Protein AF-A0A9P5TIZ3-F1 (afdb_monomer)

Sequence (475 aa):
MCTFKRGSKGCQTHIFPQGLRKTQAQKNPPSLNTLELKAIEHTSRAIFLMFGSMRLKVAYLMHTSIQWYKRAHWDKCVRHVSKDNRGKIGLALEFKDYIITFITNDLVFQPIWEETFDKKKKKWGLNPIPPSIYDDYSYFLTKVANWIETRSRGIRSGLACEVMRSTQDVWCGIGVYTVCELFFDAGMFSYSPTQDQRLRYMYWLHVYAKDAVGIPTHLAALIDGYNAAIHTLGNQPQNWCRDDNELSLYDPFDPIYIQEALESKSLSLGHLIFGEKDWMHLQQQKFCHQATDPLTLMFMERGELVRNETHLPPGYYESLYPSQQRANYVQRPTYAYNAKKQIWSVVQCFPSNSCSTARLEGKSDQVYEEFTGPERRRRLFSTIVTESQGVAIGPLEYCGNGRILQLPSGRKQLSLVHKADPMLSIRQITQQAKHEFRLKNNLDQPGKAKVAMTERQHITQAEYIKTAVETYWLS

Secondary structure (DSSP, 8-state):
----EESSTT--EESS-STTS--SS-SSPPPGGG----EEEEETTEEEEEETTEEEEEE--SSEEEEEEEHHHIIIIITTS-HHHH-EEEEEEE-SSEEEEEEESS---EEEEE---BTTTTB-SSPPPPPPTTT-HHHHHHHHHHHHHHHHTS---S-HHHHHHH-TTTSTT--HHHHHHHHHHTT--TT---HHHHHHHGGG-SSTT-SEEEEEHHHHHHHHHHHHHHHHHHT-SS-EETT-TTS-------GGGGHHHHHSSSS--THHHH-HHHHHHHTTT-----S--HHHHHHHHTSSTTTSPPSSPTT--S-SS-TTGGG-EEEEE-EEEESSS-EEESSPPPPTTEES-TT--S--S-PPEEP-HHHHHTTSHHHHHHT-S-----TTGGG--EEEEE-TTS-EEEEE--TTS-PPPHHHHHHHHHHHHHHHTTTTSTTTTTSPPPHHHHHHHHHHHHHHHHHHHH-

Structure (mmCIF, N/CA/C/O backbone):
data_AF-A0A9P5TIZ3-F1
#
_entry.id   AF-A0A9P5TIZ3-F1
#
loop_
_atom_site.group_PDB
_atom_site.id
_atom_site.type_symbol
_atom_site.label_atom_id
_atom_site.label_alt_id
_atom_site.label_comp_id
_atom_site.label_asym_id
_atom_site.label_entity_id
_atom_site.label_seq_id
_atom_site.pdbx_PDB_ins_code
_atom_site.Cartn_x
_atom_site.Cartn_y
_atom_site.Cartn_z
_atom_site.occupancy
_atom_site.B_iso_or_equiv
_atom_site.auth_seq_id
_atom_site.auth_comp_id
_atom_site.auth_asym_id
_atom_site.auth_atom_id
_atom_site.pdbx_PDB_model_num
ATOM 1 N N . MET A 1 1 ? -0.466 -19.224 31.018 1.00 71.69 1 MET A N 1
ATOM 2 C CA . MET A 1 1 ? -1.253 -17.966 31.048 1.00 71.69 1 MET A CA 1
ATOM 3 C C . MET A 1 1 ? -1.045 -17.197 29.756 1.00 71.69 1 MET A C 1
ATOM 5 O O . MET A 1 1 ? 0.035 -17.288 29.192 1.00 71.69 1 MET A O 1
ATOM 9 N N . CYS A 1 2 ? -2.057 -16.468 29.284 1.00 78.94 2 CYS A N 1
ATOM 10 C CA . CYS A 1 2 ? -1.989 -15.698 28.040 1.00 78.94 2 CYS A CA 1
ATOM 11 C C . CYS A 1 2 ? -0.989 -14.530 28.162 1.00 78.94 2 CYS A C 1
ATOM 13 O O . CYS A 1 2 ? -1.222 -13.583 28.911 1.00 78.94 2 CYS A O 1
ATOM 15 N N . THR A 1 3 ? 0.122 -14.594 27.424 1.00 88.12 3 THR A N 1
ATOM 16 C CA . THR A 1 3 ? 1.152 -13.537 27.367 1.00 88.12 3 THR A CA 1
ATOM 17 C C . THR A 1 3 ? 1.000 -12.620 26.153 1.00 88.12 3 THR A C 1
ATOM 19 O O . THR A 1 3 ? 1.742 -11.645 26.025 1.00 88.12 3 THR A O 1
ATOM 22 N N . PHE A 1 4 ? 0.024 -12.893 25.280 1.00 92.44 4 PHE A N 1
ATOM 23 C CA . PHE A 1 4 ? -0.164 -12.160 24.035 1.00 92.44 4 PHE A CA 1
ATOM 24 C C . PHE A 1 4 ? -0.364 -10.656 24.268 1.00 92.44 4 PHE A C 1
ATOM 26 O O . PHE A 1 4 ? -1.065 -10.214 25.190 1.00 92.44 4 PHE A O 1
ATOM 33 N N . LYS A 1 5 ? 0.258 -9.873 23.385 1.00 94.00 5 LYS A N 1
ATOM 34 C CA . LYS A 1 5 ? 0.088 -8.426 23.270 1.00 94.00 5 LYS A CA 1
ATOM 35 C C . LYS A 1 5 ? -0.480 -8.065 21.893 1.00 94.00 5 LYS A C 1
ATOM 37 O O . LYS A 1 5 ? -0.324 -8.833 20.937 1.00 94.00 5 LYS A O 1
ATOM 42 N N . ARG A 1 6 ? -1.166 -6.926 21.797 1.00 93.00 6 ARG A N 1
ATOM 43 C CA . ARG A 1 6 ? -1.764 -6.375 20.566 1.00 93.00 6 ARG A CA 1
ATOM 44 C C . ARG A 1 6 ? -1.593 -4.864 20.526 1.00 93.00 6 ARG A C 1
ATOM 46 O O . ARG A 1 6 ? -1.465 -4.242 21.572 1.00 93.00 6 ARG A O 1
ATOM 53 N N . GLY A 1 7 ? -1.553 -4.300 19.326 1.00 89.25 7 GLY A N 1
ATOM 54 C CA . GLY A 1 7 ? -1.304 -2.879 19.085 1.00 89.25 7 GLY A CA 1
ATOM 55 C C . GLY A 1 7 ? -0.226 -2.673 18.026 1.00 89.25 7 GLY A C 1
ATOM 56 O O . GLY A 1 7 ? 0.335 -3.633 17.494 1.00 89.25 7 GLY A O 1
ATOM 57 N N . SER A 1 8 ? 0.073 -1.413 17.721 1.00 86.25 8 SER A N 1
ATOM 58 C CA . SER A 1 8 ? 1.184 -1.054 16.835 1.00 86.25 8 SER A CA 1
ATOM 59 C C . SER A 1 8 ? 2.536 -1.432 17.461 1.00 86.25 8 SER A C 1
ATOM 61 O O . SER A 1 8 ? 2.636 -1.602 18.677 1.00 86.25 8 SER A O 1
ATOM 63 N N . LYS A 1 9 ? 3.592 -1.549 16.640 1.00 84.81 9 LYS A N 1
ATOM 64 C CA . LYS A 1 9 ? 4.942 -1.996 17.053 1.00 84.81 9 LYS A CA 1
ATOM 65 C C . LYS A 1 9 ? 5.469 -1.289 18.316 1.00 84.81 9 LYS A C 1
ATOM 67 O O . LYS A 1 9 ? 6.121 -1.932 19.127 1.00 84.81 9 LYS A O 1
ATOM 72 N N . GLY A 1 10 ? 5.150 -0.004 18.505 1.00 85.50 10 GLY A N 1
ATOM 73 C CA . GLY A 1 10 ? 5.575 0.794 19.665 1.00 85.50 10 GLY A CA 1
ATOM 74 C C . GLY A 1 10 ? 4.560 0.921 20.808 1.00 85.50 10 GLY A C 1
ATOM 75 O O . GLY A 1 10 ? 4.887 1.498 21.839 1.00 85.50 10 GLY A O 1
ATOM 76 N N . CYS A 1 11 ? 3.332 0.416 20.660 1.00 87.44 11 CYS A N 1
ATOM 77 C CA . CYS A 1 11 ? 2.250 0.632 21.632 1.00 87.44 11 CYS A CA 1
ATOM 78 C C . CYS A 1 11 ? 1.461 -0.652 21.924 1.00 87.44 11 CYS A C 1
ATOM 80 O O . CYS A 1 11 ? 0.236 -0.624 22.073 1.00 87.44 11 CYS A O 1
ATOM 82 N N . GLN A 1 12 ? 2.155 -1.791 21.982 1.00 92.62 12 GLN A N 1
ATOM 83 C CA . GLN A 1 12 ? 1.523 -3.073 22.264 1.00 92.62 12 GLN A CA 1
ATOM 84 C C . GLN A 1 12 ? 1.081 -3.184 23.726 1.00 92.62 12 GLN A C 1
ATOM 86 O O . GLN A 1 12 ? 1.877 -3.031 24.652 1.00 92.62 12 GLN A O 1
ATOM 91 N N . THR A 1 13 ? -0.177 -3.545 23.931 1.00 93.31 13 THR A N 1
ATOM 92 C CA . THR A 1 13 ? -0.789 -3.745 25.240 1.00 93.31 13 THR A CA 1
ATOM 93 C C . THR A 1 13 ? -1.230 -5.189 25.403 1.00 93.31 13 THR A C 1
ATOM 95 O O . THR A 1 13 ? -1.430 -5.939 24.447 1.00 93.31 13 THR A O 1
ATOM 98 N N . HIS A 1 14 ? -1.313 -5.625 26.649 1.00 94.38 14 HIS A N 1
ATOM 99 C CA . HIS A 1 14 ? -1.648 -6.998 26.968 1.00 94.38 14 HIS A CA 1
ATOM 100 C C . HIS A 1 14 ? -3.135 -7.294 26.761 1.00 94.38 14 HIS A C 1
ATOM 102 O O . HIS A 1 14 ? -3.986 -6.554 27.242 1.00 94.38 14 HIS A O 1
ATOM 108 N N . ILE A 1 15 ? -3.439 -8.428 26.118 1.00 94.56 15 ILE A N 1
ATOM 109 C CA . ILE A 1 15 ? -4.831 -8.861 25.928 1.00 94.56 15 ILE A CA 1
ATOM 110 C C . ILE A 1 15 ? -5.461 -9.294 27.255 1.00 94.56 15 ILE A C 1
ATOM 112 O O . ILE A 1 15 ? -6.634 -9.037 27.492 1.00 94.56 15 ILE A O 1
ATOM 116 N N . PHE A 1 16 ? -4.692 -9.971 28.110 1.00 94.06 16 PHE A N 1
ATOM 117 C CA . PHE A 1 16 ? -5.168 -10.474 29.398 1.00 94.06 16 PHE A CA 1
ATOM 118 C C . PHE A 1 16 ? -4.887 -9.454 30.516 1.00 94.06 16 PHE A C 1
ATOM 120 O O . PHE A 1 16 ? -3.751 -8.961 30.556 1.00 94.06 16 PHE A O 1
ATOM 127 N N . PRO A 1 17 ? -5.840 -9.167 31.423 1.00 92.88 17 PRO A N 1
ATOM 128 C CA . PRO A 1 17 ? -5.650 -8.200 32.509 1.00 92.88 17 PRO A CA 1
ATOM 129 C C . PRO A 1 17 ? -4.477 -8.580 33.412 1.00 92.88 17 PRO A C 1
ATOM 131 O O . PRO A 1 17 ? -4.196 -9.767 33.572 1.00 92.88 17 PRO A O 1
ATOM 134 N N . GLN A 1 18 ? -3.756 -7.606 33.970 1.00 91.44 18 GLN A N 1
ATOM 135 C CA . GLN A 1 18 ? -2.515 -7.880 34.699 1.00 91.44 18 GLN A CA 1
ATOM 136 C C . GLN A 1 18 ? -2.775 -8.404 36.114 1.00 91.44 18 GLN A C 1
ATOM 138 O O . GLN A 1 18 ? -2.173 -9.407 36.487 1.00 91.44 18 GLN A O 1
ATOM 143 N N . GLY A 1 19 ? -3.714 -7.819 36.850 1.00 89.88 19 GLY A N 1
ATOM 144 C CA . GLY A 1 19 ? -4.103 -8.200 38.209 1.00 89.88 19 GLY A CA 1
ATOM 145 C C . GLY A 1 19 ? -4.866 -9.517 38.310 1.00 89.88 19 GLY A C 1
ATOM 146 O O . GLY A 1 19 ? -5.123 -9.990 39.413 1.00 89.88 19 GLY A O 1
ATOM 147 N N . LEU A 1 20 ? -5.206 -10.152 37.182 1.00 92.75 20 LEU A N 1
ATOM 148 C CA . LEU A 1 20 ? -5.692 -11.538 37.160 1.00 92.75 20 LEU A CA 1
ATOM 149 C C . LEU A 1 20 ? -4.591 -12.538 36.777 1.00 92.75 20 LEU A C 1
ATOM 151 O O . LEU A 1 20 ? -4.854 -13.730 36.605 1.00 92.75 20 LEU A O 1
ATOM 155 N N . ARG A 1 21 ? -3.344 -12.082 36.605 1.00 92.06 21 ARG A N 1
ATOM 156 C CA . ARG A 1 21 ? -2.227 -12.969 36.281 1.00 92.06 21 ARG A CA 1
ATOM 157 C C . ARG A 1 21 ? -1.640 -13.573 37.536 1.00 92.06 21 ARG A C 1
ATOM 159 O O . ARG A 1 21 ? -1.384 -12.912 38.532 1.00 92.06 21 ARG A O 1
ATOM 166 N N . LYS A 1 22 ? -1.319 -14.850 37.415 1.00 92.25 22 LYS A N 1
ATOM 167 C CA . LYS A 1 22 ? -0.515 -15.591 38.357 1.00 92.25 22 LYS A CA 1
ATOM 168 C C . LYS A 1 22 ? 0.916 -15.129 38.162 1.00 92.25 22 LYS A C 1
ATOM 170 O O . LYS A 1 22 ? 1.528 -15.393 37.127 1.00 92.25 22 LYS A O 1
ATOM 175 N N . THR A 1 23 ? 1.415 -14.405 39.145 1.00 91.00 23 THR A N 1
ATOM 176 C CA . THR A 1 23 ? 2.799 -13.938 39.216 1.00 91.00 23 THR A CA 1
ATOM 177 C C . THR A 1 23 ? 3.453 -14.531 40.462 1.00 91.00 23 THR A C 1
ATOM 179 O O . THR A 1 23 ? 2.785 -15.175 41.273 1.00 91.00 23 THR A O 1
ATOM 182 N N . GLN A 1 24 ? 4.762 -14.332 40.640 1.00 93.12 24 GLN A N 1
ATOM 183 C CA . GLN A 1 24 ? 5.418 -14.729 41.891 1.00 93.12 24 GLN A CA 1
ATOM 184 C C . GLN A 1 24 ? 4.823 -13.990 43.102 1.00 93.12 24 GLN A C 1
ATOM 186 O O . GLN A 1 24 ? 4.635 -14.605 44.151 1.00 93.12 24 GLN A O 1
ATOM 191 N N . ALA A 1 25 ? 4.463 -12.713 42.928 1.00 92.94 25 ALA A N 1
ATOM 192 C CA . ALA A 1 25 ? 3.817 -11.892 43.952 1.00 92.94 25 ALA A CA 1
ATOM 193 C C . ALA A 1 25 ? 2.335 -12.256 44.166 1.00 92.94 25 ALA A C 1
ATOM 195 O O . ALA A 1 25 ? 1.828 -12.156 45.278 1.00 92.94 25 ALA A O 1
ATOM 196 N N . GLN A 1 26 ? 1.643 -12.725 43.123 1.00 92.12 26 GLN A N 1
ATOM 197 C CA . GLN A 1 26 ? 0.220 -13.063 43.158 1.00 92.12 26 GLN A CA 1
ATOM 198 C C . GLN A 1 26 ? 0.003 -14.523 42.741 1.00 92.12 26 GLN A C 1
ATOM 200 O O . GLN A 1 26 ? -0.335 -14.825 41.597 1.00 92.12 26 GLN A O 1
ATOM 205 N N . LYS A 1 27 ? 0.210 -15.455 43.679 1.00 94.56 27 LYS A N 1
ATOM 206 C CA . LYS A 1 27 ? 0.133 -16.904 43.403 1.00 94.56 27 LYS A CA 1
ATOM 207 C C . LYS A 1 27 ? -1.288 -17.396 43.094 1.00 94.56 27 LYS A C 1
ATOM 209 O O . LYS A 1 27 ? -1.436 -18.339 42.316 1.00 94.56 27 LYS A O 1
ATOM 214 N N . ASN A 1 28 ? -2.300 -16.744 43.669 1.00 94.62 28 ASN A N 1
ATOM 215 C CA . ASN A 1 28 ? -3.714 -17.116 43.575 1.00 94.62 28 ASN A CA 1
ATOM 216 C C . ASN A 1 28 ? -4.554 -15.910 43.107 1.00 94.62 28 ASN A C 1
ATOM 218 O O . ASN A 1 28 ? -5.262 -15.312 43.918 1.00 94.62 28 ASN A O 1
ATOM 222 N N . PRO A 1 29 ? -4.432 -15.475 41.839 1.00 92.19 29 PRO A N 1
ATOM 223 C CA . PRO A 1 29 ? -5.244 -14.374 41.331 1.00 92.19 29 PRO A CA 1
ATOM 224 C C . PRO A 1 29 ? -6.737 -14.753 41.281 1.00 92.19 29 PRO A C 1
ATOM 226 O O . PRO A 1 29 ? -7.051 -15.940 41.132 1.00 92.19 29 PRO A O 1
ATOM 229 N N . PRO A 1 30 ? -7.661 -13.775 41.353 1.00 91.31 30 PRO A N 1
ATOM 230 C CA . PRO A 1 30 ? -9.079 -14.026 41.113 1.00 91.31 30 PRO A CA 1
ATOM 231 C C . PRO A 1 30 ? -9.314 -14.661 39.734 1.00 91.31 30 PRO A C 1
ATOM 233 O O . PRO A 1 30 ? -8.586 -14.394 38.775 1.00 91.31 30 PRO A O 1
ATOM 236 N N . SER A 1 31 ? -10.338 -15.511 39.629 1.00 91.06 31 SER A N 1
ATOM 237 C CA . SER A 1 31 ? -10.703 -16.145 38.358 1.00 91.06 31 SER A CA 1
ATOM 238 C C . SER A 1 31 ? -11.346 -15.137 37.406 1.00 91.06 31 SER A C 1
ATOM 240 O O . SER A 1 31 ? -12.150 -14.314 37.828 1.00 91.06 31 SER A O 1
ATOM 242 N N . LEU A 1 32 ? -11.078 -15.251 36.101 1.00 89.88 32 LEU A N 1
ATOM 243 C CA . LEU A 1 32 ? -11.771 -14.448 35.084 1.00 89.88 32 LEU A CA 1
ATOM 244 C C . LEU A 1 32 ? -13.296 -14.666 35.125 1.00 89.88 32 LEU A C 1
ATOM 246 O O . LEU A 1 32 ? -14.054 -13.755 34.815 1.00 89.88 32 LEU A O 1
ATOM 250 N N . ASN A 1 33 ? -13.742 -15.843 35.578 1.00 91.81 33 ASN A N 1
ATOM 251 C CA . ASN A 1 33 ? -15.160 -16.197 35.686 1.00 91.81 33 ASN A CA 1
ATOM 252 C C . ASN A 1 33 ? -15.912 -15.390 36.759 1.00 91.81 33 ASN A C 1
ATOM 254 O O . ASN A 1 33 ? -17.133 -15.483 36.824 1.00 91.81 33 ASN A O 1
ATOM 258 N N . THR A 1 34 ? -15.216 -14.627 37.611 1.00 91.56 34 THR A N 1
ATOM 259 C CA . THR A 1 34 ? -15.867 -13.725 38.575 1.00 91.56 34 THR A CA 1
ATOM 260 C C . THR A 1 34 ? -16.213 -12.368 37.967 1.00 91.56 34 THR A C 1
ATOM 262 O O . THR A 1 34 ? -16.854 -11.556 38.630 1.00 91.56 34 THR A O 1
ATOM 265 N N . LEU A 1 35 ? -15.751 -12.080 36.745 1.00 93.31 35 LEU A N 1
ATOM 266 C CA . LEU A 1 35 ? -16.074 -10.843 36.047 1.00 93.31 35 LEU A CA 1
ATOM 267 C C . LEU A 1 35 ? -17.441 -10.950 35.373 1.00 93.31 35 LEU A C 1
ATOM 269 O O . LEU A 1 35 ? -17.743 -11.925 34.689 1.00 93.31 35 LEU A O 1
ATOM 273 N N . GLU A 1 36 ? -18.239 -9.897 35.504 1.00 95.38 36 GLU A N 1
ATOM 274 C CA . GLU A 1 36 ? -19.551 -9.790 34.873 1.00 95.38 36 GLU A CA 1
ATOM 275 C C . GLU A 1 36 ? -19.655 -8.445 34.161 1.00 95.38 36 GLU A C 1
ATOM 277 O O . GLU A 1 36 ? -19.351 -7.413 34.756 1.00 95.38 36 GLU A O 1
ATOM 282 N N . LEU A 1 37 ? -20.075 -8.449 32.894 1.00 96.19 37 LEU A N 1
ATOM 283 C CA . LEU A 1 37 ? -20.274 -7.219 32.132 1.00 96.19 37 LEU A CA 1
ATOM 284 C C . LEU A 1 37 ? -21.495 -6.468 32.681 1.00 96.19 37 LEU A C 1
ATOM 286 O O . LEU A 1 37 ? -22.629 -6.875 32.456 1.00 96.19 37 LEU A O 1
ATOM 290 N N . LYS A 1 38 ? -21.253 -5.372 33.400 1.00 96.06 38 LYS A N 1
ATOM 291 C CA . LYS A 1 38 ? -22.278 -4.539 34.048 1.00 96.06 38 LYS A CA 1
ATOM 292 C C . LYS A 1 38 ? -22.759 -3.382 33.184 1.00 96.06 38 LYS A C 1
ATOM 294 O O . LYS A 1 38 ? -23.898 -2.957 33.325 1.00 96.06 38 LYS A O 1
ATOM 299 N N . ALA A 1 39 ? -21.889 -2.848 32.333 1.00 94.12 39 ALA A N 1
ATOM 300 C CA . ALA A 1 39 ? -22.198 -1.702 31.488 1.00 94.12 39 ALA A CA 1
ATOM 301 C C . ALA A 1 39 ? -21.272 -1.644 30.270 1.00 94.12 39 ALA A C 1
ATOM 303 O O . ALA A 1 39 ? -20.183 -2.229 30.258 1.00 94.12 39 ALA A O 1
ATOM 304 N N . ILE A 1 40 ? -21.718 -0.908 29.257 1.00 92.88 40 ILE A N 1
ATOM 305 C CA . ILE A 1 40 ? -20.954 -0.593 28.056 1.00 92.88 40 ILE A CA 1
ATOM 306 C C . ILE A 1 40 ? -20.942 0.925 27.912 1.00 92.88 40 ILE A C 1
ATOM 308 O O . ILE A 1 40 ? -21.994 1.558 27.923 1.00 92.88 40 ILE A O 1
ATOM 312 N N . GLU A 1 41 ? -19.755 1.495 27.752 1.00 90.31 41 GLU A N 1
ATOM 313 C CA . GLU A 1 41 ? -19.571 2.897 27.371 1.00 90.31 41 GLU A CA 1
ATOM 314 C C . GLU A 1 41 ? -18.800 2.938 26.050 1.00 90.31 41 GLU A C 1
ATOM 316 O O . GLU A 1 41 ? -18.214 1.939 25.621 1.00 90.31 41 GLU A O 1
ATOM 321 N N . HIS A 1 42 ? -18.765 4.085 25.382 1.00 89.94 42 HIS A N 1
ATOM 322 C CA . HIS A 1 42 ? -18.030 4.217 24.131 1.00 89.94 42 HIS A CA 1
ATOM 323 C C . HIS A 1 42 ? -17.482 5.630 23.934 1.00 89.94 42 HIS A C 1
ATOM 325 O O . HIS A 1 42 ? -17.924 6.593 24.552 1.00 89.94 42 HIS A O 1
ATOM 331 N N . THR A 1 43 ? -16.476 5.730 23.071 1.00 86.94 43 THR A N 1
ATOM 332 C CA . THR A 1 43 ? -16.089 6.969 22.398 1.00 86.94 43 THR A CA 1
ATOM 333 C C . THR A 1 43 ? -16.256 6.774 20.900 1.00 86.94 43 THR A C 1
ATOM 335 O O . THR A 1 43 ? -16.437 5.654 20.419 1.00 86.94 43 THR A O 1
ATOM 338 N N . SER A 1 44 ? -16.023 7.833 20.132 1.00 86.00 44 SER A N 1
ATOM 339 C CA . SER A 1 44 ? -15.937 7.764 18.674 1.00 86.00 44 SER A CA 1
ATOM 340 C C . SER A 1 44 ? -14.871 6.786 18.134 1.00 86.00 44 SER A C 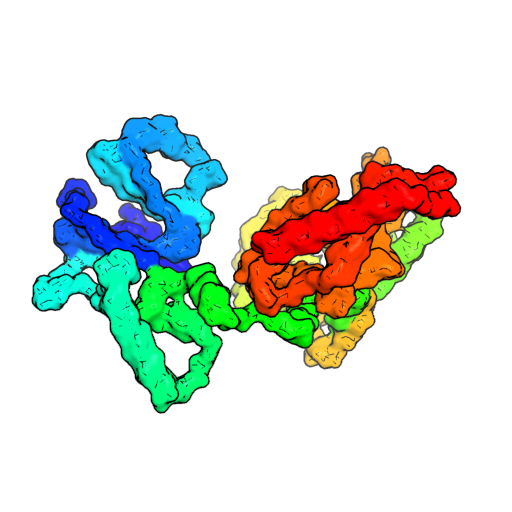1
ATOM 342 O O . SER A 1 44 ? -14.840 6.529 16.935 1.00 86.00 44 SER A O 1
ATOM 344 N N . ARG A 1 45 ? -13.948 6.269 18.964 1.00 88.19 45 ARG A N 1
ATOM 345 C CA . ARG A 1 45 ? -12.831 5.392 18.538 1.00 88.19 45 ARG A CA 1
ATOM 346 C C . ARG A 1 45 ? -12.564 4.182 19.431 1.00 88.19 45 ARG A C 1
ATOM 348 O O . ARG A 1 45 ? -11.587 3.461 19.200 1.00 88.19 45 ARG A O 1
ATOM 355 N N . ALA A 1 46 ? -13.364 3.980 20.469 1.00 91.44 46 ALA A N 1
ATOM 356 C CA . ALA A 1 46 ? -13.173 2.878 21.397 1.00 91.44 46 ALA A CA 1
ATOM 357 C C . ALA A 1 46 ? -14.486 2.460 22.056 1.00 91.44 46 ALA A C 1
ATOM 359 O O . ALA A 1 46 ? -15.379 3.280 22.245 1.00 91.44 46 ALA A O 1
ATOM 360 N N . ILE A 1 47 ? -14.553 1.202 22.477 1.00 93.56 47 ILE A N 1
ATOM 361 C CA . ILE A 1 47 ? -15.580 0.695 23.393 1.00 93.56 47 ILE A CA 1
ATOM 362 C C . ILE A 1 47 ? -14.963 0.466 24.769 1.00 93.56 47 ILE A C 1
ATOM 364 O O . ILE A 1 47 ? -13.787 0.107 24.875 1.00 93.56 47 ILE A O 1
ATOM 368 N N . PHE A 1 48 ? -15.762 0.641 25.812 1.00 93.31 48 PHE A N 1
ATOM 369 C CA . PHE A 1 48 ? -15.425 0.284 27.181 1.00 93.31 48 PHE A CA 1
ATOM 370 C C . PHE A 1 48 ? -16.409 -0.762 27.671 1.00 93.31 48 PHE A C 1
ATOM 372 O O . PHE A 1 48 ? -17.622 -0.582 27.594 1.00 93.31 48 PHE A O 1
ATOM 379 N N . LEU A 1 49 ? -15.868 -1.851 28.194 1.00 95.56 49 LEU A N 1
ATOM 380 C CA . LEU A 1 49 ? -16.617 -2.952 28.771 1.00 95.56 49 LEU A CA 1
ATOM 381 C C . LEU A 1 49 ? -16.361 -2.951 30.277 1.00 95.56 49 LEU A C 1
ATOM 383 O O . LEU A 1 49 ? -15.220 -3.116 30.721 1.00 95.56 49 LEU A O 1
ATOM 387 N N . MET A 1 50 ? -17.414 -2.708 31.053 1.00 94.50 50 MET A N 1
ATOM 388 C CA . MET A 1 50 ? -17.344 -2.525 32.501 1.00 94.50 50 MET A CA 1
ATOM 389 C C . MET A 1 50 ? -17.583 -3.858 33.202 1.00 94.50 50 MET A C 1
ATOM 391 O O . MET A 1 50 ? -18.700 -4.363 33.194 1.00 94.50 50 MET A O 1
ATOM 395 N N . PHE A 1 51 ? -16.559 -4.408 33.844 1.00 94.75 51 PHE A N 1
ATOM 396 C CA . PHE A 1 51 ? -16.590 -5.697 34.536 1.00 94.75 51 PHE A CA 1
ATOM 397 C C . PHE A 1 51 ? -16.604 -5.540 36.067 1.00 94.75 51 PHE A C 1
ATOM 399 O O . PHE A 1 51 ? -15.864 -6.207 36.790 1.00 94.75 51 PHE A O 1
ATOM 406 N N . GLY A 1 52 ? -17.405 -4.601 36.578 1.00 89.62 52 GLY A N 1
ATOM 407 C CA . GLY A 1 52 ? -17.440 -4.262 38.002 1.00 89.62 52 GLY A CA 1
ATOM 408 C C . GLY A 1 52 ? -16.213 -3.455 38.431 1.00 89.62 52 GLY A C 1
ATOM 409 O O . GLY A 1 52 ? -16.139 -2.259 38.163 1.00 89.62 52 GLY A O 1
ATOM 410 N N . SER A 1 53 ? -15.255 -4.094 39.108 1.00 86.62 53 SER A N 1
ATOM 411 C CA . SER A 1 53 ? -14.014 -3.445 39.566 1.00 86.62 53 SER A CA 1
ATOM 412 C C . SER A 1 53 ? -12.978 -3.244 38.459 1.00 86.62 53 SER A C 1
ATOM 414 O O . SER A 1 53 ? -11.993 -2.543 38.673 1.00 86.62 53 SER A O 1
ATOM 416 N N . MET A 1 54 ? -13.193 -3.842 37.287 1.00 91.88 54 MET A N 1
ATOM 417 C CA . MET A 1 54 ? -12.287 -3.764 36.145 1.00 91.88 54 MET A CA 1
ATOM 418 C C . MET A 1 54 ? -12.979 -3.140 34.942 1.00 91.88 54 MET A C 1
ATOM 420 O O . MET A 1 54 ? -14.179 -3.323 34.737 1.00 91.88 54 MET A O 1
ATOM 424 N N . ARG A 1 55 ? -12.207 -2.462 34.098 1.00 92.31 55 ARG A N 1
ATOM 425 C CA . ARG A 1 55 ? -12.680 -1.926 32.824 1.00 92.31 55 ARG A CA 1
ATOM 426 C C . ARG A 1 55 ? -11.751 -2.340 31.698 1.00 92.31 55 ARG A C 1
ATOM 428 O O . ARG A 1 55 ? -10.535 -2.233 31.820 1.00 92.31 55 ARG A O 1
ATOM 435 N N . LEU A 1 56 ? -12.325 -2.790 30.589 1.00 94.94 56 LEU A N 1
ATOM 436 C CA . LEU A 1 56 ? -11.593 -3.057 29.357 1.00 94.94 56 LEU A CA 1
ATOM 437 C C . LEU A 1 56 ? -11.946 -1.994 28.321 1.00 94.94 56 LEU A C 1
ATOM 439 O O . LEU A 1 56 ? -13.064 -1.973 27.814 1.00 94.94 56 LEU A O 1
ATOM 443 N N . LYS A 1 57 ? -10.979 -1.152 27.964 1.00 94.25 57 LYS A N 1
ATOM 444 C CA . LYS A 1 57 ? -11.047 -0.285 26.786 1.00 94.25 57 LYS A CA 1
ATOM 445 C C . LYS A 1 57 ? -10.507 -1.033 25.574 1.00 94.25 57 LYS A C 1
ATOM 447 O O . LYS A 1 57 ? -9.395 -1.551 25.623 1.00 94.25 57 LYS A O 1
ATOM 452 N N . VAL A 1 58 ? -11.225 -1.014 24.458 1.00 95.81 58 VAL A N 1
ATOM 453 C CA . VAL A 1 58 ? -10.727 -1.528 23.177 1.00 95.81 58 VAL A CA 1
ATOM 454 C C . VAL A 1 58 ? -10.777 -0.424 22.132 1.00 95.81 58 VAL A C 1
ATOM 456 O O . VAL A 1 58 ? -11.858 -0.024 21.709 1.00 95.81 58 VAL A O 1
ATOM 459 N N . ALA A 1 59 ? -9.609 0.071 21.713 1.00 93.31 59 ALA A N 1
ATOM 460 C CA . ALA A 1 59 ? -9.505 1.000 20.589 1.00 93.31 59 ALA A CA 1
ATOM 461 C C . ALA A 1 59 ? -9.415 0.229 19.264 1.00 93.31 59 ALA A C 1
ATOM 463 O O . ALA A 1 59 ? -8.568 -0.659 19.120 1.00 93.31 59 ALA A O 1
ATOM 464 N N . TYR A 1 60 ? -10.273 0.581 18.303 1.00 91.62 60 TYR A N 1
ATOM 465 C CA . TYR A 1 60 ? -10.442 -0.175 17.052 1.00 91.62 60 TYR A CA 1
ATOM 466 C C . TYR A 1 60 ? -9.273 -0.013 16.073 1.00 91.62 60 TYR A C 1
ATOM 468 O O . TYR A 1 60 ? -8.957 -0.937 15.326 1.00 91.62 60 TYR A O 1
ATOM 476 N N . LEU A 1 61 ? -8.622 1.153 16.098 1.00 89.00 61 LEU A N 1
ATOM 477 C CA . LEU A 1 61 ? -7.604 1.562 15.126 1.00 89.00 61 LEU A CA 1
ATOM 478 C C . LEU A 1 61 ? -8.138 1.463 13.680 1.00 89.00 61 LEU A C 1
ATOM 480 O O . LEU A 1 61 ? -9.176 2.057 13.409 1.00 89.00 61 LEU A O 1
ATOM 484 N N . MET A 1 62 ? -7.436 0.805 12.750 1.00 84.12 62 MET A N 1
ATOM 485 C CA . MET A 1 62 ? -7.747 0.898 11.311 1.00 84.12 62 MET A CA 1
ATOM 486 C C . MET A 1 62 ? -8.708 -0.178 10.802 1.00 84.12 62 MET A C 1
ATOM 488 O O . MET A 1 62 ? -9.602 0.124 10.020 1.00 84.12 62 MET A O 1
ATOM 492 N N . HIS A 1 63 ? -8.528 -1.433 11.219 1.00 91.19 63 HIS A N 1
ATOM 493 C CA . HIS A 1 63 ? -9.191 -2.574 10.584 1.00 91.19 63 HIS A CA 1
ATOM 494 C C . HIS A 1 63 ? -9.807 -3.516 11.613 1.00 91.19 63 HIS A C 1
ATOM 496 O O . HIS A 1 63 ? -9.567 -4.717 11.542 1.00 91.19 63 HIS A O 1
ATOM 502 N N . THR A 1 64 ? -10.557 -2.991 12.585 1.00 94.88 64 THR A N 1
ATOM 503 C CA . THR A 1 64 ? -11.208 -3.806 13.623 1.00 94.88 64 THR A CA 1
ATOM 504 C C . THR A 1 64 ? -12.709 -3.572 13.636 1.00 94.88 64 THR A C 1
ATOM 506 O O . THR A 1 64 ? -13.164 -2.436 13.707 1.00 94.88 64 THR A O 1
ATOM 509 N N . SER A 1 65 ? -13.469 -4.663 13.621 1.00 95.12 65 SER A N 1
ATOM 510 C CA . SER A 1 65 ? -14.925 -4.685 13.743 1.00 95.12 65 SER A CA 1
ATOM 511 C C . SER A 1 65 ? -15.337 -5.487 14.975 1.00 95.12 65 SER A C 1
ATOM 513 O O . SER A 1 65 ? -14.669 -6.457 15.343 1.00 95.12 65 SER A O 1
ATOM 515 N N . ILE A 1 66 ? -16.430 -5.079 15.620 1.00 96.19 66 ILE A N 1
ATOM 516 C CA . ILE A 1 66 ? -17.039 -5.840 16.713 1.00 96.19 66 ILE A CA 1
ATOM 517 C C . ILE A 1 66 ? -18.143 -6.711 16.121 1.00 96.19 66 ILE A C 1
ATOM 519 O O . ILE A 1 66 ? -18.990 -6.209 15.387 1.00 96.19 66 ILE A O 1
ATOM 523 N N . GLN A 1 67 ? -18.156 -7.998 16.456 1.00 96.06 67 GLN A N 1
ATOM 524 C CA . GLN A 1 67 ? -19.261 -8.897 16.125 1.00 96.06 67 GLN A CA 1
ATOM 525 C C . GLN A 1 67 ? -19.693 -9.673 17.363 1.00 96.06 67 GLN A C 1
ATOM 527 O O . GLN A 1 67 ? -18.855 -10.082 18.169 1.00 96.06 67 GLN A O 1
ATOM 532 N N . TRP A 1 68 ? -20.997 -9.891 17.506 1.00 96.19 68 TRP A N 1
ATOM 533 C CA . TRP A 1 68 ? -21.572 -10.728 18.553 1.00 96.19 68 TRP A CA 1
ATOM 534 C C . TRP A 1 68 ? -22.165 -11.995 17.949 1.00 96.19 68 TRP A C 1
ATOM 536 O O . TRP A 1 68 ? -22.809 -11.972 16.900 1.00 96.19 68 TRP A O 1
ATOM 546 N N . TYR A 1 69 ? -21.992 -13.109 18.646 1.00 97.44 69 TYR A N 1
ATOM 547 C CA . TYR A 1 69 ? -22.563 -14.389 18.252 1.00 97.44 69 TYR A CA 1
ATOM 548 C C . TYR A 1 69 ? -23.278 -15.016 19.434 1.00 97.44 69 TYR A C 1
ATOM 550 O O . TYR A 1 69 ? -22.781 -14.970 20.557 1.00 97.44 69 TYR A O 1
ATOM 558 N N . LYS A 1 70 ? -24.415 -15.667 19.179 1.00 98.25 70 LYS A N 1
ATOM 559 C CA . LYS A 1 70 ? -24.930 -16.670 20.117 1.00 98.25 70 LYS A CA 1
ATOM 560 C C . LYS A 1 70 ? -23.922 -17.814 20.193 1.00 98.25 70 LYS A C 1
ATOM 562 O O . LYS A 1 70 ? -23.394 -18.218 19.155 1.00 98.25 70 LYS A O 1
ATOM 567 N N . ARG A 1 71 ? -23.706 -18.379 21.381 1.00 98.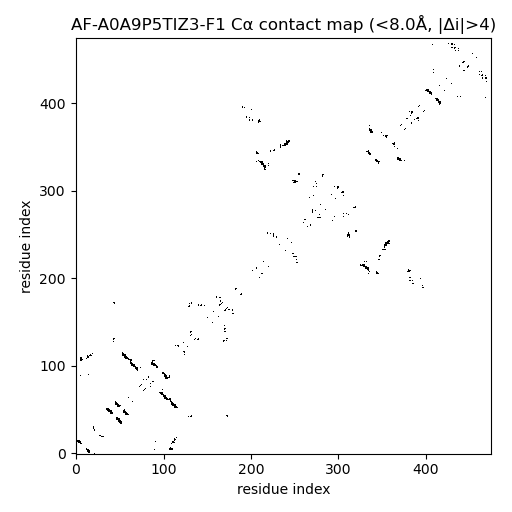06 71 ARG A N 1
ATOM 568 C CA . ARG A 1 71 ? -22.756 -19.483 21.599 1.00 98.06 71 ARG A CA 1
ATOM 569 C C . ARG A 1 71 ? -22.952 -20.635 20.611 1.00 98.06 71 ARG A C 1
ATOM 571 O O . ARG A 1 71 ? -22.017 -21.009 19.917 1.00 98.06 71 ARG A O 1
ATOM 578 N N . ALA A 1 72 ? -24.190 -21.104 20.454 1.00 97.75 72 ALA A N 1
ATOM 579 C CA . ALA A 1 72 ? -24.508 -22.184 19.518 1.00 97.75 72 ALA A CA 1
ATOM 580 C C . ALA A 1 72 ? -24.107 -21.863 18.063 1.00 97.75 72 ALA A C 1
ATOM 582 O O . ALA A 1 72 ? -23.647 -22.740 17.336 1.00 97.75 72 ALA A O 1
ATOM 583 N N . HIS A 1 73 ? -24.253 -20.603 17.636 1.00 97.69 73 HIS A N 1
ATOM 584 C CA . HIS A 1 73 ? -23.846 -20.171 16.298 1.00 97.69 73 HIS A CA 1
ATOM 585 C C . HIS A 1 73 ? -22.321 -20.099 16.182 1.00 97.69 73 HIS A C 1
ATOM 587 O O . HIS A 1 73 ? -21.763 -20.511 15.169 1.00 97.69 73 HIS A O 1
ATOM 593 N N . TRP A 1 74 ? -21.635 -19.596 17.208 1.00 97.31 74 TRP A N 1
ATOM 594 C CA . TRP A 1 74 ? -20.177 -19.572 17.224 1.00 97.31 74 TRP A CA 1
ATOM 595 C C . TRP A 1 74 ? -19.584 -20.969 17.065 1.00 97.31 74 TRP A C 1
ATOM 597 O O . TRP A 1 74 ? -18.755 -21.180 16.178 1.00 97.31 74 TRP A O 1
ATOM 607 N N . ASP A 1 75 ? -20.044 -21.904 17.897 1.00 97.25 75 ASP A N 1
ATOM 608 C CA . ASP A 1 75 ? -19.529 -23.268 17.928 1.00 97.25 75 ASP A CA 1
ATOM 609 C C . ASP A 1 75 ? -19.799 -23.988 16.610 1.00 97.25 75 ASP A C 1
ATOM 611 O O . ASP A 1 75 ? -18.904 -24.641 16.091 1.00 97.25 75 ASP A O 1
ATOM 615 N N . LYS A 1 76 ? -20.986 -23.810 16.017 1.00 96.94 76 LYS A N 1
ATOM 616 C CA . LYS A 1 76 ? -21.352 -24.488 14.768 1.00 96.94 76 LYS A CA 1
ATOM 617 C C . LYS A 1 76 ? -20.765 -23.835 13.513 1.00 96.94 76 LYS A C 1
ATOM 619 O O . LYS A 1 76 ? -20.358 -24.546 12.599 1.00 96.94 76 LYS A O 1
ATOM 624 N N . CYS A 1 77 ? -20.755 -22.503 13.437 1.00 95.38 77 CYS A N 1
ATOM 625 C CA . CYS A 1 77 ? -20.559 -21.788 12.171 1.00 95.38 77 CYS A CA 1
ATOM 626 C C . CYS A 1 77 ? -19.274 -20.960 12.108 1.00 95.38 77 CYS A C 1
ATOM 628 O O . CYS A 1 77 ? -18.714 -20.820 11.029 1.00 95.38 77 CYS A O 1
ATOM 630 N N . VAL A 1 78 ? -18.800 -20.383 13.216 1.00 94.31 78 VAL A N 1
ATOM 631 C CA . VAL A 1 78 ? -17.702 -19.392 13.168 1.00 94.31 78 VAL A CA 1
ATOM 632 C C . VAL A 1 78 ? -16.367 -20.016 13.547 1.00 94.31 78 VAL A C 1
ATOM 634 O O . VAL A 1 78 ? -15.357 -19.786 12.879 1.00 94.31 78 VAL A O 1
ATOM 637 N N . ARG A 1 79 ? -16.352 -20.838 14.602 1.00 95.00 79 ARG A N 1
ATOM 638 C CA . ARG A 1 79 ? -15.138 -21.449 15.157 1.00 95.00 79 ARG A CA 1
ATOM 639 C C . ARG A 1 79 ? -14.394 -22.323 14.144 1.00 95.00 79 ARG A C 1
ATOM 641 O O . ARG A 1 79 ? -13.168 -22.396 14.197 1.00 95.00 79 ARG A O 1
ATOM 648 N N . HIS A 1 80 ? -15.127 -22.955 13.230 1.00 94.62 80 HIS A N 1
ATOM 649 C CA . HIS A 1 80 ? -14.588 -23.874 12.225 1.00 94.62 80 HIS A CA 1
ATOM 650 C C . HIS A 1 80 ? -14.130 -23.189 10.929 1.00 94.62 80 HIS A C 1
ATOM 652 O O . HIS A 1 80 ? -13.489 -23.826 10.098 1.00 94.62 80 HIS A O 1
ATOM 658 N N . VAL A 1 81 ? -14.418 -21.896 10.747 1.00 94.25 81 VAL A N 1
ATOM 659 C CA . VAL A 1 81 ? -14.006 -21.159 9.547 1.00 94.25 81 VAL A CA 1
ATOM 660 C C . VAL A 1 81 ? -12.555 -20.700 9.695 1.00 94.25 81 VAL A C 1
ATOM 662 O O . VAL A 1 81 ? -12.154 -20.144 10.726 1.00 94.25 81 VAL A O 1
ATOM 665 N N . SER A 1 82 ? -11.749 -20.932 8.655 1.00 93.88 82 SER A N 1
ATOM 666 C CA . SER A 1 82 ? -10.342 -20.530 8.626 1.00 93.88 82 SER A CA 1
ATOM 667 C C . SER A 1 82 ? -10.193 -19.011 8.759 1.00 93.88 82 SER A C 1
ATOM 669 O O . SER A 1 82 ? -11.051 -18.233 8.337 1.00 93.88 82 SER A O 1
ATOM 671 N N . LYS A 1 83 ? -9.068 -18.570 9.336 1.00 90.56 83 LYS A N 1
ATOM 672 C CA . LYS A 1 83 ? -8.753 -17.140 9.513 1.00 90.56 83 LYS A CA 1
ATOM 673 C C . LYS A 1 83 ? -8.767 -16.350 8.195 1.00 90.56 83 LYS A C 1
ATOM 675 O O . LYS A 1 83 ? -9.032 -15.154 8.232 1.00 90.56 83 LYS A O 1
ATOM 680 N N . ASP A 1 84 ? -8.503 -17.011 7.070 1.00 86.38 84 ASP A N 1
ATOM 681 C CA . ASP A 1 84 ? -8.450 -16.378 5.751 1.00 86.38 84 ASP A CA 1
ATOM 682 C C . ASP A 1 84 ? -9.858 -16.062 5.220 1.00 86.38 84 ASP A C 1
ATOM 684 O O . ASP A 1 84 ? -10.035 -15.085 4.503 1.00 86.38 84 ASP A O 1
ATOM 688 N N . ASN A 1 85 ? -10.875 -16.815 5.658 1.00 85.56 85 ASN A N 1
ATOM 689 C CA . ASN A 1 85 ? -12.265 -16.632 5.230 1.00 85.56 85 ASN A CA 1
ATOM 690 C C . ASN A 1 85 ? -13.095 -15.753 6.180 1.00 85.56 85 ASN A C 1
ATOM 692 O O . ASN A 1 85 ? -14.007 -15.065 5.732 1.00 85.56 85 ASN A O 1
ATOM 696 N N . ARG A 1 86 ? -12.810 -15.760 7.492 1.00 88.38 86 ARG A N 1
ATOM 697 C CA . ARG A 1 86 ? -13.565 -14.963 8.492 1.00 88.38 86 ARG A CA 1
ATOM 698 C C . ARG A 1 86 ? -12.833 -13.719 9.007 1.00 88.38 86 ARG A C 1
ATOM 700 O O . ARG A 1 86 ? -13.360 -13.010 9.859 1.00 88.38 86 ARG A O 1
ATOM 707 N N . GLY A 1 87 ? -11.588 -13.506 8.585 1.00 91.38 87 GLY A N 1
ATOM 708 C CA . GLY A 1 87 ? -10.672 -12.557 9.216 1.00 91.38 87 GLY A CA 1
ATOM 709 C C . GLY A 1 87 ? -10.036 -13.086 10.511 1.00 91.38 87 GLY A C 1
ATOM 710 O O . GLY A 1 87 ? -10.328 -14.180 11.022 1.00 91.38 87 GLY A O 1
ATOM 711 N N . LYS A 1 88 ? -9.117 -12.307 11.087 1.00 95.00 88 LYS A N 1
ATOM 712 C CA . LYS A 1 88 ? -8.391 -12.706 12.301 1.00 95.00 88 LYS A CA 1
ATOM 713 C C . LYS A 1 88 ? -9.193 -12.276 13.529 1.00 95.00 88 LYS A C 1
ATOM 715 O O . LYS A 1 88 ? -9.565 -11.118 13.649 1.00 95.00 88 LYS A O 1
ATOM 720 N N . ILE A 1 89 ? -9.435 -13.179 14.480 1.00 96.12 89 ILE A N 1
ATOM 721 C CA . ILE A 1 89 ? -9.972 -12.780 15.792 1.00 96.12 89 ILE A CA 1
ATOM 722 C C . ILE A 1 89 ? -8.817 -12.193 16.597 1.00 96.12 89 ILE A C 1
ATOM 724 O O . ILE A 1 89 ? -7.893 -12.909 16.986 1.00 96.12 89 ILE A O 1
ATOM 728 N N . GLY A 1 90 ? -8.867 -10.887 16.834 1.00 94.94 90 GLY A N 1
ATOM 729 C CA . GLY A 1 90 ? -7.915 -10.195 17.691 1.00 94.94 90 GLY A CA 1
ATOM 730 C C . GLY A 1 90 ? -8.149 -10.501 19.169 1.00 94.94 90 GLY A C 1
ATOM 731 O O . GLY A 1 90 ? -7.197 -10.800 19.893 1.00 94.94 90 GLY A O 1
ATOM 732 N N . LEU A 1 91 ? -9.415 -10.454 19.587 1.00 96.75 91 LEU A N 1
ATOM 733 C CA . LEU A 1 91 ? -9.904 -10.731 20.938 1.00 96.75 91 LEU A CA 1
ATOM 734 C C . LEU A 1 91 ? -11.301 -11.357 20.845 1.00 96.75 91 LEU A C 1
ATOM 736 O O . LEU A 1 91 ? -12.126 -10.893 20.062 1.00 96.75 91 LEU A O 1
ATOM 740 N N . ALA A 1 92 ? -11.572 -12.382 21.651 1.00 96.94 92 ALA A N 1
ATOM 741 C CA . ALA A 1 92 ? -12.913 -12.905 21.889 1.00 96.94 92 ALA A CA 1
ATOM 742 C C . ALA A 1 92 ? -13.187 -12.925 23.397 1.00 96.94 92 ALA A C 1
ATOM 744 O O . ALA A 1 92 ? -12.334 -13.357 24.173 1.00 96.94 92 ALA A O 1
ATOM 745 N N . LEU A 1 93 ? -14.357 -12.436 23.793 1.00 96.88 93 LEU A N 1
ATOM 746 C CA . LEU A 1 93 ? -14.859 -12.426 25.160 1.00 96.88 93 LEU A CA 1
ATOM 747 C C . LEU A 1 93 ? -16.056 -13.363 25.222 1.00 96.88 93 LEU A C 1
ATOM 749 O O . LEU A 1 93 ? -17.056 -13.163 24.530 1.00 96.88 93 LEU A O 1
ATOM 753 N N . GLU A 1 94 ? -15.916 -14.406 26.024 1.00 96.94 94 GLU A N 1
ATOM 754 C CA . GLU A 1 94 ? -16.876 -15.491 26.122 1.00 96.94 94 GLU A CA 1
ATOM 755 C C . GLU A 1 94 ? -17.788 -15.286 27.338 1.00 96.94 94 GLU A C 1
ATOM 757 O O . GLU A 1 94 ? -17.322 -15.220 28.472 1.00 96.94 94 GLU A O 1
ATOM 762 N N . PHE A 1 95 ? -19.094 -15.197 27.089 1.00 96.50 95 PHE A N 1
ATOM 763 C CA . PHE A 1 95 ? -20.156 -15.134 28.095 1.00 96.50 95 PHE A CA 1
ATOM 764 C C . PHE A 1 95 ? -20.992 -16.413 28.049 1.00 96.50 95 PHE A C 1
ATOM 766 O O . PHE A 1 95 ? -20.837 -17.226 27.140 1.00 96.50 95 PHE A O 1
ATOM 773 N N . LYS A 1 96 ? -21.916 -16.597 29.000 1.00 96.06 96 LYS A N 1
ATOM 774 C CA . LYS A 1 96 ? -22.754 -17.806 29.072 1.00 96.06 96 LYS A CA 1
ATOM 775 C C . LYS A 1 96 ? -23.432 -18.130 27.735 1.00 96.06 96 LYS A C 1
ATOM 777 O O . LYS A 1 96 ? -23.210 -19.209 27.199 1.00 96.06 96 LYS A O 1
ATOM 782 N N . ASP A 1 97 ? -24.161 -17.174 27.166 1.00 97.56 97 ASP A N 1
ATOM 783 C CA . ASP A 1 97 ? -24.975 -17.408 25.963 1.00 97.56 97 ASP A CA 1
ATOM 784 C C . ASP A 1 97 ? -24.424 -16.722 24.702 1.00 97.56 97 ASP A C 1
ATOM 786 O O . ASP A 1 97 ? -24.883 -16.994 23.589 1.00 97.56 97 ASP A O 1
ATOM 790 N N . TYR A 1 98 ? -23.417 -15.858 24.858 1.00 98.00 98 TYR A N 1
ATOM 791 C CA . TYR A 1 98 ? -22.905 -14.996 23.794 1.00 98.00 98 TYR A CA 1
ATOM 792 C C . TYR A 1 98 ? -21.382 -14.933 23.764 1.00 98.00 98 TYR A C 1
ATOM 794 O O . TYR A 1 98 ? -20.712 -15.106 24.778 1.00 98.00 98 TYR A O 1
ATOM 802 N N . ILE A 1 99 ? -20.837 -14.625 22.592 1.00 98.12 99 ILE A N 1
ATOM 803 C CA . ILE A 1 99 ? -19.417 -14.351 22.391 1.00 98.12 99 ILE A CA 1
ATOM 804 C C . ILE A 1 99 ? -19.289 -13.020 21.663 1.00 98.12 99 ILE A C 1
ATOM 806 O O . ILE A 1 99 ? -19.846 -12.848 20.578 1.00 98.12 99 ILE A O 1
ATOM 810 N N . ILE A 1 100 ? -18.555 -12.086 22.264 1.00 97.88 100 ILE A N 1
ATOM 811 C CA . ILE A 1 100 ? -18.194 -10.810 21.642 1.00 97.88 100 ILE A CA 1
ATOM 812 C C . ILE A 1 100 ? -16.809 -10.971 21.038 1.00 97.88 100 ILE A C 1
ATOM 814 O O . ILE A 1 100 ? -15.872 -11.380 21.719 1.00 97.88 100 ILE A O 1
ATOM 818 N N . THR A 1 101 ? -16.655 -10.627 19.770 1.00 97.50 101 THR A N 1
ATOM 819 C CA . THR A 1 101 ? -15.383 -10.725 19.060 1.00 97.50 101 THR A CA 1
ATOM 820 C C . THR A 1 101 ? -14.964 -9.398 18.468 1.00 97.50 101 THR A C 1
ATOM 822 O O . THR A 1 101 ? -15.787 -8.617 18.006 1.00 97.50 101 THR A O 1
ATOM 825 N N . PHE A 1 102 ? -13.656 -9.178 18.467 1.00 97.25 102 PHE A N 1
ATOM 826 C CA . PHE A 1 102 ? -12.984 -8.074 17.804 1.00 97.25 102 PHE A CA 1
ATOM 827 C C . PHE A 1 102 ? -12.222 -8.661 16.621 1.00 97.25 102 PHE A C 1
ATOM 829 O O . PHE A 1 102 ? -11.109 -9.178 16.772 1.00 97.25 102 PHE A O 1
ATOM 836 N N . ILE A 1 103 ? -12.872 -8.666 15.460 1.00 96.62 103 ILE A N 1
ATOM 837 C CA . ILE A 1 103 ? -12.347 -9.236 14.220 1.00 96.62 103 ILE A CA 1
ATOM 838 C C . ILE A 1 103 ? -11.549 -8.167 13.497 1.00 96.62 103 ILE A C 1
ATOM 840 O O . ILE A 1 103 ? -12.010 -7.040 13.339 1.00 96.62 103 ILE A O 1
ATOM 844 N N . THR A 1 104 ? -10.352 -8.524 13.053 1.00 94.81 104 THR A N 1
ATOM 845 C CA . THR A 1 104 ? -9.399 -7.600 12.459 1.00 94.81 104 THR A CA 1
ATOM 846 C C . THR A 1 104 ? -8.649 -8.213 11.286 1.00 94.81 104 THR A C 1
ATOM 848 O O . THR A 1 104 ? -8.394 -9.418 11.247 1.00 94.81 104 THR A O 1
ATOM 851 N N . ASN A 1 105 ? -8.298 -7.381 10.309 1.00 92.06 105 ASN A N 1
ATOM 852 C CA . ASN A 1 105 ? -7.522 -7.818 9.149 1.00 92.06 105 ASN A CA 1
ATOM 853 C C . ASN A 1 105 ? -6.029 -8.006 9.492 1.00 92.06 105 ASN A C 1
ATOM 855 O O . ASN A 1 105 ? -5.363 -8.939 9.033 1.00 92.06 105 ASN A O 1
ATOM 859 N N . ASP A 1 106 ? -5.490 -7.150 10.358 1.00 92.38 106 ASP A N 1
ATOM 860 C CA . ASP A 1 106 ? -4.051 -6.990 10.595 1.00 92.38 106 ASP A CA 1
ATOM 861 C C . ASP A 1 106 ? -3.622 -7.209 12.056 1.00 92.38 106 ASP A C 1
ATOM 863 O O . ASP A 1 106 ? -2.428 -7.178 12.341 1.00 92.38 106 ASP A O 1
ATOM 867 N N . LEU A 1 107 ? -4.558 -7.510 12.969 1.00 93.50 107 LEU A N 1
ATOM 868 C CA . LEU A 1 107 ? -4.313 -7.617 14.419 1.00 93.50 107 LEU A CA 1
ATOM 869 C C . LEU A 1 107 ? -3.887 -6.290 15.072 1.00 93.50 107 LEU A C 1
ATOM 871 O O . LEU A 1 107 ? -3.402 -6.290 16.211 1.00 93.50 107 LEU A O 1
ATOM 875 N N . VAL A 1 108 ? -4.112 -5.164 14.392 1.00 92.25 108 VAL A N 1
ATOM 876 C CA . VAL A 1 108 ? -3.804 -3.823 14.885 1.00 92.25 108 VAL A CA 1
ATOM 877 C C . VAL A 1 108 ? -5.042 -3.260 15.581 1.00 92.25 108 VAL A C 1
ATOM 879 O O . VAL A 1 108 ? -5.860 -2.564 14.993 1.00 92.25 108 VAL A O 1
ATOM 882 N N . PHE A 1 109 ? -5.162 -3.567 16.871 1.00 95.12 109 PHE A N 1
ATOM 883 C CA . PHE A 1 109 ? -6.133 -2.988 17.804 1.00 95.12 109 PHE A CA 1
ATOM 884 C C . PHE A 1 109 ? -5.497 -2.897 19.195 1.00 95.12 109 PHE A C 1
ATOM 886 O O . PHE A 1 109 ? -4.506 -3.582 19.461 1.00 95.12 109 PHE A O 1
ATOM 893 N N . GLN A 1 110 ? -6.038 -2.065 20.086 1.00 94.56 110 GLN A N 1
ATOM 894 C CA . GLN A 1 110 ? -5.409 -1.812 21.386 1.00 94.56 110 GLN A CA 1
ATOM 895 C C . GLN A 1 110 ? -6.361 -2.108 22.557 1.00 94.56 110 GLN A C 1
ATOM 897 O O . GLN A 1 110 ? -7.210 -1.269 22.875 1.00 94.56 110 GLN A O 1
ATOM 902 N N . PRO A 1 111 ? -6.238 -3.284 23.205 1.00 95.81 111 PRO A N 1
ATOM 903 C CA . PRO A 1 111 ? -6.951 -3.594 24.440 1.00 95.81 111 PRO A CA 1
ATOM 904 C C . PRO A 1 111 ? -6.196 -3.034 25.652 1.00 95.81 111 PRO A C 1
ATOM 906 O O . PRO A 1 111 ? -5.015 -3.319 25.837 1.00 95.81 111 PRO A O 1
ATOM 909 N N . ILE A 1 112 ? -6.856 -2.248 26.492 1.00 93.75 112 ILE A N 1
ATOM 910 C CA . ILE A 1 112 ? -6.287 -1.681 27.717 1.00 93.75 112 ILE A CA 1
ATOM 911 C C . ILE A 1 112 ? -7.196 -2.068 28.874 1.00 93.75 112 ILE A C 1
ATOM 913 O O . ILE A 1 112 ? -8.368 -1.697 28.896 1.00 93.75 112 ILE A O 1
ATOM 917 N N . TRP A 1 113 ? -6.642 -2.814 29.825 1.00 92.94 113 TRP A N 1
ATOM 918 C CA . TRP A 1 113 ? -7.307 -3.120 31.083 1.00 92.94 113 TRP A CA 1
ATOM 919 C C . TRP A 1 113 ? -6.962 -2.064 32.119 1.00 92.94 113 TRP A C 1
ATOM 921 O O . TRP A 1 113 ? -5.798 -1.700 32.281 1.00 92.94 113 TRP A O 1
ATOM 931 N N . GLU A 1 114 ? -7.977 -1.610 32.832 1.00 89.56 114 GLU A N 1
ATOM 932 C CA . GLU A 1 114 ? -7.851 -0.696 33.950 1.00 89.56 114 GLU A CA 1
ATOM 933 C C . GLU A 1 114 ? -8.445 -1.373 35.184 1.00 89.56 114 GLU A C 1
ATOM 935 O O . GLU A 1 114 ? -9.574 -1.866 35.169 1.00 89.56 114 GLU A O 1
ATOM 940 N N . GLU A 1 115 ? -7.644 -1.439 36.241 1.00 85.69 115 GLU A N 1
ATOM 941 C CA . GLU A 1 115 ? -7.952 -2.198 37.461 1.00 85.69 115 G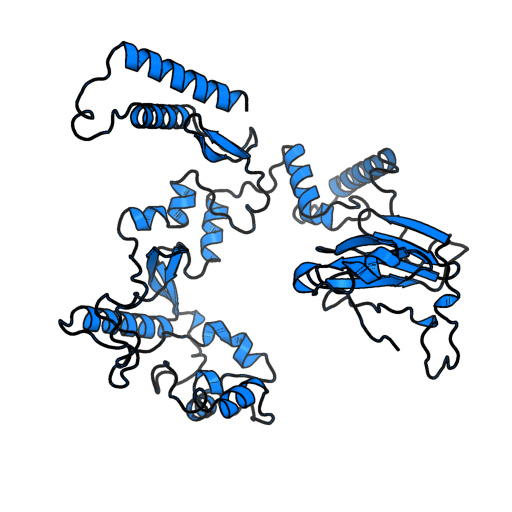LU A CA 1
ATOM 942 C C . GLU A 1 115 ? -8.310 -1.280 38.633 1.00 85.69 115 GLU A C 1
ATOM 944 O O . GLU A 1 115 ? -8.827 -1.728 39.652 1.00 85.69 115 GLU A O 1
ATOM 949 N N . THR A 1 116 ? -8.054 0.022 38.487 1.00 75.62 116 THR A N 1
ATOM 950 C CA . THR A 1 116 ? -8.305 1.030 39.512 1.00 75.62 116 THR A CA 1
ATOM 951 C C . THR A 1 116 ? -9.251 2.105 38.988 1.00 75.62 116 THR A C 1
ATOM 953 O O . THR A 1 116 ? -8.929 2.884 38.090 1.00 75.62 116 THR A O 1
ATOM 956 N N . PHE A 1 117 ? -10.440 2.164 39.585 1.00 69.19 117 PHE A N 1
ATOM 957 C CA . PHE A 1 117 ? -11.369 3.271 39.400 1.00 69.19 117 PHE A CA 1
ATOM 958 C C . PHE A 1 117 ? -11.068 4.365 40.426 1.00 69.19 117 PHE A C 1
ATOM 960 O O . PHE A 1 117 ? -11.228 4.149 41.632 1.00 69.19 117 PHE A O 1
ATOM 967 N N . ASP A 1 118 ? -10.671 5.556 39.970 1.00 70.25 118 ASP A N 1
ATOM 968 C CA . ASP A 1 118 ? -10.583 6.717 40.853 1.00 70.25 118 ASP A CA 1
ATOM 969 C C . ASP A 1 118 ? -12.001 7.236 41.129 1.00 70.25 118 ASP A C 1
ATOM 971 O O . ASP A 1 118 ? -12.572 8.039 40.382 1.00 70.25 118 ASP A O 1
ATOM 975 N N . LYS A 1 119 ? -12.568 6.763 42.246 1.00 59.91 119 LYS A N 1
ATOM 976 C CA . LYS A 1 119 ? -13.889 7.178 42.736 1.00 59.91 119 LYS A CA 1
ATOM 977 C C . LYS A 1 119 ? -13.997 8.693 42.919 1.00 59.91 119 LYS A C 1
ATOM 979 O O . LYS A 1 119 ? -15.075 9.233 42.684 1.00 59.91 119 LYS A O 1
ATOM 984 N N . LYS A 1 120 ? -12.915 9.383 43.312 1.00 64.25 120 LYS A N 1
ATOM 985 C CA . LYS A 1 120 ? -12.934 10.838 43.553 1.00 64.25 120 LYS A CA 1
ATOM 986 C C . LYS A 1 120 ? -13.066 11.602 42.246 1.00 64.25 120 LYS A C 1
ATOM 988 O O . LYS A 1 120 ? -13.818 12.567 42.171 1.00 64.25 120 LYS A O 1
ATOM 993 N N . LYS A 1 121 ? -12.372 11.151 41.203 1.00 62.75 121 LYS A N 1
ATOM 994 C CA . LYS A 1 121 ? -12.455 11.770 39.874 1.00 62.75 121 LYS A CA 1
ATOM 995 C C . LYS A 1 121 ? -13.641 11.268 39.054 1.00 62.75 121 LYS A C 1
ATOM 997 O O . LYS A 1 121 ? -13.886 11.827 37.988 1.00 62.75 121 LYS A O 1
ATOM 1002 N N . LYS A 1 122 ? -14.343 10.224 39.528 1.00 56.75 122 LYS A N 1
ATOM 1003 C CA . LYS A 1 122 ? -15.331 9.435 38.766 1.00 56.75 122 LYS A CA 1
ATOM 1004 C C . LYS A 1 122 ? -14.800 9.054 37.381 1.00 56.75 122 LYS A C 1
ATOM 1006 O O . LYS A 1 122 ? -15.534 9.019 36.399 1.00 56.75 122 LYS A O 1
ATOM 1011 N N . LYS A 1 123 ? -13.490 8.842 37.295 1.00 59.69 123 LYS A N 1
ATOM 1012 C CA . LYS A 1 123 ? -12.763 8.656 36.047 1.00 59.69 123 LYS A CA 1
ATOM 1013 C C . LYS A 1 123 ? -11.752 7.559 36.270 1.00 59.69 123 LYS A C 1
ATOM 1015 O O . LYS A 1 123 ? -11.077 7.489 37.290 1.00 59.69 123 LYS A O 1
ATOM 1020 N N . TRP A 1 124 ? -11.638 6.711 35.280 1.00 58.03 124 TRP A N 1
ATOM 1021 C CA . TRP A 1 124 ? -10.471 5.870 35.125 1.00 58.03 124 TRP A CA 1
ATOM 1022 C C . TRP A 1 124 ? -9.340 6.723 34.536 1.00 58.03 124 TRP A C 1
ATOM 1024 O O . TRP A 1 124 ? -9.631 7.787 33.995 1.00 58.03 124 TRP A O 1
ATOM 1034 N N . GLY A 1 125 ? -8.079 6.296 34.636 1.00 56.88 125 GLY A N 1
ATOM 1035 C CA . GLY A 1 125 ? -6.864 7.085 34.342 1.00 56.88 125 GLY A CA 1
ATOM 1036 C C . GLY A 1 125 ? -6.674 7.653 32.920 1.00 56.88 125 GLY A C 1
ATOM 1037 O O . GLY A 1 125 ? -5.552 7.971 32.540 1.00 56.88 125 GLY A O 1
ATOM 1038 N N . LEU A 1 126 ? -7.735 7.792 32.128 1.00 60.72 126 LEU A N 1
ATOM 1039 C CA . LEU A 1 126 ? -7.769 8.491 30.853 1.00 60.72 126 LEU A CA 1
ATOM 1040 C C . LEU A 1 126 ? -8.281 9.920 31.038 1.00 60.72 126 LEU A C 1
ATOM 1042 O O . LEU A 1 126 ? -9.123 10.202 31.895 1.00 60.72 126 LEU A O 1
ATOM 1046 N N . ASN A 1 127 ? -7.807 10.819 30.176 1.00 65.31 127 ASN A N 1
ATOM 1047 C CA . ASN A 1 127 ? -8.401 12.144 30.045 1.00 65.31 127 ASN A CA 1
ATOM 1048 C C . ASN A 1 127 ? -9.916 12.011 29.820 1.00 65.31 127 ASN A C 1
ATOM 1050 O O . ASN A 1 127 ? -10.338 11.064 29.146 1.00 65.31 127 ASN A O 1
ATOM 1054 N N . PRO A 1 128 ? -10.733 12.924 30.385 1.00 66.00 128 PRO A N 1
ATOM 1055 C CA . PRO A 1 128 ? -12.161 12.942 30.116 1.00 66.00 128 PRO A CA 1
ATOM 1056 C C . PRO A 1 128 ? -12.389 12.877 28.613 1.00 66.00 128 PRO A C 1
ATOM 1058 O O . PRO A 1 128 ? -11.844 13.671 27.849 1.00 66.00 128 PRO A O 1
ATOM 1061 N N . ILE A 1 129 ? -13.158 11.875 28.221 1.00 68.00 129 ILE A N 1
ATOM 1062 C CA . ILE A 1 129 ? -13.560 11.675 26.845 1.00 68.00 129 ILE A CA 1
ATOM 1063 C C . ILE A 1 129 ? -14.603 12.759 26.566 1.00 68.00 129 ILE A C 1
ATOM 1065 O O . ILE A 1 129 ? -15.598 12.804 27.295 1.00 68.00 129 ILE A O 1
ATOM 1069 N N . PRO A 1 130 ? -14.386 13.655 25.590 1.00 78.25 130 PRO A N 1
ATOM 1070 C CA . PRO A 1 130 ? -15.449 14.556 25.172 1.00 78.25 130 PRO A CA 1
ATOM 1071 C C . PRO A 1 130 ? -16.646 13.714 24.697 1.00 78.25 130 PRO A C 1
ATOM 1073 O O . PRO A 1 130 ? -16.420 12.664 24.085 1.00 78.25 130 PRO A O 1
ATOM 1076 N N . PRO A 1 131 ? -17.893 14.123 24.996 1.00 80.44 131 PRO A N 1
ATOM 1077 C CA . PRO A 1 131 ? -19.073 13.432 24.486 1.00 80.44 131 PRO A CA 1
ATOM 1078 C C . PRO A 1 131 ? -18.975 13.278 22.967 1.00 80.44 131 PRO A C 1
ATOM 1080 O O . PRO A 1 131 ? -18.363 14.110 22.287 1.00 80.44 131 PRO A O 1
ATOM 1083 N N . SER A 1 132 ? -19.546 12.195 22.437 1.00 83.38 132 SER A N 1
ATOM 1084 C CA . SER A 1 132 ? -19.601 12.000 20.991 1.00 83.38 132 SER A CA 1
ATOM 1085 C C . SER A 1 132 ? -20.308 13.187 20.338 1.00 83.38 132 SER A C 1
ATOM 1087 O O . SER A 1 132 ? -21.230 13.759 20.919 1.00 83.38 132 SER A O 1
ATOM 1089 N N . ILE A 1 133 ? -19.941 13.512 19.095 1.00 84.12 133 ILE A N 1
ATOM 1090 C CA . ILE A 1 133 ? -20.656 14.519 18.291 1.00 84.12 133 ILE A CA 1
ATOM 1091 C C . ILE A 1 133 ? -22.160 14.208 18.178 1.00 84.12 133 ILE A C 1
ATOM 1093 O O . ILE A 1 133 ? -22.966 15.119 18.020 1.00 84.12 133 ILE A O 1
ATOM 1097 N N . TYR A 1 134 ? -22.527 12.927 18.295 1.00 83.88 134 TYR A N 1
ATOM 1098 C CA . TYR A 1 134 ? -23.910 12.455 18.294 1.00 83.88 134 TYR A CA 1
ATOM 1099 C C . TYR A 1 134 ? -24.616 12.603 19.649 1.00 83.88 134 TYR A C 1
ATOM 1101 O O . TYR A 1 134 ? -25.840 12.690 19.672 1.00 83.88 134 TYR A O 1
ATOM 1109 N N . ASP A 1 135 ? -23.867 12.634 20.756 1.00 86.56 135 ASP A N 1
ATOM 1110 C CA . ASP A 1 135 ? -24.429 12.722 22.109 1.00 86.56 135 ASP A CA 1
ATOM 1111 C C . ASP A 1 135 ? -24.650 14.182 22.530 1.00 86.56 135 ASP A C 1
ATOM 1113 O O . ASP A 1 135 ? -25.657 14.502 23.157 1.00 86.56 135 ASP A O 1
ATOM 1117 N N . ASP A 1 136 ? -23.709 15.074 22.194 1.00 88.25 136 ASP A N 1
ATOM 1118 C CA . ASP A 1 136 ? -23.772 16.498 22.545 1.00 88.25 136 ASP A CA 1
ATOM 1119 C C . ASP A 1 136 ? -23.130 17.372 21.455 1.00 88.25 136 ASP A C 1
ATOM 1121 O O . ASP A 1 136 ? -21.975 17.812 21.529 1.00 88.25 136 ASP A O 1
ATOM 1125 N N . TYR A 1 137 ? -23.910 17.622 20.404 1.00 85.81 137 TYR A N 1
ATOM 1126 C CA . TYR A 1 137 ? -23.482 18.432 19.266 1.00 85.81 137 TYR A CA 1
ATOM 1127 C C . TYR A 1 137 ? -23.150 19.882 19.661 1.00 85.81 137 TYR A C 1
ATOM 1129 O O . TYR A 1 137 ? -22.191 20.466 19.151 1.00 85.81 137 TYR A O 1
ATOM 1137 N N . SER A 1 138 ? -23.890 20.458 20.613 1.00 85.56 138 SER A N 1
ATOM 1138 C CA . SER A 1 138 ? -23.676 21.828 21.099 1.00 85.56 138 SER A CA 1
ATOM 1139 C C . SER A 1 138 ? -22.339 21.975 21.827 1.00 85.56 138 SER A C 1
ATOM 1141 O O . SER A 1 138 ? -21.604 22.944 21.597 1.00 85.56 138 SER A O 1
ATOM 1143 N N . TYR A 1 139 ? -21.980 21.001 22.668 1.00 86.94 139 TYR A N 1
ATOM 1144 C CA . TYR A 1 139 ? -20.664 20.948 23.300 1.00 86.94 139 TYR A CA 1
ATOM 1145 C C . TYR A 1 139 ? -19.545 20.856 22.262 1.00 86.94 139 TYR A C 1
ATOM 1147 O O . TYR A 1 139 ? -18.558 21.593 22.355 1.00 86.94 139 TYR A O 1
ATOM 1155 N N . PHE A 1 140 ? -19.707 19.993 21.254 1.00 86.31 140 PHE A N 1
ATOM 1156 C CA . PHE A 1 140 ? -18.746 19.863 20.161 1.00 86.31 140 PHE A CA 1
ATOM 1157 C C . PHE A 1 140 ? -18.542 21.194 19.422 1.00 86.31 140 PHE A C 1
ATOM 1159 O O . PHE A 1 140 ? -17.405 21.655 19.305 1.00 86.31 140 PHE A O 1
ATOM 1166 N N . LEU A 1 141 ? -19.620 21.865 19.002 1.00 87.31 141 LEU A N 1
ATOM 1167 C CA . LEU A 1 141 ? -19.531 23.164 18.326 1.00 87.31 141 LEU A CA 1
ATOM 1168 C C . LEU A 1 141 ? -18.865 24.233 19.196 1.00 87.31 141 LEU A C 1
ATOM 1170 O O . LEU A 1 141 ? -18.018 24.979 18.708 1.00 87.31 141 LEU A O 1
ATOM 1174 N N . THR A 1 142 ? -19.179 24.270 20.492 1.00 89.62 142 THR A N 1
ATOM 1175 C CA . THR A 1 142 ? -18.544 25.198 21.441 1.00 89.62 142 THR A CA 1
ATOM 1176 C C . THR A 1 142 ? -17.036 24.953 21.528 1.00 89.62 142 THR A C 1
ATOM 1178 O O . THR A 1 142 ? -16.241 25.894 21.521 1.00 89.62 142 THR A O 1
ATOM 1181 N N . LYS A 1 143 ? -16.606 23.685 21.569 1.00 89.62 143 LYS A N 1
ATOM 1182 C CA . LYS A 1 143 ? -15.182 23.319 21.558 1.00 89.62 143 LYS A CA 1
ATOM 1183 C C . LYS A 1 143 ? -14.492 23.719 20.263 1.00 89.62 143 LYS A C 1
ATOM 1185 O O . LYS A 1 143 ? -13.394 24.269 20.326 1.00 89.62 143 LYS A O 1
ATOM 1190 N N . VAL A 1 144 ? -15.131 23.482 19.120 1.00 88.81 144 VAL A N 1
ATOM 1191 C CA . VAL A 1 144 ? -14.614 23.889 17.808 1.00 88.81 144 VAL A CA 1
ATOM 1192 C C . VAL A 1 144 ? -14.482 25.410 17.726 1.00 88.81 144 VAL A C 1
ATOM 1194 O O . VAL A 1 144 ? -13.414 25.892 17.361 1.00 88.81 144 VAL A O 1
ATOM 1197 N N . ALA A 1 145 ? -15.501 26.172 18.128 1.00 89.69 145 ALA A N 1
ATOM 1198 C CA . ALA A 1 145 ? -15.470 27.635 18.117 1.00 89.69 145 ALA A CA 1
ATOM 1199 C C . ALA A 1 145 ? -14.335 28.193 18.990 1.00 89.69 145 ALA A C 1
ATOM 1201 O O . ALA A 1 145 ? -13.507 28.967 18.507 1.00 89.69 145 ALA A O 1
ATOM 1202 N N . ASN A 1 146 ? -14.220 27.720 20.235 1.00 90.69 146 ASN A N 1
ATOM 1203 C CA . ASN A 1 146 ? -13.146 28.126 21.147 1.00 90.69 146 ASN A CA 1
ATOM 1204 C C . ASN A 1 146 ? -11.758 27.760 20.601 1.00 90.69 146 ASN A C 1
ATOM 1206 O O . ASN A 1 146 ? -10.794 28.515 20.759 1.00 90.69 146 ASN A O 1
ATOM 1210 N N . TRP A 1 147 ? -11.639 26.598 19.955 1.00 93.12 147 TRP A N 1
ATOM 1211 C CA . TRP A 1 147 ? -10.402 26.169 19.310 1.00 93.12 147 TRP A CA 1
ATOM 1212 C C . TRP A 1 147 ? -10.040 27.067 18.121 1.00 93.12 147 TRP A C 1
ATOM 1214 O O . TRP A 1 147 ? -8.884 27.481 18.019 1.00 93.12 147 TRP A O 1
ATOM 1224 N N . ILE A 1 148 ? -11.009 27.425 17.269 1.00 86.19 148 ILE A N 1
ATOM 1225 C CA . ILE A 1 148 ? -10.821 28.375 16.161 1.00 86.19 148 ILE A CA 1
ATOM 1226 C C . ILE A 1 148 ? -10.364 29.728 16.711 1.00 86.19 148 ILE A C 1
ATOM 1228 O O . ILE A 1 148 ? -9.360 30.256 16.239 1.00 86.19 148 ILE A O 1
ATOM 1232 N N . GLU A 1 149 ? -11.042 30.268 17.725 1.00 90.44 149 GLU A N 1
ATOM 1233 C CA . GLU A 1 149 ? -10.702 31.559 18.332 1.00 90.44 149 GLU A CA 1
ATOM 1234 C C . GLU A 1 149 ? -9.279 31.546 18.906 1.00 90.44 149 GLU A C 1
ATOM 1236 O O . GLU A 1 149 ? -8.450 32.388 18.552 1.00 90.44 149 GLU A O 1
ATOM 1241 N N . THR A 1 150 ? -8.953 30.536 19.716 1.00 90.62 150 THR A N 1
ATOM 1242 C CA . THR A 1 150 ? -7.620 30.373 20.316 1.00 90.62 150 THR A CA 1
ATOM 1243 C C . THR A 1 150 ? -6.541 30.276 19.243 1.00 90.62 150 THR A C 1
ATOM 1245 O O . THR A 1 150 ? -5.532 30.981 19.290 1.00 90.62 150 THR A O 1
ATOM 1248 N N . ARG A 1 151 ? -6.762 29.433 18.229 1.00 88.25 151 ARG A N 1
ATOM 1249 C CA . ARG A 1 151 ? -5.807 29.231 17.136 1.00 88.25 151 ARG A CA 1
ATOM 1250 C C . ARG A 1 151 ? -5.711 30.450 16.225 1.00 88.25 151 ARG A C 1
ATOM 1252 O O . ARG A 1 151 ? -4.668 30.670 15.612 1.00 88.25 151 ARG A O 1
ATOM 1259 N N . SER A 1 152 ? -6.766 31.257 16.137 1.00 85.00 152 SER A N 1
ATOM 1260 C CA . SER A 1 152 ? -6.770 32.434 15.282 1.00 85.00 152 SER A CA 1
ATOM 1261 C C . SER A 1 152 ? -5.808 33.522 15.749 1.00 85.00 152 SER A C 1
ATOM 1263 O O . SER A 1 152 ? -5.279 34.236 14.900 1.00 85.00 152 SER A O 1
ATOM 1265 N N . ARG A 1 153 ? -5.552 33.571 17.064 1.00 90.94 153 ARG A N 1
ATOM 1266 C CA . ARG A 1 153 ? -4.656 34.511 17.755 1.00 90.94 153 ARG A CA 1
ATOM 1267 C C . ARG A 1 153 ? -3.193 34.049 17.828 1.00 90.94 153 ARG A C 1
ATOM 1269 O O . ARG A 1 153 ? -2.338 34.840 18.206 1.00 90.94 153 ARG A O 1
ATOM 1276 N N . GLY A 1 154 ? -2.902 32.784 17.511 1.00 89.44 154 GLY A N 1
ATOM 1277 C CA . GLY A 1 154 ? -1.563 32.191 17.615 1.00 89.44 154 GLY A CA 1
ATOM 1278 C C . GLY A 1 154 ? -0.869 31.957 16.269 1.00 89.44 154 GLY A C 1
ATOM 1279 O O . GLY A 1 154 ? -1.462 32.115 15.202 1.00 89.44 154 GLY A O 1
ATOM 1280 N N . ILE A 1 155 ? 0.394 31.515 16.320 1.00 84.56 155 ILE A N 1
ATOM 1281 C CA . ILE A 1 155 ? 1.126 31.052 15.131 1.00 84.56 155 ILE A CA 1
ATOM 1282 C C . ILE A 1 155 ? 0.463 29.770 14.617 1.00 84.56 155 ILE A C 1
ATOM 1284 O O . ILE A 1 155 ? 0.355 28.772 15.333 1.00 84.56 155 ILE A O 1
ATOM 1288 N N . ARG A 1 156 ? 0.021 29.790 13.358 1.00 86.25 156 ARG A N 1
ATOM 1289 C CA . ARG A 1 156 ? -0.604 28.639 12.700 1.00 86.25 156 ARG A CA 1
ATOM 1290 C C . ARG A 1 156 ? 0.454 27.888 11.898 1.00 86.25 156 ARG A C 1
ATOM 1292 O O . ARG A 1 156 ? 0.895 28.367 10.861 1.00 86.25 156 ARG A O 1
ATOM 1299 N N . SER A 1 157 ? 0.846 26.712 12.375 1.00 82.06 157 SER A N 1
ATOM 1300 C CA . SER A 1 157 ? 1.719 25.778 11.656 1.00 82.06 157 SER A CA 1
ATOM 1301 C C . SER A 1 157 ? 0.999 24.455 11.372 1.00 82.06 157 SER A C 1
ATOM 1303 O O . SER A 1 157 ? 0.065 24.079 12.090 1.00 82.06 157 SER A O 1
ATOM 1305 N N . GLY A 1 158 ? 1.434 23.764 10.314 1.00 79.62 158 GLY A N 1
ATOM 1306 C CA . GLY A 1 158 ? 0.878 22.483 9.866 1.00 79.62 158 GLY A CA 1
ATOM 1307 C C . GLY A 1 158 ? -0.352 22.610 8.962 1.00 79.62 158 GLY A C 1
ATOM 1308 O O . GLY A 1 158 ? -1.009 23.653 8.907 1.00 79.62 158 GLY A O 1
ATOM 1309 N N . LEU A 1 159 ? -0.667 21.528 8.249 1.00 78.94 159 LEU A N 1
ATOM 1310 C CA . LEU A 1 159 ? -1.864 21.450 7.413 1.00 78.94 159 LEU A CA 1
ATOM 1311 C C . LEU A 1 159 ? -3.113 21.385 8.297 1.00 78.94 159 LEU A C 1
ATOM 1313 O O . LEU A 1 159 ? -3.137 20.672 9.300 1.00 78.94 159 LEU A O 1
ATOM 1317 N N . ALA A 1 160 ? -4.180 22.092 7.926 1.00 82.69 160 ALA A N 1
ATOM 1318 C CA . ALA A 1 160 ? -5.384 22.179 8.754 1.00 82.69 160 ALA A CA 1
ATOM 1319 C C . ALA A 1 160 ? -5.989 20.794 9.074 1.00 82.69 160 ALA A C 1
ATOM 1321 O O . ALA A 1 160 ? -6.393 20.549 10.209 1.00 82.69 160 ALA A O 1
ATOM 1322 N N . CYS A 1 161 ? -5.956 19.855 8.125 1.00 83.94 161 CYS A N 1
ATOM 1323 C CA . CYS A 1 161 ? -6.408 18.477 8.325 1.00 83.94 161 CYS A CA 1
ATOM 1324 C C . CYS A 1 161 ? -5.545 17.684 9.328 1.00 83.94 161 CYS A C 1
ATOM 1326 O O . CYS A 1 161 ? -6.079 16.925 10.140 1.00 83.94 161 CYS A O 1
ATOM 1328 N N . GLU A 1 162 ? -4.221 17.863 9.313 1.00 85.19 162 GLU A N 1
ATOM 1329 C CA . GLU A 1 162 ? -3.298 17.230 10.264 1.00 85.19 162 GLU A CA 1
ATOM 1330 C C . GLU A 1 162 ? -3.514 17.782 11.664 1.00 85.19 162 GLU A C 1
ATOM 1332 O O . GLU A 1 162 ? -3.617 17.028 12.632 1.00 85.19 162 GLU A O 1
ATOM 1337 N N . VAL A 1 163 ? -3.656 19.103 11.756 1.00 88.81 163 VAL A N 1
ATOM 1338 C CA . VAL A 1 163 ? -3.919 19.785 13.015 1.00 88.81 163 VAL A CA 1
ATOM 1339 C C . VAL A 1 163 ? -5.240 19.288 13.600 1.00 88.81 163 VAL A C 1
ATOM 1341 O O . VAL A 1 163 ? -5.241 18.826 14.739 1.00 88.81 163 VAL A O 1
ATOM 1344 N N . MET A 1 164 ? -6.333 19.292 12.828 1.00 90.88 164 MET A N 1
ATOM 1345 C CA . MET A 1 164 ? -7.631 18.777 13.281 1.00 90.88 164 MET A CA 1
ATOM 1346 C C . MET A 1 164 ? -7.521 17.331 13.769 1.00 90.88 164 MET A C 1
ATOM 1348 O O . MET A 1 164 ? -7.987 16.997 14.856 1.00 90.88 164 MET A O 1
ATOM 1352 N N . ARG A 1 165 ? -6.818 16.469 13.028 1.00 90.06 165 ARG A N 1
ATOM 1353 C CA . ARG A 1 165 ? -6.602 15.076 13.437 1.00 90.06 165 ARG A CA 1
ATOM 1354 C C . ARG A 1 165 ? -5.750 14.937 14.696 1.00 90.06 165 ARG A C 1
ATOM 1356 O O . ARG A 1 165 ? -5.984 13.998 15.454 1.00 90.06 165 ARG A O 1
ATOM 1363 N N . SER A 1 166 ? -4.784 15.820 14.927 1.00 87.94 166 SER A N 1
ATOM 1364 C CA . SER A 1 166 ? -3.928 15.790 16.120 1.00 87.94 166 SER A CA 1
ATOM 1365 C C . SER A 1 166 ? -4.631 16.311 17.381 1.00 87.94 166 SER A C 1
ATOM 1367 O O . SER A 1 166 ? -4.318 15.866 18.481 1.00 87.94 166 SER A O 1
ATOM 1369 N N . THR A 1 167 ? -5.628 17.191 17.235 1.00 90.50 167 THR A N 1
ATOM 1370 C CA . THR A 1 167 ? -6.398 17.789 18.342 1.00 90.50 167 THR A CA 1
ATOM 1371 C C . THR A 1 167 ? -7.684 16.997 18.622 1.00 90.50 167 THR A C 1
ATOM 1373 O O . THR A 1 167 ? -8.799 17.495 18.469 1.00 90.50 167 THR A O 1
ATOM 1376 N N . GLN A 1 168 ? -7.542 15.716 18.987 1.00 86.62 168 GLN A N 1
ATOM 1377 C CA . GLN A 1 168 ? -8.674 14.792 19.204 1.00 86.62 168 GLN A CA 1
ATOM 1378 C C . GLN A 1 168 ? -9.559 15.138 20.412 1.00 86.62 168 GLN A C 1
ATOM 1380 O O . GLN A 1 168 ? -10.658 14.604 20.532 1.00 86.62 168 GLN A O 1
ATOM 1385 N N . ASP A 1 169 ? -9.094 16.005 21.305 1.00 86.50 169 ASP A N 1
ATOM 1386 C CA . ASP A 1 169 ? -9.874 16.574 22.405 1.00 86.50 169 ASP A CA 1
ATOM 1387 C C . ASP A 1 169 ? -10.928 17.590 21.927 1.00 86.50 169 ASP A C 1
ATOM 1389 O O . ASP A 1 169 ? -11.919 17.809 22.621 1.00 86.50 169 ASP A O 1
ATOM 1393 N N . VAL A 1 170 ? -10.743 18.161 20.732 1.00 90.31 170 VAL A N 1
ATOM 1394 C CA . VAL A 1 170 ? -11.709 19.044 20.057 1.00 90.31 170 VAL A CA 1
ATOM 1395 C C . VAL A 1 170 ? -12.419 18.288 18.936 1.00 90.31 170 VAL A C 1
ATOM 1397 O O . VAL A 1 170 ? -13.641 18.192 18.909 1.00 90.31 170 VAL A O 1
ATOM 1400 N N . TRP A 1 171 ? -11.645 17.690 18.032 1.00 91.19 171 TRP A N 1
ATOM 1401 C CA . TRP A 1 171 ? -12.119 17.015 16.823 1.00 91.19 171 TRP A CA 1
ATOM 1402 C C . TRP A 1 171 ? -12.252 15.504 17.045 1.00 91.19 171 TRP A C 1
ATOM 1404 O O . TRP A 1 171 ? -11.686 14.681 16.315 1.00 91.19 171 TRP A O 1
ATOM 1414 N N . CYS A 1 172 ? -12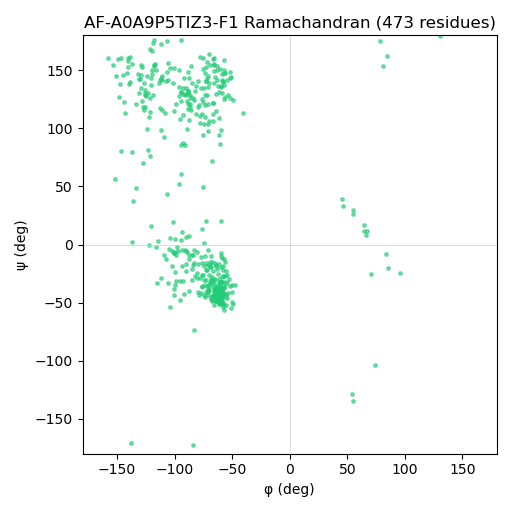.962 15.133 18.112 1.00 88.62 172 CYS A N 1
ATOM 1415 C CA . CYS A 1 172 ? -13.070 13.746 18.544 1.00 88.62 172 CYS A CA 1
ATOM 1416 C C . CYS A 1 172 ? -13.731 12.866 17.470 1.00 88.62 172 CYS A C 1
ATOM 1418 O O . CYS A 1 172 ? -14.760 13.199 16.889 1.00 88.62 172 CYS A O 1
ATOM 1420 N N . GLY A 1 173 ? -13.108 11.726 17.163 1.00 86.94 173 GLY A N 1
ATOM 1421 C CA . GLY A 1 173 ? -13.624 10.791 16.160 1.00 86.94 173 GLY A CA 1
ATOM 1422 C C . GLY A 1 173 ? -13.229 11.095 14.719 1.00 86.94 173 GLY A C 1
ATOM 1423 O O . GLY A 1 173 ? -13.177 10.163 13.921 1.00 86.94 173 GLY A O 1
ATOM 1424 N N . ILE A 1 174 ? -12.824 12.323 14.388 1.00 89.12 174 ILE A N 1
ATOM 1425 C CA . ILE A 1 174 ? -12.517 12.720 13.005 1.00 89.12 174 ILE A CA 1
ATOM 1426 C C . ILE A 1 174 ? -11.230 12.059 12.511 1.00 89.12 174 ILE A C 1
ATOM 1428 O O . ILE A 1 174 ? -10.116 12.404 12.924 1.00 89.12 174 ILE A O 1
ATOM 1432 N N . GLY A 1 175 ? -11.401 11.026 11.680 1.00 87.50 175 GLY A N 1
ATOM 1433 C CA . GLY A 1 175 ? -10.337 10.244 11.046 1.00 87.50 175 GLY A CA 1
ATOM 1434 C C . GLY A 1 175 ? -9.795 10.873 9.768 1.00 87.50 175 GLY A C 1
ATOM 1435 O O . GLY A 1 175 ? -10.151 11.992 9.418 1.00 87.50 175 GLY A O 1
ATOM 1436 N N . VAL A 1 176 ? -8.934 10.126 9.069 1.00 83.69 176 VAL A N 1
ATOM 1437 C CA . VAL A 1 176 ? -8.392 10.511 7.750 1.00 83.69 176 VAL A CA 1
ATOM 1438 C C . VAL A 1 176 ? -9.535 10.790 6.773 1.00 83.69 176 VAL A C 1
ATOM 1440 O O . VAL A 1 176 ? -9.603 11.869 6.208 1.00 83.69 176 VAL A O 1
ATOM 1443 N N . TYR A 1 177 ? -10.467 9.847 6.641 1.00 81.19 177 TYR A N 1
ATOM 1444 C CA . TYR A 1 177 ? -11.581 9.978 5.706 1.00 81.19 177 TYR A CA 1
ATOM 1445 C C . TYR A 1 177 ? -12.541 11.096 6.115 1.00 81.19 177 TYR A C 1
ATOM 1447 O O . TYR A 1 177 ? -12.838 11.969 5.314 1.00 81.19 177 TYR A O 1
ATOM 1455 N N . THR A 1 178 ? -12.947 11.144 7.388 1.00 86.88 178 THR A N 1
ATOM 1456 C CA . THR A 1 178 ? -13.869 12.179 7.878 1.00 86.88 178 THR A CA 1
ATOM 1457 C C . THR A 1 178 ? -13.307 13.588 7.708 1.00 86.88 178 THR A C 1
ATOM 1459 O O . THR A 1 178 ? -14.054 14.489 7.358 1.00 86.88 178 THR A O 1
ATOM 1462 N N . VAL A 1 179 ? -12.004 13.806 7.944 1.00 88.19 179 VAL A N 1
ATOM 1463 C CA . VAL A 1 179 ? -11.424 15.141 7.738 1.00 88.19 179 VAL A CA 1
ATOM 1464 C C . VAL A 1 179 ? -11.379 15.511 6.257 1.00 88.19 179 VAL A C 1
ATOM 1466 O O . VAL A 1 179 ? -11.562 16.674 5.935 1.00 88.19 179 VAL A O 1
ATOM 1469 N N . CYS A 1 180 ? -11.179 14.553 5.352 1.00 81.75 180 CYS A N 1
ATOM 1470 C CA . CYS A 1 180 ? -11.253 14.822 3.917 1.00 81.75 180 CYS A CA 1
ATOM 1471 C C . CYS A 1 180 ? -12.669 15.237 3.497 1.00 81.75 180 CYS A C 1
ATOM 1473 O O . CYS A 1 180 ? -12.813 16.271 2.851 1.00 81.75 180 CYS A O 1
ATOM 1475 N N . GLU A 1 181 ? -13.693 14.502 3.938 1.00 80.81 181 GLU A N 1
ATOM 1476 C CA . GLU A 1 181 ? -15.100 14.826 3.652 1.00 80.81 181 GLU A CA 1
ATOM 1477 C C . GLU A 1 181 ? -15.511 16.183 4.245 1.00 80.81 181 GLU A C 1
ATOM 1479 O O . GLU A 1 181 ? -16.102 17.000 3.555 1.00 80.81 181 GLU A O 1
ATOM 1484 N N . LEU A 1 182 ? -15.112 16.498 5.484 1.00 85.00 182 LEU A N 1
ATOM 1485 C CA . LEU A 1 182 ? -15.418 17.801 6.094 1.00 85.00 182 LEU A CA 1
ATOM 1486 C C . LEU A 1 182 ? -14.858 18.980 5.291 1.00 85.00 182 LEU A C 1
ATOM 1488 O O . LEU A 1 182 ? -15.499 20.019 5.175 1.00 85.00 182 LEU A O 1
ATOM 1492 N N . PHE A 1 183 ? -13.642 18.837 4.766 1.00 81.19 183 PHE A N 1
ATOM 1493 C CA . PHE A 1 183 ? -13.019 19.869 3.940 1.00 81.19 183 PHE A CA 1
ATOM 1494 C C . PHE A 1 183 ? -13.706 19.978 2.581 1.00 81.19 183 PHE A C 1
ATOM 1496 O O . PHE A 1 183 ? -13.940 21.088 2.106 1.00 81.19 183 PHE A O 1
ATOM 1503 N N . PHE A 1 184 ? -14.071 18.838 1.997 1.00 72.25 184 PHE A N 1
ATOM 1504 C CA . PHE A 1 184 ? -14.857 18.778 0.773 1.00 72.25 184 PHE A CA 1
ATOM 1505 C C . PHE A 1 184 ? -16.203 19.500 0.930 1.00 72.25 184 PHE A C 1
ATOM 1507 O O . PHE A 1 184 ? -16.467 20.444 0.187 1.00 72.25 184 PHE A O 1
ATOM 1514 N N . ASP A 1 185 ? -16.991 19.147 1.948 1.00 77.62 185 ASP A N 1
ATOM 1515 C CA . ASP A 1 185 ? -18.297 19.758 2.233 1.00 77.62 185 ASP A CA 1
ATOM 1516 C C . ASP A 1 185 ? -18.185 21.257 2.545 1.00 77.62 185 ASP A C 1
ATOM 1518 O O . ASP A 1 185 ? -19.067 22.045 2.204 1.00 77.62 185 ASP A O 1
ATOM 1522 N N . ALA A 1 186 ? -17.075 21.681 3.155 1.00 78.88 186 ALA A N 1
ATOM 1523 C CA . ALA A 1 186 ? -16.783 23.088 3.410 1.00 78.88 186 ALA A CA 1
ATOM 1524 C C . ALA A 1 186 ? -16.357 23.874 2.151 1.00 78.88 186 ALA A C 1
ATOM 1526 O O . ALA A 1 186 ? -16.006 25.051 2.260 1.00 78.88 186 ALA A O 1
ATOM 1527 N N . GLY A 1 187 ? -16.314 23.248 0.968 1.00 72.81 187 GLY A N 1
ATOM 1528 C CA . GLY A 1 187 ? -15.778 23.848 -0.259 1.00 72.81 187 GLY A CA 1
ATOM 1529 C C . GLY A 1 187 ? -14.277 24.150 -0.178 1.00 72.81 187 GLY A C 1
ATOM 1530 O O . GLY A 1 187 ? -13.721 24.845 -1.029 1.00 72.81 187 GLY A O 1
ATOM 1531 N N . MET A 1 188 ? -13.605 23.634 0.849 1.00 68.44 188 MET A N 1
ATOM 1532 C CA . MET A 1 188 ? -12.182 23.786 1.080 1.00 68.44 188 MET A CA 1
ATOM 1533 C C . MET A 1 188 ? -11.468 22.577 0.488 1.00 68.44 188 MET A C 1
ATOM 1535 O O . MET A 1 188 ? -11.173 21.610 1.183 1.00 68.44 188 MET A O 1
ATOM 1539 N N . PHE A 1 189 ? -11.156 22.625 -0.807 1.00 57.19 189 PHE A N 1
ATOM 1540 C CA . PHE A 1 189 ? -10.327 21.598 -1.439 1.00 57.19 189 PHE A CA 1
ATOM 1541 C C . PHE A 1 189 ? -8.934 21.570 -0.799 1.00 57.19 189 PHE A C 1
ATOM 1543 O O . PHE A 1 189 ? -8.031 22.303 -1.189 1.00 57.19 189 PHE A O 1
ATOM 1550 N N . SER A 1 190 ? -8.744 20.701 0.194 1.00 52.56 190 SER A N 1
ATOM 1551 C CA . SER A 1 190 ? -7.440 20.502 0.836 1.00 52.56 190 SER A CA 1
ATOM 1552 C C . SER A 1 190 ? -6.436 19.822 -0.112 1.00 52.56 190 SER A C 1
ATOM 1554 O O . SER A 1 190 ? -5.235 19.848 0.142 1.00 52.56 190 SER A O 1
ATOM 1556 N N . TYR A 1 191 ? -6.910 19.234 -1.222 1.00 56.88 191 TYR A N 1
ATOM 1557 C CA . TYR A 1 191 ? -6.102 18.412 -2.127 1.00 56.88 191 TYR A CA 1
ATOM 1558 C C . TYR A 1 191 ? -6.589 18.426 -3.584 1.00 56.88 191 TYR A C 1
ATOM 1560 O O . TYR A 1 191 ? -6.809 17.369 -4.166 1.00 56.88 191 TYR A O 1
ATOM 1568 N N . SER A 1 192 ? -6.704 19.590 -4.222 1.00 57.22 192 SER A N 1
ATOM 1569 C CA . SER A 1 192 ? -6.512 19.613 -5.681 1.00 57.22 192 SER A CA 1
ATOM 1570 C C . SER A 1 192 ? -5.038 19.901 -5.924 1.00 57.22 192 SER A C 1
ATOM 1572 O O . SER A 1 192 ? -4.681 21.075 -6.039 1.00 57.22 192 SER A O 1
ATOM 1574 N N . PRO A 1 193 ? -4.152 18.876 -5.922 1.00 64.56 193 PRO A N 1
ATOM 1575 C CA . PRO A 1 193 ? -2.753 19.118 -6.202 1.00 64.56 193 PRO A CA 1
ATOM 1576 C C . PRO A 1 193 ? -2.672 19.809 -7.557 1.00 64.56 193 PRO A C 1
ATOM 1578 O O . PRO A 1 193 ? -3.270 19.334 -8.532 1.00 64.56 193 PRO A O 1
ATOM 1581 N N . THR A 1 194 ? -1.982 20.947 -7.600 1.00 75.69 194 THR A N 1
ATOM 1582 C CA . THR A 1 194 ? -1.751 21.670 -8.849 1.00 75.69 194 THR A CA 1
ATOM 1583 C C . THR A 1 194 ? -1.058 20.744 -9.844 1.00 75.69 194 THR A C 1
ATOM 1585 O O . THR A 1 194 ? -0.418 19.763 -9.454 1.00 75.69 194 THR A O 1
ATOM 1588 N N . GLN A 1 195 ? -1.151 21.050 -11.137 1.00 80.06 195 GLN A N 1
ATOM 1589 C CA . GLN A 1 195 ? -0.434 20.294 -12.165 1.00 80.06 195 GLN A CA 1
ATOM 1590 C C . GLN A 1 195 ? 1.056 20.147 -11.807 1.00 80.06 195 GLN A C 1
ATOM 1592 O O . GLN A 1 195 ? 1.594 19.045 -11.869 1.00 80.06 195 GLN A O 1
ATOM 1597 N N . ASP A 1 196 ? 1.683 21.207 -11.292 1.00 81.75 196 ASP A N 1
ATOM 1598 C CA . ASP A 1 196 ? 3.068 21.183 -10.814 1.00 81.75 196 ASP A CA 1
ATOM 1599 C C . ASP A 1 196 ? 3.281 20.242 -9.623 1.00 81.75 196 ASP A C 1
ATOM 1601 O O . ASP A 1 196 ? 4.264 19.504 -9.584 1.00 81.75 196 ASP A O 1
ATOM 1605 N N . GLN A 1 197 ? 2.377 20.240 -8.639 1.00 77.50 197 GLN A N 1
ATOM 1606 C CA . GLN A 1 197 ? 2.463 19.332 -7.490 1.00 77.50 197 GLN A CA 1
ATOM 1607 C C . GLN A 1 197 ? 2.317 17.869 -7.919 1.00 77.50 197 GLN A C 1
ATOM 1609 O O . GLN A 1 197 ? 3.062 17.017 -7.433 1.00 77.50 197 GLN A O 1
ATOM 1614 N N . ARG A 1 198 ? 1.424 17.581 -8.874 1.00 79.00 198 ARG A N 1
ATOM 1615 C CA . ARG A 1 198 ? 1.290 16.245 -9.473 1.00 79.00 198 ARG A CA 1
ATOM 1616 C C . ARG A 1 198 ? 2.559 15.863 -10.225 1.00 79.00 198 ARG A C 1
ATOM 1618 O O . ARG A 1 198 ? 3.107 14.796 -9.983 1.00 79.00 198 ARG A O 1
ATOM 1625 N N . LEU A 1 199 ? 3.096 16.749 -11.063 1.00 86.38 199 LEU A N 1
ATOM 1626 C CA . LEU A 1 199 ? 4.353 16.508 -11.777 1.00 86.38 199 LEU A CA 1
ATOM 1627 C C . LEU A 1 199 ? 5.531 16.276 -10.821 1.00 86.38 199 LEU A C 1
ATOM 1629 O O . LEU A 1 199 ? 6.396 15.458 -11.120 1.00 86.38 199 LEU A O 1
ATOM 1633 N N . ARG A 1 200 ? 5.544 16.898 -9.635 1.00 84.00 200 ARG A N 1
ATOM 1634 C CA . ARG A 1 200 ? 6.554 16.598 -8.608 1.00 84.00 200 ARG A CA 1
ATOM 1635 C C . ARG A 1 200 ? 6.446 15.176 -8.057 1.00 84.00 200 ARG A C 1
ATOM 1637 O O . ARG A 1 200 ? 7.473 14.603 -7.698 1.00 84.00 200 ARG A O 1
ATOM 1644 N N . TYR A 1 201 ? 5.249 14.585 -8.013 1.00 82.12 201 TYR A N 1
ATOM 1645 C CA . TYR A 1 201 ? 5.079 13.185 -7.611 1.00 82.12 201 TYR A CA 1
ATOM 1646 C C . TYR A 1 201 ? 5.818 12.223 -8.551 1.00 82.12 201 TYR A C 1
ATOM 1648 O O . TYR A 1 201 ? 6.346 11.211 -8.098 1.00 82.12 201 TYR A O 1
ATOM 1656 N N . MET A 1 202 ? 5.975 12.581 -9.830 1.00 86.75 202 MET A N 1
ATOM 1657 C CA . MET A 1 202 ? 6.773 11.802 -10.781 1.00 86.75 202 MET A CA 1
ATOM 1658 C C . MET A 1 202 ? 8.207 11.559 -10.281 1.00 86.75 202 MET A C 1
ATOM 1660 O O . MET A 1 202 ? 8.759 10.495 -10.540 1.00 86.75 202 MET A O 1
ATOM 1664 N N . TYR A 1 203 ? 8.813 12.483 -9.525 1.00 85.06 203 TYR A N 1
ATOM 1665 C CA . TYR A 1 203 ? 10.161 12.288 -8.967 1.00 85.06 203 TYR A CA 1
ATOM 1666 C C . TYR A 1 203 ? 10.228 11.210 -7.877 1.00 85.06 203 TYR A C 1
ATOM 1668 O O . TYR A 1 203 ? 11.305 10.678 -7.630 1.00 85.06 203 TYR A O 1
ATOM 1676 N N . TRP A 1 204 ? 9.094 10.853 -7.271 1.00 82.00 204 TRP A N 1
ATOM 1677 C CA . TRP A 1 204 ? 8.986 9.768 -6.290 1.00 82.00 204 TRP A CA 1
ATOM 1678 C C . TRP A 1 204 ? 8.793 8.397 -6.935 1.00 82.00 204 TRP A C 1
ATOM 1680 O O . TRP A 1 204 ? 9.062 7.372 -6.312 1.00 82.00 204 TRP A O 1
ATOM 1690 N N . LEU A 1 205 ? 8.324 8.362 -8.182 1.00 86.38 205 LEU A N 1
ATOM 1691 C CA . LEU A 1 205 ? 8.282 7.137 -8.971 1.00 86.38 205 LEU A CA 1
ATOM 1692 C C . LEU A 1 205 ? 9.712 6.794 -9.382 1.00 86.38 205 LEU A C 1
ATOM 1694 O O . LEU A 1 205 ? 10.479 7.689 -9.721 1.00 86.38 205 LEU A O 1
ATOM 1698 N N . HIS A 1 206 ? 10.097 5.520 -9.381 1.00 88.06 206 HIS A N 1
ATOM 1699 C CA . HIS A 1 206 ? 11.429 5.139 -9.861 1.00 88.06 206 HIS A CA 1
ATOM 1700 C C . HIS A 1 206 ? 11.422 5.013 -11.388 1.00 88.06 206 HIS A C 1
ATOM 1702 O O . HIS A 1 206 ? 11.885 5.930 -12.062 1.00 88.06 206 HIS A O 1
ATOM 1708 N N . VAL A 1 207 ? 10.806 3.950 -11.917 1.00 95.00 207 VAL A N 1
ATOM 1709 C CA . VAL A 1 207 ? 10.734 3.636 -13.363 1.00 95.00 207 VAL A CA 1
ATOM 1710 C C . VAL A 1 207 ? 9.346 3.909 -13.962 1.00 95.00 207 VAL A C 1
ATOM 1712 O O . VAL A 1 207 ? 9.221 4.301 -15.120 1.00 95.00 207 VAL A O 1
ATOM 1715 N N . TYR A 1 208 ? 8.285 3.712 -13.175 1.00 94.69 208 TYR A N 1
ATOM 1716 C CA . TYR A 1 208 ? 6.903 3.710 -13.661 1.00 94.69 208 TYR A CA 1
ATOM 1717 C C . TYR A 1 208 ? 6.490 5.028 -14.331 1.00 94.69 208 TYR A C 1
ATOM 1719 O O . TYR A 1 208 ? 6.640 6.101 -13.747 1.00 94.69 208 TYR A O 1
ATOM 1727 N N . ALA A 1 209 ? 5.900 4.917 -15.525 1.00 94.69 209 ALA A N 1
ATOM 1728 C CA . ALA A 1 209 ? 5.327 6.022 -16.293 1.00 94.69 209 ALA A CA 1
ATOM 1729 C C . ALA A 1 209 ? 6.284 7.189 -16.580 1.00 94.69 209 ALA A C 1
ATOM 1731 O O . ALA A 1 209 ? 5.847 8.317 -16.802 1.00 94.69 209 ALA A O 1
ATOM 1732 N N . LYS A 1 210 ? 7.591 6.930 -16.614 1.00 95.81 210 LYS A N 1
ATOM 1733 C CA . LYS A 1 210 ? 8.600 7.920 -16.996 1.00 95.81 210 LYS A CA 1
ATOM 1734 C C . LYS A 1 210 ? 9.118 7.667 -18.389 1.00 95.81 210 LYS A C 1
ATOM 1736 O O . LYS A 1 210 ? 9.171 6.525 -18.811 1.00 95.81 210 LYS A O 1
ATOM 1741 N N . ASP A 1 211 ? 9.555 8.717 -19.070 1.00 97.12 211 ASP A N 1
ATOM 1742 C CA . ASP A 1 211 ? 10.197 8.569 -20.375 1.00 97.12 211 ASP A CA 1
ATOM 1743 C C . ASP A 1 211 ? 11.624 8.024 -20.236 1.00 97.12 211 ASP A C 1
ATOM 1745 O O . ASP A 1 211 ? 12.019 7.086 -20.928 1.00 97.12 211 ASP A O 1
ATOM 1749 N N . ALA A 1 212 ? 12.344 8.572 -19.259 1.00 97.38 212 ALA A N 1
ATOM 1750 C CA . ALA A 1 212 ? 13.673 8.167 -18.846 1.00 97.38 212 ALA A CA 1
ATOM 1751 C C . ALA A 1 212 ? 13.784 8.217 -17.316 1.00 97.38 212 ALA A C 1
ATOM 1753 O O . ALA A 1 212 ? 13.023 8.916 -16.636 1.00 97.38 212 ALA A O 1
ATOM 1754 N N . VAL A 1 213 ? 14.738 7.470 -16.773 1.00 95.94 213 VAL A N 1
ATOM 1755 C CA . VAL A 1 213 ? 15.061 7.461 -15.348 1.00 95.94 213 VAL A CA 1
ATOM 1756 C C . VAL A 1 213 ? 16.550 7.725 -15.156 1.00 95.94 213 VAL A C 1
ATOM 1758 O O . VAL A 1 213 ? 17.388 7.212 -15.895 1.00 95.94 213 VAL A O 1
ATOM 1761 N N . GLY A 1 214 ? 16.873 8.534 -14.147 1.00 94.69 214 GLY A N 1
ATOM 1762 C CA . GLY A 1 214 ? 18.243 8.674 -13.675 1.00 94.69 214 GLY A CA 1
ATOM 1763 C C . GLY A 1 214 ? 18.627 7.444 -12.866 1.00 94.69 214 GLY A C 1
ATOM 1764 O O . GLY A 1 214 ? 17.980 7.148 -11.859 1.00 94.69 214 GLY A O 1
ATOM 1765 N N . ILE A 1 215 ? 19.688 6.765 -13.279 1.00 94.38 215 ILE A N 1
ATOM 1766 C CA . ILE A 1 215 ? 20.234 5.585 -12.606 1.00 94.38 215 ILE A CA 1
ATOM 1767 C C . ILE A 1 215 ? 21.740 5.753 -12.371 1.00 94.38 215 ILE A C 1
ATOM 1769 O O . ILE A 1 215 ? 22.385 6.494 -13.118 1.00 94.38 215 ILE A O 1
ATOM 1773 N N . PRO A 1 216 ? 22.320 5.084 -11.361 1.00 92.50 216 PRO A N 1
ATOM 1774 C CA . PRO A 1 216 ? 23.764 5.070 -11.163 1.00 92.50 216 PRO A CA 1
ATOM 1775 C C . PRO A 1 216 ? 24.503 4.604 -12.423 1.00 92.50 216 PRO A C 1
ATOM 1777 O O . PRO A 1 216 ? 24.053 3.675 -13.095 1.00 92.50 216 PRO A O 1
ATOM 1780 N N . THR A 1 217 ? 25.655 5.211 -12.728 1.00 92.06 217 THR A N 1
ATOM 1781 C CA . THR A 1 217 ? 26.477 4.852 -13.903 1.00 92.06 217 THR A CA 1
ATOM 1782 C C . THR A 1 217 ? 26.786 3.355 -13.991 1.00 92.06 217 THR A C 1
ATOM 1784 O O . THR A 1 217 ? 26.807 2.795 -15.082 1.00 92.06 217 THR A O 1
ATOM 1787 N N . HIS A 1 218 ? 26.992 2.702 -12.849 1.00 90.56 218 HIS A N 1
ATOM 1788 C CA . HIS A 1 218 ? 27.274 1.272 -12.773 1.00 90.56 218 HIS A CA 1
ATOM 1789 C C . HIS A 1 218 ? 26.075 0.425 -13.233 1.00 90.56 218 HIS A C 1
ATOM 1791 O O . HIS A 1 218 ? 26.197 -0.362 -14.167 1.00 90.56 218 HIS A O 1
ATOM 1797 N N . LEU A 1 219 ? 24.882 0.665 -12.673 1.00 93.06 219 LEU A N 1
ATOM 1798 C CA . LEU A 1 219 ? 23.656 0.037 -13.171 1.00 93.06 219 LEU A CA 1
ATOM 1799 C C . LEU A 1 219 ? 23.403 0.339 -14.652 1.00 93.06 219 LEU A C 1
ATOM 1801 O O . LEU A 1 219 ? 22.911 -0.515 -15.382 1.00 93.06 219 LEU A O 1
ATOM 1805 N N . ALA A 1 220 ? 23.727 1.550 -15.102 1.00 95.56 220 ALA A N 1
ATOM 1806 C CA . ALA A 1 220 ? 23.548 1.922 -16.496 1.00 95.56 220 ALA A CA 1
ATOM 1807 C C . ALA A 1 220 ? 24.406 1.078 -17.437 1.00 95.56 220 ALA A C 1
ATOM 1809 O O . ALA A 1 220 ? 23.884 0.599 -18.436 1.00 95.56 220 ALA A O 1
ATOM 1810 N N . ALA A 1 221 ? 25.673 0.833 -17.094 1.00 94.75 221 ALA A N 1
ATOM 1811 C CA . ALA A 1 221 ? 26.537 -0.059 -17.865 1.00 94.75 221 ALA A CA 1
ATOM 1812 C C . ALA A 1 221 ? 25.979 -1.493 -17.932 1.00 94.75 221 ALA A C 1
ATOM 1814 O O . ALA A 1 221 ? 25.989 -2.092 -19.006 1.00 94.75 221 ALA A O 1
ATOM 1815 N N . LEU A 1 222 ? 25.431 -2.014 -16.828 1.00 95.50 222 LEU A N 1
ATOM 1816 C CA . LEU A 1 222 ? 24.761 -3.320 -16.814 1.00 95.50 222 LEU A CA 1
ATOM 1817 C C . LEU A 1 222 ? 23.517 -3.355 -17.706 1.00 95.50 222 LEU A C 1
ATOM 1819 O O . LEU A 1 222 ? 23.318 -4.293 -18.471 1.00 95.50 222 LEU A O 1
ATOM 1823 N N . ILE A 1 223 ? 22.673 -2.327 -17.627 1.00 97.12 223 ILE A N 1
ATOM 1824 C CA . ILE A 1 223 ? 21.468 -2.222 -18.458 1.00 97.12 223 ILE A CA 1
ATOM 1825 C C . ILE A 1 223 ? 21.836 -2.114 -19.938 1.00 97.12 223 ILE A C 1
ATOM 1827 O O . ILE A 1 223 ? 21.209 -2.764 -20.773 1.00 97.12 223 ILE A O 1
ATOM 1831 N N . ASP A 1 224 ? 22.846 -1.312 -20.267 1.00 97.19 224 ASP A N 1
ATOM 1832 C CA . ASP A 1 224 ? 23.306 -1.126 -21.641 1.00 97.19 224 ASP A CA 1
ATOM 1833 C C . ASP A 1 224 ? 23.854 -2.441 -22.211 1.00 97.19 224 ASP A C 1
ATOM 1835 O O . ASP A 1 224 ? 23.492 -2.823 -23.325 1.00 97.19 224 ASP A O 1
ATOM 1839 N N . GLY A 1 225 ? 24.662 -3.169 -21.432 1.00 96.00 225 GLY A N 1
ATOM 1840 C CA . GLY A 1 225 ? 25.179 -4.481 -21.820 1.00 96.00 225 GLY A CA 1
ATOM 1841 C C . GLY A 1 225 ? 24.073 -5.525 -21.995 1.00 96.00 225 GLY A C 1
ATOM 1842 O O . GLY A 1 225 ? 24.049 -6.219 -23.012 1.00 96.00 225 GLY A O 1
ATOM 1843 N N . TYR A 1 226 ? 23.108 -5.580 -21.073 1.00 96.44 226 TYR A N 1
ATOM 1844 C CA . TYR A 1 226 ? 21.935 -6.448 -21.193 1.00 96.44 226 TYR A CA 1
ATOM 1845 C C . TYR A 1 226 ? 21.121 -6.145 -22.455 1.00 96.44 226 TYR A C 1
ATOM 1847 O O . TYR A 1 226 ? 20.828 -7.044 -23.241 1.00 96.44 226 TYR A O 1
ATOM 1855 N N . ASN A 1 227 ? 20.779 -4.876 -22.689 1.00 97.19 227 ASN A N 1
ATOM 1856 C CA . ASN A 1 227 ? 19.983 -4.476 -23.849 1.00 97.19 227 ASN A CA 1
ATOM 1857 C C . ASN A 1 227 ? 20.730 -4.749 -25.165 1.00 97.19 227 ASN A C 1
ATOM 1859 O O . ASN A 1 227 ? 20.118 -5.185 -26.139 1.00 97.19 227 ASN A O 1
ATOM 1863 N N . ALA A 1 228 ? 22.053 -4.555 -25.200 1.00 96.81 228 ALA A N 1
ATOM 1864 C CA . ALA A 1 228 ? 22.876 -4.912 -26.354 1.00 96.81 228 ALA A CA 1
ATOM 1865 C C . ALA A 1 228 ? 22.883 -6.430 -26.619 1.00 96.81 228 ALA A C 1
ATOM 1867 O O . ALA A 1 228 ? 22.772 -6.854 -27.776 1.00 96.81 228 ALA A O 1
ATOM 1868 N N . ALA A 1 229 ? 22.964 -7.250 -25.566 1.00 95.88 229 ALA A N 1
ATOM 1869 C CA . ALA A 1 229 ? 22.878 -8.705 -25.670 1.00 95.88 229 ALA A CA 1
ATOM 1870 C C . ALA A 1 229 ? 21.499 -9.150 -26.183 1.00 95.88 229 ALA A C 1
ATOM 1872 O O . ALA A 1 229 ? 21.422 -9.896 -27.158 1.00 95.88 229 ALA A O 1
ATOM 1873 N N . ILE A 1 230 ? 20.412 -8.624 -25.608 1.00 95.88 230 ILE A N 1
ATOM 1874 C CA . ILE A 1 230 ? 19.036 -8.897 -26.046 1.00 95.88 230 ILE A CA 1
ATOM 1875 C C . ILE A 1 230 ? 18.818 -8.505 -27.509 1.00 95.88 230 ILE A C 1
ATOM 1877 O O . ILE A 1 230 ? 18.252 -9.288 -28.272 1.00 95.88 230 ILE A O 1
ATOM 1881 N N . HIS A 1 231 ? 19.304 -7.337 -27.930 1.00 95.69 231 HIS A N 1
ATOM 1882 C CA . HIS A 1 231 ? 19.222 -6.904 -29.323 1.00 95.69 231 HIS A CA 1
ATOM 1883 C C . HIS A 1 231 ? 19.989 -7.843 -30.266 1.00 95.69 231 HIS A C 1
ATOM 1885 O O . HIS A 1 231 ? 19.496 -8.196 -31.336 1.00 95.69 231 HIS A O 1
ATOM 1891 N N . THR A 1 232 ? 21.189 -8.276 -29.874 1.00 96.50 232 THR A N 1
ATOM 1892 C CA . THR A 1 232 ? 22.001 -9.208 -30.672 1.00 96.50 232 THR A CA 1
ATOM 1893 C C . THR A 1 232 ? 21.308 -10.561 -30.809 1.00 96.50 232 THR A C 1
ATOM 1895 O O . THR A 1 232 ? 21.153 -11.056 -31.923 1.00 96.50 232 THR A O 1
ATOM 1898 N N . LEU A 1 233 ? 20.823 -11.123 -29.698 1.00 94.94 233 LEU A N 1
ATOM 1899 C CA . LEU A 1 233 ? 20.108 -12.400 -29.660 1.00 94.94 233 LEU A CA 1
ATOM 1900 C C . LEU A 1 233 ? 18.777 -12.346 -30.423 1.00 94.94 233 LEU A C 1
ATOM 1902 O O . LEU A 1 233 ? 18.416 -13.296 -31.112 1.00 94.94 233 LEU A O 1
ATOM 1906 N N . GLY A 1 234 ? 18.059 -11.223 -30.361 1.00 94.00 234 GLY A N 1
ATOM 1907 C CA . GLY A 1 234 ? 16.800 -11.028 -31.084 1.00 94.00 234 GLY A CA 1
ATOM 1908 C C . GLY A 1 234 ? 16.940 -10.975 -32.607 1.00 94.00 234 GLY A C 1
ATOM 1909 O O . GLY A 1 234 ? 15.971 -11.255 -33.308 1.00 94.00 234 GLY A O 1
ATOM 1910 N N . ASN A 1 235 ? 18.131 -10.650 -33.119 1.00 96.12 235 ASN A N 1
ATOM 1911 C CA . ASN A 1 235 ? 18.423 -10.606 -34.556 1.00 96.12 235 ASN A CA 1
ATOM 1912 C C . ASN A 1 235 ? 18.953 -11.938 -35.115 1.00 96.12 235 ASN A C 1
ATOM 1914 O O . ASN A 1 235 ? 19.172 -12.049 -36.323 1.00 96.12 235 ASN A O 1
ATOM 1918 N N . GLN A 1 236 ? 19.182 -12.944 -34.268 1.00 95.38 236 GLN A N 1
ATOM 1919 C CA . GLN A 1 236 ? 19.611 -14.263 -34.726 1.00 95.38 236 GLN A CA 1
ATOM 1920 C C . GLN A 1 236 ? 18.447 -15.009 -35.400 1.00 95.38 236 GLN A C 1
ATOM 1922 O O . GLN A 1 236 ? 17.317 -14.952 -34.912 1.00 95.38 236 GLN A O 1
ATOM 1927 N N . PRO A 1 237 ? 18.696 -15.740 -36.502 1.00 94.25 237 PRO A N 1
ATOM 1928 C CA . PRO A 1 237 ? 17.646 -16.499 -37.174 1.00 94.25 237 PRO A CA 1
ATOM 1929 C C . PRO A 1 237 ? 17.222 -17.748 -36.388 1.00 94.25 237 PRO A C 1
ATOM 1931 O O . PRO A 1 237 ? 16.123 -18.257 -36.604 1.00 94.25 237 PRO A O 1
ATOM 1934 N N . GLN A 1 238 ? 18.080 -18.260 -35.500 1.00 93.56 238 GLN A N 1
ATOM 1935 C CA . GLN A 1 238 ? 17.776 -19.402 -34.643 1.00 93.56 238 GLN A CA 1
ATOM 1936 C C . GLN A 1 238 ? 17.060 -18.971 -33.357 1.00 93.56 238 GLN A C 1
ATOM 1938 O O . GLN A 1 238 ? 17.231 -17.854 -32.865 1.00 93.56 238 GLN A O 1
ATOM 1943 N N . ASN A 1 239 ? 16.271 -19.892 -32.799 1.00 91.38 239 ASN A N 1
ATOM 1944 C CA . ASN A 1 239 ? 15.779 -19.749 -31.434 1.00 91.38 239 ASN A CA 1
ATOM 1945 C C . ASN A 1 239 ? 16.916 -20.019 -30.442 1.00 91.38 239 ASN A C 1
ATOM 1947 O O . ASN A 1 239 ? 17.762 -20.876 -30.692 1.00 91.38 239 ASN A O 1
ATOM 1951 N N . TRP A 1 240 ? 16.885 -19.332 -29.306 1.00 91.75 240 TRP A N 1
ATOM 1952 C CA . TRP A 1 240 ? 17.848 -19.487 -28.215 1.00 91.75 240 TRP A CA 1
ATOM 1953 C C . TRP A 1 240 ? 17.108 -19.627 -26.888 1.00 91.75 240 TRP A C 1
ATOM 1955 O O . TRP A 1 240 ? 16.040 -19.032 -26.710 1.00 91.75 240 TRP A O 1
ATOM 1965 N N . CYS A 1 241 ? 17.655 -20.398 -25.948 1.00 90.62 241 CYS A N 1
ATOM 1966 C CA . CYS A 1 241 ? 17.001 -20.640 -24.664 1.00 90.62 241 CYS A CA 1
ATOM 1967 C C . CYS A 1 241 ? 17.702 -19.911 -23.519 1.00 90.62 241 CYS A C 1
ATOM 1969 O O . CYS A 1 241 ? 18.919 -19.801 -23.486 1.00 90.62 241 CYS A O 1
ATOM 1971 N N . ARG A 1 242 ? 16.910 -19.375 -22.585 1.00 88.50 242 ARG A N 1
ATOM 1972 C CA . ARG A 1 242 ? 17.386 -18.523 -21.479 1.00 88.50 242 ARG A CA 1
ATOM 1973 C C . ARG A 1 242 ? 18.205 -19.276 -20.430 1.00 88.50 242 ARG A C 1
ATOM 1975 O O . ARG A 1 242 ? 18.892 -18.631 -19.651 1.00 88.50 242 ARG A O 1
ATOM 1982 N N . ASP A 1 243 ? 18.085 -20.599 -20.388 1.00 84.69 243 ASP A N 1
ATOM 1983 C CA . ASP A 1 243 ? 18.834 -21.494 -19.503 1.00 84.69 243 ASP A CA 1
ATOM 1984 C C . ASP A 1 243 ? 20.152 -21.991 -20.118 1.00 84.69 243 ASP A C 1
ATOM 1986 O O . ASP A 1 243 ? 20.811 -22.852 -19.537 1.00 84.69 243 ASP A O 1
ATOM 1990 N N . ASP A 1 244 ? 20.532 -21.475 -21.288 1.00 87.12 244 ASP A N 1
ATOM 1991 C CA . ASP A 1 244 ? 21.804 -21.795 -21.918 1.00 87.12 244 ASP A CA 1
ATOM 1992 C C . ASP A 1 244 ? 22.952 -21.052 -21.217 1.00 87.12 244 ASP A C 1
ATOM 1994 O O . ASP A 1 244 ? 23.063 -19.827 -21.289 1.00 87.12 244 ASP A O 1
ATOM 1998 N N . ASN A 1 245 ? 23.814 -21.814 -20.543 1.00 81.31 245 ASN A N 1
ATOM 1999 C CA . ASN A 1 245 ? 24.964 -21.298 -19.799 1.00 81.31 245 ASN A CA 1
ATOM 2000 C C . ASN A 1 245 ? 26.019 -20.631 -20.697 1.00 81.31 245 ASN A C 1
ATOM 2002 O O . ASN A 1 245 ? 26.882 -19.918 -20.187 1.00 81.31 245 ASN A O 1
ATOM 2006 N N . GLU A 1 246 ? 25.988 -20.854 -22.015 1.00 86.19 246 GLU A N 1
ATOM 2007 C CA . GLU A 1 246 ? 26.886 -20.162 -22.947 1.00 86.19 246 GLU A CA 1
ATOM 2008 C C . GLU A 1 246 ? 26.446 -18.712 -23.207 1.00 86.19 246 GLU A C 1
ATOM 2010 O O . GLU A 1 246 ? 27.232 -17.886 -23.683 1.00 86.19 246 GLU A O 1
ATOM 2015 N N . LEU A 1 247 ? 25.204 -18.360 -22.855 1.00 85.56 247 LEU A N 1
ATOM 2016 C CA . LEU A 1 247 ? 24.711 -16.997 -22.973 1.00 85.56 247 LEU A CA 1
ATOM 2017 C C . LEU A 1 247 ? 25.207 -16.155 -21.802 1.00 85.56 247 LEU A C 1
ATOM 2019 O O . LEU A 1 247 ? 24.838 -16.355 -20.650 1.00 85.56 247 LEU A O 1
ATOM 2023 N N . SER A 1 248 ? 25.979 -15.116 -22.115 1.00 85.06 248 SER A N 1
ATOM 2024 C CA . SER A 1 248 ? 26.395 -14.092 -21.147 1.00 85.06 248 SER A CA 1
ATOM 2025 C C . SER A 1 248 ? 25.256 -13.116 -20.812 1.00 85.06 248 SER A C 1
ATOM 2027 O O . SER A 1 248 ? 25.425 -11.898 -20.904 1.00 85.06 248 SER A O 1
ATOM 2029 N N . LEU A 1 249 ? 24.073 -13.638 -20.477 1.00 91.25 249 LEU A N 1
ATOM 2030 C CA . LEU A 1 249 ? 22.939 -12.842 -20.028 1.00 91.25 249 LEU A CA 1
ATOM 2031 C C . LEU A 1 249 ? 22.894 -12.815 -18.499 1.00 91.25 249 LEU A C 1
ATOM 2033 O O . LEU A 1 2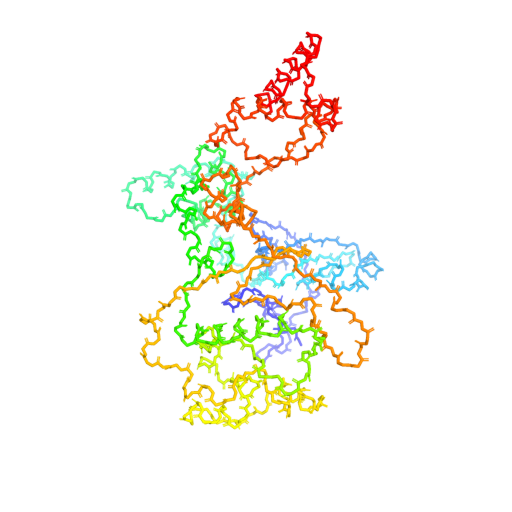49 ? 23.043 -13.837 -17.839 1.00 91.25 249 LEU A O 1
ATOM 2037 N N . TYR A 1 250 ? 22.661 -11.634 -17.945 1.00 92.75 250 TYR A N 1
ATOM 2038 C CA . TYR A 1 250 ? 22.632 -11.394 -16.508 1.00 92.75 250 TYR A CA 1
ATOM 2039 C C . TYR A 1 250 ? 21.482 -10.455 -16.144 1.00 92.75 250 TYR A C 1
ATOM 2041 O O . TYR A 1 250 ? 20.988 -9.726 -16.996 1.00 92.75 250 TYR A O 1
ATOM 2049 N N . ASP A 1 251 ? 21.076 -10.426 -14.882 1.00 91.94 251 ASP A N 1
ATOM 2050 C CA . ASP A 1 251 ? 20.086 -9.497 -14.353 1.00 91.94 251 ASP A CA 1
ATOM 2051 C C . ASP A 1 251 ? 20.774 -8.185 -13.942 1.00 91.94 251 ASP A C 1
ATOM 2053 O O . ASP A 1 251 ? 21.586 -8.180 -13.008 1.00 91.94 251 ASP A O 1
ATOM 2057 N N . PRO A 1 252 ? 20.473 -7.039 -14.589 1.00 94.50 252 PRO A N 1
ATOM 2058 C CA . PRO A 1 252 ? 21.050 -5.766 -14.179 1.00 94.50 252 PRO A CA 1
ATOM 2059 C C . PRO A 1 252 ? 20.593 -5.392 -12.770 1.00 94.50 252 PRO A C 1
ATOM 2061 O O . PRO A 1 252 ? 19.416 -5.123 -12.519 1.00 94.50 252 PRO A O 1
ATOM 2064 N N . PHE A 1 253 ? 21.547 -5.354 -11.846 1.00 93.25 253 PHE A N 1
ATOM 2065 C CA . PHE A 1 253 ? 21.289 -5.155 -10.429 1.00 93.25 253 PHE A CA 1
ATOM 2066 C C . PHE A 1 253 ? 22.317 -4.204 -9.816 1.00 93.25 253 PHE A C 1
ATOM 2068 O O . PHE A 1 253 ? 23.508 -4.274 -10.119 1.00 93.25 253 PHE A O 1
ATOM 2075 N N . ASP A 1 254 ? 21.866 -3.318 -8.928 1.00 91.44 254 ASP A N 1
ATOM 2076 C CA . ASP A 1 254 ? 22.749 -2.405 -8.205 1.00 91.44 254 ASP A CA 1
ATOM 2077 C C . ASP A 1 254 ? 22.504 -2.506 -6.690 1.00 91.44 254 ASP A C 1
ATOM 2079 O O . ASP A 1 254 ? 21.389 -2.212 -6.231 1.00 91.44 254 ASP A O 1
ATOM 2083 N N . PRO A 1 255 ? 23.518 -2.913 -5.899 1.00 90.75 255 PRO A N 1
ATOM 2084 C CA . PRO A 1 255 ? 23.401 -3.062 -4.450 1.00 90.75 255 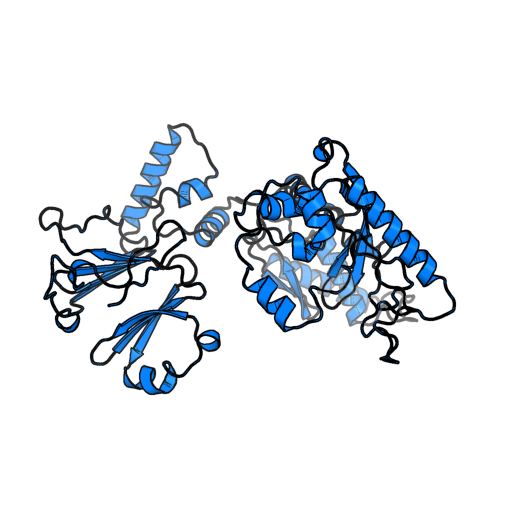PRO A CA 1
ATOM 2085 C C . PRO A 1 255 ? 22.981 -1.781 -3.731 1.00 90.75 255 PRO A C 1
ATOM 2087 O O . PRO A 1 255 ? 22.425 -1.872 -2.634 1.00 90.75 255 PRO A O 1
ATOM 2090 N N . ILE A 1 256 ? 23.180 -0.596 -4.324 1.00 87.00 256 ILE A N 1
ATOM 2091 C CA . ILE A 1 256 ? 22.806 0.675 -3.692 1.00 87.00 256 ILE A CA 1
ATOM 2092 C C . ILE A 1 256 ? 21.314 0.729 -3.327 1.00 87.00 256 ILE A C 1
ATOM 2094 O O . ILE A 1 256 ? 20.943 1.313 -2.308 1.00 87.00 256 ILE A O 1
ATOM 2098 N N . TYR A 1 257 ? 20.448 0.071 -4.108 1.00 86.38 257 TYR A N 1
ATOM 2099 C CA . TYR A 1 257 ? 19.003 0.048 -3.860 1.00 86.38 257 TYR A CA 1
ATOM 2100 C C . TYR A 1 257 ? 18.601 -0.819 -2.665 1.00 86.38 257 TYR A C 1
ATOM 2102 O O . TYR A 1 257 ? 17.492 -0.672 -2.149 1.00 86.38 257 TYR A O 1
ATOM 2110 N N . ILE A 1 258 ? 19.494 -1.693 -2.199 1.00 85.56 258 ILE A N 1
ATOM 2111 C CA . ILE A 1 258 ? 19.292 -2.526 -1.011 1.00 85.56 258 ILE A CA 1
ATOM 2112 C C . ILE A 1 258 ? 20.349 -2.272 0.069 1.00 85.56 258 ILE A C 1
ATOM 2114 O O . ILE A 1 258 ? 20.450 -3.068 1.002 1.00 85.56 258 ILE A O 1
ATOM 2118 N N . GLN A 1 259 ? 21.093 -1.161 -0.020 1.00 86.69 259 GLN A N 1
ATOM 2119 C CA . GLN A 1 259 ? 22.200 -0.830 0.882 1.00 86.69 259 GLN A CA 1
ATOM 2120 C C . GLN A 1 259 ? 21.805 -0.978 2.353 1.00 86.69 259 GLN A C 1
ATOM 2122 O O . GLN A 1 259 ? 22.444 -1.704 3.109 1.00 86.69 259 GLN A O 1
ATOM 2127 N N . GLU A 1 260 ? 20.685 -0.364 2.735 1.00 80.06 260 GLU A N 1
ATOM 2128 C CA . GLU A 1 260 ? 20.149 -0.432 4.095 1.00 80.06 260 GLU A CA 1
ATOM 2129 C C . GLU A 1 260 ? 19.935 -1.885 4.551 1.00 80.06 260 GLU A C 1
ATOM 2131 O O . GLU A 1 260 ? 20.286 -2.251 5.665 1.00 80.06 260 GLU A O 1
ATOM 2136 N N . ALA A 1 261 ? 19.406 -2.754 3.684 1.00 78.25 261 ALA A N 1
ATOM 2137 C CA . ALA A 1 261 ? 19.168 -4.151 4.033 1.00 78.25 261 ALA A CA 1
ATOM 2138 C C . ALA A 1 261 ? 20.466 -4.952 4.220 1.00 78.25 261 ALA A C 1
ATOM 2140 O O . ALA A 1 261 ? 20.461 -5.903 5.003 1.00 78.25 261 ALA A O 1
ATOM 2141 N N . LEU A 1 262 ? 21.535 -4.577 3.513 1.00 84.44 262 LEU A N 1
ATOM 2142 C CA . LEU A 1 262 ? 22.847 -5.215 3.591 1.00 84.44 262 LEU A CA 1
ATOM 2143 C C . LEU A 1 262 ? 23.706 -4.674 4.748 1.00 84.44 262 LEU A C 1
ATOM 2145 O O . LEU A 1 262 ? 24.519 -5.429 5.275 1.00 84.44 262 LEU A O 1
ATOM 2149 N N . GLU A 1 263 ? 23.537 -3.404 5.137 1.00 81.81 263 GLU A N 1
ATOM 2150 C CA . GLU A 1 263 ? 24.371 -2.729 6.146 1.00 81.81 263 GLU A CA 1
ATOM 2151 C C . GLU A 1 263 ? 23.731 -2.637 7.538 1.00 81.81 263 GLU A C 1
ATOM 2153 O O . GLU A 1 263 ? 24.435 -2.763 8.539 1.00 81.81 263 GLU A O 1
ATOM 2158 N N . SER A 1 264 ? 22.418 -2.399 7.642 1.00 70.50 264 SER A N 1
ATOM 2159 C CA . SER A 1 264 ? 21.794 -2.047 8.929 1.00 70.50 264 SER A CA 1
ATOM 2160 C C . SER A 1 264 ? 21.297 -3.238 9.742 1.00 70.50 264 SER A C 1
ATOM 2162 O O . SER A 1 264 ? 20.866 -3.090 10.891 1.00 70.50 264 SER A O 1
ATOM 2164 N N . LYS A 1 265 ? 21.360 -4.442 9.172 1.00 74.56 265 LYS A N 1
ATOM 2165 C CA . LYS A 1 265 ? 20.903 -5.671 9.818 1.00 74.56 265 LYS A CA 1
ATOM 2166 C C . LYS A 1 265 ? 22.084 -6.462 10.359 1.00 74.56 265 LYS A C 1
ATOM 2168 O O . LYS A 1 265 ? 23.081 -6.657 9.681 1.00 74.56 265 LYS A O 1
ATOM 2173 N N . SER A 1 266 ? 21.916 -7.012 11.562 1.00 73.38 266 SER A N 1
ATOM 2174 C CA . SER A 1 266 ? 22.884 -7.940 12.166 1.00 73.38 266 SER A CA 1
ATOM 2175 C C . SER A 1 266 ? 23.036 -9.249 11.383 1.00 73.38 266 SER A C 1
ATOM 2177 O O . SER A 1 266 ? 23.991 -9.984 11.598 1.00 73.38 266 SER A O 1
ATOM 2179 N N . LEU A 1 267 ? 22.073 -9.550 10.509 1.00 79.50 267 LEU A N 1
ATOM 2180 C CA . LEU A 1 267 ? 22.080 -10.682 9.599 1.00 79.50 267 LEU A CA 1
ATOM 2181 C C . LEU A 1 267 ? 21.846 -10.159 8.178 1.00 79.50 267 LEU A C 1
ATOM 2183 O O . LEU A 1 267 ? 20.772 -9.624 7.887 1.00 79.50 267 LEU A O 1
ATOM 2187 N N . SER A 1 268 ? 22.843 -10.335 7.315 1.00 83.81 268 SER A N 1
ATOM 2188 C CA . SER A 1 268 ? 22.756 -10.027 5.889 1.00 83.81 268 SER A CA 1
ATOM 2189 C C . SER A 1 268 ? 22.644 -11.316 5.081 1.00 83.81 268 SER A C 1
ATOM 2191 O O . SER A 1 268 ? 23.281 -12.312 5.407 1.00 83.81 268 SER A O 1
ATOM 2193 N N . LEU A 1 269 ? 21.830 -11.278 4.027 1.00 86.19 269 LEU A N 1
ATOM 2194 C CA . LEU A 1 269 ? 21.639 -12.381 3.078 1.00 86.19 269 LEU A CA 1
ATOM 2195 C C . LEU A 1 269 ? 22.432 -12.156 1.782 1.00 86.19 269 LEU A C 1
ATOM 2197 O O . LEU A 1 269 ? 22.102 -12.729 0.748 1.00 86.19 269 LEU A O 1
ATOM 2201 N N . GLY A 1 270 ? 23.443 -11.281 1.810 1.00 87.75 270 GLY A N 1
ATOM 2202 C CA . GLY A 1 270 ? 24.218 -10.932 0.620 1.00 87.75 270 GLY A CA 1
ATOM 2203 C C . GLY A 1 270 ? 24.925 -12.128 -0.019 1.00 87.75 270 GLY A C 1
ATOM 2204 O O . GLY A 1 270 ? 24.987 -12.196 -1.240 1.00 87.75 270 GLY A O 1
ATOM 2205 N N . HIS A 1 271 ? 25.350 -13.128 0.759 1.00 86.12 271 HIS A N 1
ATOM 2206 C CA . HIS A 1 271 ? 25.946 -14.360 0.221 1.00 86.12 271 HIS A CA 1
ATOM 2207 C C . HIS A 1 271 ? 24.987 -15.160 -0.671 1.00 86.12 271 HIS A C 1
ATOM 2209 O O . HIS A 1 271 ? 25.450 -15.866 -1.558 1.00 86.12 271 HIS A O 1
ATOM 2215 N N . LEU A 1 272 ? 23.668 -15.025 -0.488 1.00 85.88 272 LEU A N 1
ATOM 2216 C CA . LEU A 1 272 ? 22.667 -15.627 -1.380 1.00 85.88 272 LEU A CA 1
ATOM 2217 C C . LEU A 1 272 ? 22.459 -14.823 -2.674 1.00 85.88 272 LEU A C 1
ATOM 2219 O O . LEU A 1 272 ? 21.872 -15.340 -3.617 1.00 85.88 272 LEU A O 1
ATOM 2223 N N . ILE A 1 273 ? 22.892 -13.558 -2.711 1.00 87.94 273 ILE A N 1
ATOM 2224 C CA . ILE A 1 273 ? 22.749 -12.656 -3.865 1.00 87.94 273 ILE A CA 1
ATOM 2225 C C . ILE A 1 273 ? 24.019 -12.673 -4.721 1.00 87.94 273 ILE A C 1
ATOM 2227 O O . ILE A 1 273 ? 23.939 -12.795 -5.937 1.00 87.94 273 ILE A O 1
ATOM 2231 N N . PHE A 1 274 ? 25.185 -12.538 -4.088 1.00 87.75 274 PHE A N 1
ATOM 2232 C CA . PHE A 1 274 ? 26.479 -12.421 -4.768 1.00 87.75 274 PHE A CA 1
ATOM 2233 C C . PHE A 1 274 ? 27.246 -13.747 -4.827 1.00 87.75 274 PHE A C 1
ATOM 2235 O O . PHE A 1 274 ? 28.266 -13.830 -5.493 1.00 87.75 274 PHE A O 1
ATOM 2242 N N . GLY A 1 275 ? 26.778 -14.783 -4.129 1.00 86.25 275 GLY A N 1
ATOM 2243 C CA . GLY A 1 275 ? 27.564 -15.988 -3.879 1.00 86.25 275 GLY A CA 1
ATOM 2244 C C . GLY A 1 275 ? 28.543 -15.799 -2.716 1.00 86.25 275 GLY A C 1
ATOM 2245 O O . GLY A 1 275 ? 28.961 -14.688 -2.389 1.00 86.25 275 GLY A O 1
ATOM 2246 N N . GLU A 1 276 ? 28.906 -16.899 -2.056 1.00 83.94 276 GLU A N 1
ATOM 2247 C CA . GLU A 1 276 ? 29.713 -16.871 -0.827 1.00 83.94 276 GLU A CA 1
ATOM 2248 C C . GLU A 1 276 ? 31.106 -16.267 -1.054 1.00 83.94 276 GLU A C 1
ATOM 2250 O O . GLU A 1 276 ? 31.536 -15.389 -0.306 1.00 83.94 276 GLU A O 1
ATOM 2255 N N . LYS A 1 277 ? 31.783 -16.680 -2.131 1.00 85.56 277 LYS A N 1
ATOM 2256 C CA . LYS A 1 277 ? 33.136 -16.220 -2.469 1.00 85.56 277 LYS A CA 1
ATOM 2257 C C . LYS A 1 277 ? 33.189 -14.708 -2.711 1.00 85.56 277 LYS A C 1
ATOM 2259 O O . LYS A 1 277 ? 34.013 -14.023 -2.103 1.00 85.56 277 LYS A O 1
ATOM 2264 N N . ASP A 1 278 ? 32.309 -14.190 -3.563 1.00 87.56 278 ASP A N 1
ATOM 2265 C CA . ASP A 1 278 ? 32.304 -12.768 -3.916 1.00 87.56 278 ASP A CA 1
ATOM 2266 C C . ASP A 1 278 ? 31.792 -11.926 -2.748 1.00 87.56 278 ASP A C 1
ATOM 2268 O O . ASP A 1 278 ? 32.334 -10.861 -2.464 1.00 87.56 278 ASP A O 1
ATOM 2272 N N . TRP A 1 279 ? 30.822 -12.431 -1.980 1.00 87.69 279 TRP A N 1
ATOM 2273 C CA . TRP A 1 279 ? 30.350 -11.755 -0.775 1.00 87.69 279 TRP A CA 1
ATOM 2274 C C . TRP A 1 279 ? 31.450 -11.571 0.276 1.00 87.69 279 TRP A C 1
ATOM 2276 O O . TRP A 1 279 ? 31.585 -10.482 0.842 1.00 87.69 279 TRP A O 1
ATOM 2286 N N . MET A 1 280 ? 32.280 -12.596 0.502 1.00 86.12 280 MET A N 1
ATOM 2287 C CA . MET A 1 280 ? 33.436 -12.498 1.401 1.00 86.12 280 MET A CA 1
ATOM 2288 C C . MET A 1 280 ? 34.439 -11.433 0.940 1.00 86.12 280 MET A C 1
ATOM 2290 O O . MET A 1 280 ? 35.007 -10.728 1.777 1.00 86.12 280 MET A O 1
ATOM 2294 N N . HIS A 1 281 ? 34.639 -11.294 -0.372 1.00 88.50 281 HIS A N 1
ATOM 2295 C CA . HIS A 1 281 ? 35.487 -10.249 -0.946 1.00 88.50 281 HIS A CA 1
ATOM 2296 C C . HIS A 1 281 ? 34.867 -8.851 -0.763 1.00 88.50 281 HIS A C 1
ATOM 2298 O O . HIS A 1 281 ? 35.526 -7.928 -0.279 1.00 88.50 281 HIS A O 1
ATOM 2304 N N . LEU A 1 282 ? 33.574 -8.719 -1.063 1.00 88.38 282 LEU A N 1
ATOM 2305 C CA . LEU A 1 282 ? 32.815 -7.467 -1.049 1.00 88.38 282 LEU A CA 1
ATOM 2306 C C . LEU A 1 282 ? 32.610 -6.868 0.353 1.00 88.38 282 LEU A C 1
ATOM 2308 O O . LEU A 1 282 ? 32.546 -5.646 0.493 1.00 88.38 282 LEU A O 1
ATOM 2312 N N . GLN A 1 283 ? 32.503 -7.689 1.404 1.00 82.00 283 GLN A N 1
ATOM 2313 C CA . GLN A 1 283 ? 32.207 -7.210 2.763 1.00 82.00 283 GLN A CA 1
ATOM 2314 C C . GLN A 1 283 ? 33.402 -6.642 3.541 1.00 82.00 283 GLN A C 1
ATOM 2316 O O . GLN A 1 283 ? 33.203 -6.145 4.656 1.00 82.00 283 GLN A O 1
ATOM 2321 N N . GLN A 1 284 ? 34.629 -6.725 3.011 1.00 71.56 284 GLN A N 1
ATOM 2322 C CA . GLN A 1 284 ? 35.847 -6.256 3.694 1.00 71.56 284 GLN A CA 1
ATOM 2323 C C . GLN A 1 284 ? 35.908 -6.691 5.181 1.00 71.56 284 GLN A C 1
ATOM 2325 O O . GLN A 1 284 ? 36.302 -5.919 6.052 1.00 71.56 284 GLN A O 1
ATOM 2330 N N . GLN A 1 285 ? 35.470 -7.925 5.481 1.00 58.69 285 GLN A N 1
ATOM 2331 C CA . GLN A 1 285 ? 35.483 -8.569 6.809 1.00 58.69 285 GLN A CA 1
ATOM 2332 C C . GLN A 1 285 ? 34.571 -7.982 7.914 1.00 58.69 285 GLN A C 1
ATOM 2334 O O . GLN A 1 285 ? 34.699 -8.382 9.071 1.00 58.69 285 GLN A O 1
ATOM 2339 N N . LYS A 1 286 ? 33.622 -7.080 7.621 1.00 65.38 286 LYS A N 1
ATOM 2340 C CA . LYS A 1 286 ? 32.804 -6.446 8.685 1.00 65.38 286 LYS A CA 1
ATOM 2341 C C . LYS A 1 286 ? 31.770 -7.352 9.368 1.00 65.38 286 LYS A C 1
ATOM 2343 O O . LYS A 1 286 ? 31.325 -7.013 10.462 1.00 65.38 286 LYS A O 1
ATOM 2348 N N . PHE A 1 287 ? 31.396 -8.487 8.778 1.00 63.22 287 PHE A N 1
ATOM 2349 C CA . PHE A 1 287 ? 30.408 -9.398 9.359 1.00 63.22 287 PHE A CA 1
ATOM 2350 C C . PHE A 1 287 ? 30.903 -10.846 9.300 1.00 63.22 287 PHE A C 1
ATOM 2352 O O . PHE A 1 287 ? 31.192 -11.381 8.236 1.00 63.22 287 PHE A O 1
ATOM 2359 N N . CYS A 1 288 ? 31.022 -11.481 10.468 1.00 53.41 288 CYS A N 1
ATOM 2360 C CA . CYS A 1 288 ? 31.363 -12.895 10.586 1.00 53.41 288 CYS A CA 1
ATOM 2361 C C . CYS A 1 288 ? 30.069 -13.723 10.558 1.00 53.41 288 CYS A C 1
ATOM 2363 O O . CYS A 1 288 ? 29.177 -13.505 11.382 1.00 53.41 288 CYS A O 1
ATOM 2365 N N . HIS A 1 289 ? 29.971 -14.665 9.615 1.00 57.81 289 HIS A N 1
ATOM 2366 C CA . HIS A 1 289 ? 28.908 -15.669 9.525 1.00 57.81 289 HIS A CA 1
ATOM 2367 C C . HIS A 1 289 ? 28.887 -16.548 10.787 1.00 57.81 289 HIS A C 1
ATOM 2369 O O . HIS A 1 289 ? 29.522 -17.595 10.825 1.00 57.81 289 HIS A O 1
ATOM 2375 N N . GLN A 1 290 ? 28.180 -16.134 11.840 1.00 55.19 290 GLN A N 1
ATOM 2376 C CA . GLN A 1 290 ? 28.067 -16.949 13.060 1.00 55.19 290 GLN A CA 1
ATOM 2377 C C . GLN A 1 290 ? 26.738 -17.698 13.196 1.00 55.19 290 GLN A C 1
ATOM 2379 O O . GLN A 1 290 ? 26.608 -18.531 14.087 1.00 55.19 290 GLN A O 1
ATOM 2384 N N . ALA A 1 291 ? 25.767 -17.486 12.303 1.00 57.12 291 ALA A N 1
ATOM 2385 C CA . ALA A 1 291 ? 24.554 -18.298 12.273 1.00 57.12 291 ALA A CA 1
ATOM 2386 C C . ALA A 1 291 ? 24.079 -18.518 10.833 1.00 57.12 291 ALA A C 1
ATOM 2388 O O . ALA A 1 291 ? 23.805 -17.554 10.119 1.00 57.12 291 ALA A O 1
ATOM 2389 N N . THR A 1 292 ? 23.961 -19.782 10.421 1.00 69.12 292 THR A N 1
ATOM 2390 C CA . THR A 1 292 ? 23.221 -20.177 9.219 1.00 69.12 292 THR A CA 1
ATOM 2391 C C . THR A 1 292 ? 21.769 -19.767 9.411 1.00 69.12 292 THR A C 1
ATOM 2393 O O . THR A 1 292 ? 21.056 -20.309 10.258 1.00 69.12 292 THR A O 1
ATOM 2396 N N . ASP A 1 293 ? 21.334 -18.752 8.672 1.00 82.31 293 ASP A N 1
ATOM 2397 C CA . ASP A 1 293 ? 19.961 -18.291 8.764 1.00 82.31 293 ASP A CA 1
ATOM 2398 C C . ASP A 1 293 ? 18.987 -19.336 8.184 1.00 82.31 293 ASP A C 1
ATOM 2400 O O . ASP A 1 293 ? 19.363 -20.129 7.313 1.00 82.31 293 ASP A O 1
ATOM 2404 N N . PRO A 1 294 ? 17.719 -19.350 8.634 1.00 82.38 294 PRO A N 1
ATOM 2405 C CA . PRO A 1 294 ? 16.747 -20.339 8.176 1.00 82.38 294 PRO A CA 1
ATOM 2406 C C . PRO A 1 294 ? 16.516 -20.354 6.659 1.00 82.38 294 PRO A C 1
ATOM 2408 O O . PRO A 1 294 ? 16.136 -21.392 6.121 1.00 82.38 294 PRO A O 1
ATOM 2411 N N . LEU A 1 295 ? 16.719 -19.229 5.963 1.00 79.31 295 LEU A N 1
ATOM 2412 C CA . LEU A 1 295 ? 16.514 -19.155 4.518 1.00 79.31 295 LEU A CA 1
ATOM 2413 C C . LEU A 1 295 ? 17.677 -19.811 3.768 1.00 79.31 295 LEU A C 1
ATOM 2415 O O . LEU A 1 295 ? 17.441 -20.586 2.844 1.00 79.31 295 LEU A O 1
ATOM 2419 N N . THR A 1 296 ? 18.912 -19.576 4.211 1.00 82.75 296 THR A N 1
ATOM 2420 C CA . THR A 1 296 ? 20.092 -20.293 3.713 1.00 82.75 296 THR A CA 1
ATOM 2421 C C . THR A 1 296 ? 19.961 -21.796 3.935 1.00 82.75 296 THR A C 1
ATOM 2423 O O . THR A 1 296 ? 20.181 -22.560 2.999 1.00 82.75 296 THR A O 1
ATOM 2426 N N . LEU A 1 297 ? 19.530 -22.233 5.127 1.00 83.25 297 LEU A N 1
ATOM 2427 C CA . LEU A 1 297 ? 19.285 -23.656 5.407 1.00 83.25 297 LEU A CA 1
ATOM 2428 C C . LEU A 1 297 ? 18.244 -24.250 4.452 1.00 83.25 297 LEU A C 1
ATOM 2430 O O . LEU A 1 297 ? 18.487 -25.292 3.851 1.00 83.25 297 LEU A O 1
ATOM 2434 N N . MET A 1 298 ? 17.128 -23.550 4.241 1.00 85.12 298 MET A N 1
ATOM 2435 C CA . MET A 1 298 ? 16.099 -23.979 3.295 1.00 85.12 298 MET A CA 1
ATOM 2436 C C . MET A 1 298 ? 16.646 -24.099 1.862 1.00 85.12 298 MET A C 1
ATOM 2438 O O . MET A 1 298 ? 16.302 -25.046 1.154 1.00 85.12 298 MET A O 1
ATOM 2442 N N . PHE A 1 299 ? 17.483 -23.161 1.405 1.00 82.69 299 PHE A N 1
ATOM 2443 C CA . PHE A 1 299 ? 18.086 -23.250 0.073 1.00 82.69 299 PHE A CA 1
ATOM 2444 C C . PHE A 1 299 ? 19.125 -24.373 -0.031 1.00 82.69 299 PHE A C 1
ATOM 2446 O O . PHE A 1 299 ? 19.178 -25.037 -1.066 1.00 82.69 299 PHE A O 1
ATOM 2453 N N . MET A 1 300 ? 19.899 -24.630 1.028 1.00 83.88 300 MET A N 1
ATOM 2454 C CA . MET A 1 300 ? 20.830 -25.762 1.096 1.00 83.88 300 MET A CA 1
ATOM 2455 C C . MET A 1 300 ? 20.089 -27.104 1.038 1.00 83.88 300 MET A C 1
ATOM 2457 O O . MET A 1 300 ? 20.482 -27.979 0.272 1.00 83.88 300 MET A O 1
ATOM 2461 N N . GLU A 1 301 ? 18.993 -27.250 1.789 1.00 85.12 301 GLU A N 1
ATOM 2462 C CA . GLU A 1 301 ? 18.144 -28.453 1.785 1.00 85.12 301 GLU A CA 1
ATOM 2463 C C . GLU A 1 301 ? 17.533 -28.735 0.408 1.00 85.12 301 GLU A C 1
ATOM 2465 O O . GLU A 1 301 ? 17.370 -29.892 0.025 1.00 85.12 301 GLU A O 1
ATOM 2470 N N . ARG A 1 302 ? 17.216 -27.684 -0.358 1.00 81.44 302 ARG A N 1
ATOM 2471 C CA . ARG A 1 302 ? 16.669 -27.798 -1.718 1.00 81.44 302 ARG A CA 1
ATOM 2472 C C . ARG A 1 302 ? 17.732 -28.004 -2.801 1.00 81.44 302 ARG A C 1
ATOM 2474 O O . ARG A 1 302 ? 17.362 -28.192 -3.952 1.00 81.44 302 ARG A O 1
ATOM 2481 N N . GLY A 1 303 ? 19.020 -27.970 -2.457 1.00 65.69 303 GLY A N 1
ATOM 2482 C CA . GLY A 1 303 ? 20.147 -28.386 -3.303 1.00 65.69 303 GLY A CA 1
ATOM 2483 C C . GLY A 1 303 ? 20.499 -27.495 -4.502 1.00 65.69 303 GLY A C 1
ATOM 2484 O O . GLY A 1 303 ? 21.657 -27.492 -4.912 1.00 65.69 303 GLY A O 1
ATOM 2485 N N . GLU A 1 304 ? 19.555 -26.725 -5.045 1.00 64.81 304 GLU A N 1
ATOM 2486 C CA . GLU A 1 304 ? 19.719 -26.068 -6.351 1.00 64.81 304 GLU A CA 1
ATOM 2487 C C . GLU A 1 304 ? 20.129 -24.590 -6.260 1.00 64.81 304 GLU A C 1
ATOM 2489 O O . GLU A 1 304 ? 20.860 -24.102 -7.108 1.00 64.81 304 GLU A O 1
ATOM 2494 N N . LEU A 1 305 ? 19.726 -23.855 -5.221 1.00 65.00 305 LEU A N 1
ATOM 2495 C CA . LEU A 1 305 ? 19.852 -22.386 -5.236 1.00 65.00 305 LEU A CA 1
ATOM 2496 C C . LEU A 1 305 ? 21.130 -21.833 -4.593 1.00 65.00 305 LEU A C 1
ATOM 2498 O O . LEU A 1 305 ? 21.487 -20.694 -4.857 1.00 65.00 305 LEU A O 1
ATOM 2502 N N . VAL A 1 306 ? 21.830 -22.617 -3.766 1.00 66.50 306 VAL A N 1
ATOM 2503 C CA . VAL A 1 306 ? 23.087 -22.173 -3.116 1.00 66.50 306 VAL A CA 1
ATOM 2504 C C . VAL A 1 306 ? 24.318 -22.500 -3.963 1.00 66.50 306 VAL A C 1
ATOM 2506 O O . VAL A 1 306 ? 25.370 -21.899 -3.780 1.00 66.50 306 VAL A O 1
ATOM 2509 N N . ARG A 1 307 ? 24.205 -23.482 -4.865 1.00 67.31 307 ARG A N 1
ATOM 2510 C CA . ARG A 1 307 ? 25.332 -23.996 -5.659 1.00 67.31 307 ARG A CA 1
ATOM 2511 C C . ARG A 1 307 ? 25.363 -23.475 -7.089 1.00 67.31 307 ARG A C 1
ATOM 2513 O O . ARG A 1 307 ? 26.407 -23.582 -7.723 1.00 67.31 307 ARG A O 1
ATOM 2520 N N . ASN A 1 308 ? 24.245 -22.959 -7.587 1.00 68.44 308 ASN A N 1
ATOM 2521 C CA . ASN A 1 308 ? 24.182 -22.404 -8.928 1.00 68.44 308 ASN A CA 1
ATOM 2522 C C . ASN A 1 308 ? 24.764 -20.991 -8.930 1.00 68.44 308 ASN A C 1
ATOM 2524 O O . ASN A 1 308 ? 24.547 -20.221 -7.992 1.00 68.44 308 ASN A O 1
ATOM 2528 N N . GLU A 1 309 ? 25.505 -20.670 -9.988 1.00 68.12 309 GLU A N 1
ATOM 2529 C CA . GLU A 1 309 ? 25.949 -19.306 -10.246 1.00 68.12 309 GLU A CA 1
ATOM 2530 C C . GLU A 1 309 ? 24.723 -18.393 -10.318 1.00 68.12 309 GLU A C 1
ATOM 2532 O O . GLU A 1 309 ? 23.667 -18.765 -10.840 1.00 68.12 309 GLU A O 1
ATOM 2537 N N . THR A 1 310 ? 24.827 -17.216 -9.706 1.00 72.50 310 THR A N 1
ATOM 2538 C CA . THR A 1 310 ? 23.736 -16.249 -9.757 1.00 72.50 310 THR A CA 1
ATOM 2539 C C . THR A 1 310 ? 23.661 -15.672 -11.166 1.00 72.50 310 THR A C 1
ATOM 2541 O O . THR A 1 310 ? 24.652 -15.643 -11.889 1.00 72.50 310 THR A O 1
ATOM 2544 N N . HIS A 1 311 ? 22.504 -15.146 -11.566 1.00 80.69 311 HIS A N 1
ATOM 2545 C CA . HIS A 1 311 ? 22.396 -14.408 -12.828 1.00 80.69 311 HIS A CA 1
ATOM 2546 C C . HIS A 1 311 ? 23.068 -13.025 -12.753 1.00 80.69 311 HIS A C 1
ATOM 2548 O O . HIS A 1 311 ? 22.727 -12.141 -13.527 1.00 80.69 311 HIS A O 1
ATOM 2554 N N . LEU A 1 312 ? 23.986 -12.784 -11.813 1.00 88.00 312 LEU A N 1
ATOM 2555 C CA . LEU A 1 312 ? 24.771 -11.557 -11.766 1.00 88.00 312 LEU A CA 1
ATOM 2556 C C . LEU A 1 312 ? 26.039 -11.720 -12.614 1.00 88.00 312 LEU A C 1
ATOM 2558 O O . LEU A 1 312 ? 26.587 -12.817 -12.690 1.00 88.00 312 LEU A O 1
ATOM 2562 N N . PRO A 1 313 ? 26.546 -10.643 -13.231 1.00 85.88 313 PRO A N 1
ATOM 2563 C CA . PRO A 1 313 ? 27.762 -10.725 -14.027 1.00 85.88 313 PRO A CA 1
ATOM 2564 C C . PRO A 1 313 ? 28.973 -11.047 -13.128 1.00 85.88 313 PRO A C 1
ATOM 2566 O O . PRO A 1 313 ? 29.265 -10.272 -12.206 1.00 85.88 313 PRO A O 1
ATOM 2569 N N . PRO A 1 314 ? 29.699 -12.155 -13.382 1.00 81.50 314 PRO A N 1
ATOM 2570 C CA . PRO A 1 314 ? 30.827 -12.567 -12.552 1.00 81.50 314 PRO A CA 1
ATOM 2571 C C . PRO A 1 314 ? 31.924 -11.502 -12.501 1.00 81.50 314 PRO A C 1
ATOM 2573 O O . PRO A 1 314 ? 32.301 -10.936 -13.528 1.00 81.50 314 PRO A O 1
ATOM 2576 N N . GLY A 1 315 ? 32.454 -11.232 -11.305 1.00 85.25 315 GLY A N 1
ATOM 2577 C CA . GLY A 1 315 ? 33.576 -10.304 -11.116 1.00 85.25 315 GLY A CA 1
ATOM 2578 C C . GLY A 1 315 ? 33.278 -8.832 -11.427 1.00 85.25 315 GLY A C 1
ATOM 2579 O O . GLY A 1 315 ? 34.201 -8.024 -11.431 1.00 85.25 315 GLY A O 1
ATOM 2580 N N . TYR A 1 316 ? 32.019 -8.461 -11.680 1.00 88.19 316 TYR A N 1
ATOM 2581 C CA . TYR A 1 316 ? 31.659 -7.077 -11.997 1.00 88.19 316 TYR A CA 1
ATOM 2582 C C . TYR A 1 316 ? 31.696 -6.154 -10.771 1.00 88.19 316 TYR A C 1
ATOM 2584 O O . TYR A 1 316 ? 32.062 -4.984 -10.866 1.00 88.19 316 TYR A O 1
ATOM 2592 N N . TYR A 1 317 ? 31.326 -6.677 -9.601 1.00 89.38 317 TYR A N 1
ATOM 2593 C CA . TYR A 1 317 ? 31.278 -5.905 -8.365 1.00 89.38 317 TYR A CA 1
ATOM 2594 C C . TYR A 1 317 ? 32.638 -5.964 -7.656 1.00 89.38 317 TYR A C 1
ATOM 2596 O O . TYR A 1 317 ? 32.936 -6.920 -6.948 1.00 89.38 317 TYR A O 1
ATOM 2604 N N . GLU A 1 318 ? 33.453 -4.919 -7.807 1.00 89.00 318 GLU A N 1
ATOM 2605 C CA . GLU A 1 318 ? 34.682 -4.744 -7.009 1.00 89.00 318 GLU A CA 1
ATOM 2606 C C . GLU A 1 318 ? 34.377 -4.220 -5.591 1.00 89.00 318 GLU A C 1
ATOM 2608 O O . GLU A 1 318 ? 35.099 -4.479 -4.629 1.00 89.00 318 GLU A O 1
ATOM 2613 N N . SER A 1 319 ? 33.289 -3.459 -5.449 1.00 89.25 319 SER A N 1
ATOM 2614 C CA . SER A 1 319 ? 32.795 -2.904 -4.187 1.00 89.25 319 SER A CA 1
ATOM 2615 C C . SER A 1 319 ? 31.280 -2.735 -4.254 1.00 89.25 319 SER A C 1
ATOM 2617 O O . SER A 1 319 ? 30.742 -2.377 -5.301 1.00 89.25 319 SER A O 1
ATOM 2619 N N . LEU A 1 320 ? 30.586 -2.943 -3.129 1.00 87.06 320 LEU A N 1
ATOM 2620 C CA . LEU A 1 320 ? 29.135 -2.732 -3.045 1.00 87.06 320 LEU A CA 1
ATOM 2621 C C . LEU A 1 320 ? 28.762 -1.256 -3.197 1.00 87.06 320 LEU A C 1
ATOM 2623 O O . LEU A 1 320 ? 27.737 -0.940 -3.788 1.00 87.06 320 LEU A O 1
ATOM 2627 N N . TYR A 1 321 ? 29.584 -0.350 -2.658 1.00 87.06 321 TYR A N 1
ATOM 2628 C CA . TYR A 1 321 ? 29.269 1.080 -2.607 1.00 87.06 321 TYR A CA 1
ATOM 2629 C C . TYR A 1 321 ? 30.498 1.919 -2.972 1.00 87.06 321 TYR A C 1
ATOM 2631 O O . TYR A 1 321 ? 31.194 2.440 -2.094 1.00 87.06 321 TYR A O 1
ATOM 2639 N N . PRO A 1 322 ? 30.807 2.069 -4.270 1.00 80.06 322 PRO A N 1
ATOM 2640 C CA . PRO A 1 322 ? 31.822 3.007 -4.718 1.00 80.06 322 PRO A CA 1
ATOM 2641 C C . PRO A 1 322 ? 31.535 4.414 -4.168 1.00 80.06 322 PRO A C 1
ATOM 2643 O O . PRO A 1 322 ? 30.435 4.953 -4.312 1.00 80.06 322 PRO A O 1
ATOM 2646 N N . SER A 1 323 ? 32.543 5.026 -3.544 1.00 70.06 323 SER A N 1
ATOM 2647 C CA . SER A 1 323 ? 32.450 6.257 -2.738 1.00 70.06 323 SER A CA 1
ATOM 2648 C C . SER A 1 323 ? 31.926 7.503 -3.477 1.00 70.06 323 SER A C 1
ATOM 2650 O O . SER A 1 323 ? 31.657 8.520 -2.841 1.00 70.06 323 SER A O 1
ATOM 2652 N N . GLN A 1 324 ? 31.733 7.434 -4.799 1.00 63.06 324 GLN A N 1
ATOM 2653 C CA . GLN A 1 324 ? 31.296 8.539 -5.663 1.00 63.06 324 GLN A CA 1
ATOM 2654 C C . GLN A 1 324 ? 29.912 8.339 -6.317 1.00 63.06 324 GLN A C 1
ATOM 2656 O O . GLN A 1 324 ? 29.467 9.190 -7.088 1.00 63.06 324 GLN A O 1
ATOM 2661 N N . GLN A 1 325 ? 29.187 7.253 -6.025 1.00 60.69 325 GLN A N 1
ATOM 2662 C CA . GLN A 1 325 ? 27.989 6.887 -6.804 1.00 60.69 325 GLN A CA 1
ATOM 2663 C C . GLN A 1 325 ? 26.821 7.877 -6.725 1.00 60.69 325 GLN A C 1
ATOM 2665 O O . GLN A 1 325 ? 26.072 8.011 -7.691 1.00 60.69 325 GLN A O 1
ATOM 2670 N N . ARG A 1 326 ? 26.649 8.611 -5.617 1.00 58.72 326 ARG A N 1
ATOM 2671 C CA . ARG A 1 326 ? 25.526 9.561 -5.511 1.00 58.72 326 ARG A CA 1
ATOM 2672 C C . ARG A 1 326 ? 25.662 10.775 -6.438 1.00 58.72 326 ARG A C 1
ATOM 2674 O O . ARG A 1 326 ? 24.656 11.425 -6.696 1.00 58.72 326 ARG A O 1
ATOM 2681 N N . ALA A 1 327 ? 26.861 11.058 -6.954 1.00 61.22 327 ALA A N 1
ATOM 2682 C CA . ALA A 1 327 ? 27.118 12.206 -7.823 1.00 61.22 327 ALA A CA 1
ATOM 2683 C C . ALA A 1 327 ? 26.925 11.914 -9.325 1.00 61.22 327 ALA A C 1
ATOM 2685 O O . ALA A 1 327 ? 26.761 12.852 -10.099 1.00 61.22 327 ALA A 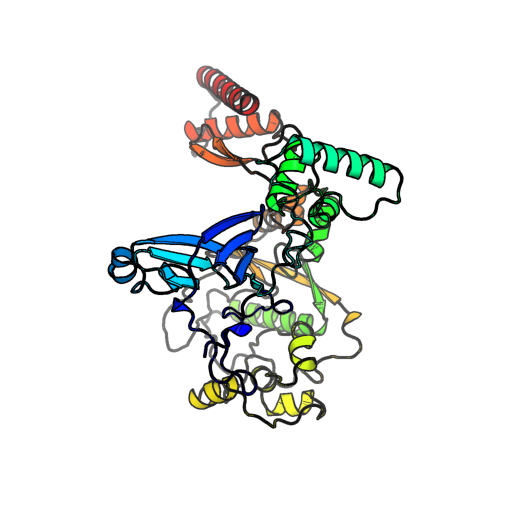O 1
ATOM 2686 N N . ASN A 1 328 ? 26.890 10.641 -9.742 1.00 85.19 328 ASN A N 1
ATOM 2687 C CA . ASN A 1 328 ? 26.950 10.257 -11.157 1.00 85.19 328 ASN A CA 1
ATOM 2688 C C . ASN A 1 328 ? 25.714 9.448 -11.574 1.00 85.19 328 ASN A C 1
ATOM 2690 O O . ASN A 1 328 ? 25.759 8.225 -11.708 1.00 85.19 328 ASN A O 1
ATOM 2694 N N . TYR A 1 329 ? 24.593 10.146 -11.757 1.00 91.69 329 TYR A N 1
ATOM 2695 C CA . TYR A 1 329 ? 23.388 9.562 -12.340 1.00 91.69 329 TYR A CA 1
ATOM 2696 C C . TYR A 1 329 ? 23.366 9.839 -13.838 1.00 91.69 329 TYR A C 1
ATOM 2698 O O . TYR A 1 329 ? 23.513 10.983 -14.269 1.00 91.69 329 TYR A O 1
ATOM 2706 N N . VAL A 1 330 ? 23.124 8.802 -14.630 1.00 95.19 330 VAL A N 1
ATOM 2707 C CA . VAL A 1 330 ? 22.935 8.910 -16.075 1.00 95.19 330 VAL A CA 1
ATOM 2708 C C . VAL A 1 330 ? 21.490 8.585 -16.423 1.00 95.19 330 VAL A C 1
ATOM 2710 O O . VAL A 1 330 ? 20.855 7.737 -15.798 1.00 95.19 330 VAL A O 1
ATOM 2713 N N . GLN A 1 331 ? 20.940 9.295 -17.405 1.00 97.19 331 GLN A N 1
ATOM 2714 C CA . GLN A 1 331 ? 19.588 9.024 -17.882 1.00 97.19 331 GLN A CA 1
ATOM 2715 C C . GLN A 1 331 ? 19.600 7.787 -18.779 1.00 97.19 331 GLN A C 1
ATOM 2717 O O . GLN A 1 331 ? 20.454 7.667 -19.664 1.00 97.19 331 GLN A O 1
ATOM 2722 N N . ARG A 1 332 ? 18.639 6.886 -18.577 1.00 97.62 332 ARG A N 1
ATOM 2723 C CA . ARG A 1 332 ? 18.343 5.788 -19.502 1.00 97.62 332 ARG A CA 1
ATOM 2724 C C . ARG A 1 332 ? 16.861 5.745 -19.844 1.00 97.62 332 ARG A C 1
ATOM 2726 O O . ARG A 1 332 ? 16.040 6.097 -18.991 1.00 97.62 332 ARG A O 1
ATOM 2733 N N . PRO A 1 333 ? 16.517 5.355 -21.083 1.00 97.88 333 PRO A N 1
ATOM 2734 C CA . PRO A 1 333 ? 15.128 5.208 -21.480 1.00 97.88 333 PRO A CA 1
ATOM 2735 C C . PRO A 1 333 ? 14.452 4.116 -20.650 1.00 97.88 333 PRO A C 1
ATOM 2737 O O . PRO A 1 333 ? 15.095 3.186 -20.164 1.00 97.88 333 PRO A O 1
ATOM 2740 N N . THR A 1 334 ? 13.137 4.228 -20.504 1.00 98.19 334 THR A N 1
ATOM 2741 C CA . THR A 1 334 ? 12.307 3.145 -19.973 1.00 98.19 334 THR A CA 1
ATOM 2742 C C . THR A 1 334 ? 11.506 2.490 -21.097 1.00 98.19 334 THR A C 1
ATOM 2744 O O . THR A 1 334 ? 11.155 3.123 -22.099 1.00 98.19 334 THR A O 1
ATOM 2747 N N . TYR A 1 335 ? 11.123 1.243 -20.879 1.00 98.00 335 TYR A N 1
ATOM 2748 C CA . TYR A 1 335 ? 10.255 0.473 -21.753 1.00 98.00 335 TYR A CA 1
ATOM 2749 C C . TYR A 1 335 ? 8.911 0.240 -21.069 1.00 98.00 335 TYR A C 1
ATOM 2751 O O . TYR A 1 335 ? 8.848 0.073 -19.848 1.00 98.00 335 TYR A O 1
ATOM 2759 N N . ALA A 1 336 ? 7.831 0.236 -21.847 1.00 97.62 336 ALA A N 1
ATOM 2760 C CA . ALA A 1 336 ? 6.482 -0.002 -21.349 1.00 97.62 336 ALA A CA 1
ATOM 2761 C C . ALA A 1 336 ? 5.848 -1.145 -22.134 1.00 97.62 336 ALA A C 1
ATOM 2763 O O . ALA A 1 336 ? 5.808 -1.094 -23.358 1.00 97.62 336 ALA A O 1
ATOM 2764 N N . TYR A 1 337 ? 5.305 -2.137 -21.437 1.00 96.31 337 TYR A N 1
ATOM 2765 C CA . TYR A 1 337 ? 4.795 -3.354 -22.058 1.00 96.31 337 TYR A CA 1
ATOM 2766 C C . TYR A 1 337 ? 3.312 -3.570 -21.782 1.00 96.31 337 TYR A C 1
ATOM 2768 O O . TYR A 1 337 ? 2.806 -3.298 -20.683 1.00 96.31 337 TYR A O 1
ATOM 2776 N N . ASN A 1 338 ? 2.630 -4.099 -22.792 1.00 94.19 338 ASN A N 1
ATOM 2777 C CA . ASN A 1 338 ? 1.273 -4.596 -22.709 1.00 94.19 338 ASN A CA 1
ATOM 2778 C C . ASN A 1 338 ? 1.280 -6.018 -22.129 1.00 94.19 338 ASN A C 1
ATOM 2780 O O . ASN A 1 338 ? 1.747 -6.964 -22.760 1.00 94.19 338 ASN A O 1
ATOM 2784 N N . ALA A 1 339 ? 0.747 -6.167 -20.920 1.00 89.38 339 ALA A N 1
ATOM 2785 C CA . ALA A 1 339 ? 0.479 -7.458 -20.297 1.00 89.38 339 ALA A CA 1
ATOM 2786 C C . ALA A 1 339 ? -0.889 -7.423 -19.602 1.00 89.38 339 ALA A C 1
ATOM 2788 O O . ALA A 1 339 ? -1.628 -6.444 -19.698 1.00 89.38 339 ALA A O 1
ATOM 2789 N N . LYS A 1 340 ? -1.217 -8.456 -18.809 1.00 85.75 340 LYS A N 1
ATOM 2790 C CA . LYS A 1 340 ? -2.418 -8.446 -17.946 1.00 85.75 340 LYS A CA 1
ATOM 2791 C C . LYS A 1 340 ? -2.483 -7.196 -17.052 1.00 85.75 340 LYS A C 1
ATOM 2793 O O . LYS A 1 340 ? -3.566 -6.745 -16.687 1.00 85.75 340 LYS A O 1
ATOM 2798 N N . LYS A 1 341 ? -1.318 -6.652 -16.692 1.00 85.19 341 LYS A N 1
ATOM 2799 C CA . LYS A 1 341 ? -1.133 -5.327 -16.096 1.00 85.19 341 LYS A CA 1
ATOM 2800 C C . LYS A 1 341 ? -0.072 -4.581 -16.899 1.00 85.19 341 LYS A C 1
ATOM 2802 O O . LYS A 1 341 ? 0.807 -5.212 -17.467 1.00 85.19 341 LYS A O 1
ATOM 2807 N N . GLN A 1 342 ? -0.125 -3.256 -16.921 1.00 89.88 342 GLN A N 1
ATOM 2808 C CA . GLN A 1 342 ? 0.937 -2.463 -17.535 1.00 89.88 342 GLN A CA 1
ATOM 2809 C C . GLN A 1 342 ? 2.254 -2.657 -16.769 1.00 89.88 342 GLN A C 1
ATOM 2811 O O . GLN A 1 342 ? 2.280 -2.510 -15.546 1.00 89.88 342 GLN A O 1
ATOM 2816 N N . ILE A 1 343 ? 3.332 -2.966 -17.489 1.00 94.19 343 ILE A N 1
ATOM 2817 C CA . ILE A 1 343 ? 4.678 -3.151 -16.928 1.00 94.19 343 ILE A CA 1
ATOM 2818 C C . ILE A 1 343 ? 5.577 -2.026 -17.443 1.00 94.19 343 ILE A C 1
ATOM 2820 O O . ILE A 1 343 ? 5.496 -1.665 -18.614 1.00 94.19 343 ILE A O 1
ATOM 2824 N N . TRP A 1 344 ? 6.424 -1.484 -16.568 1.00 96.81 344 TRP A N 1
ATOM 2825 C CA . TRP A 1 344 ? 7.491 -0.548 -16.922 1.00 96.81 344 TRP A CA 1
ATOM 2826 C C . TRP A 1 344 ? 8.834 -1.136 -16.507 1.00 96.81 344 TRP A C 1
ATOM 2828 O O . TRP A 1 344 ? 8.941 -1.688 -15.413 1.00 96.81 344 TRP A O 1
ATOM 2838 N N . SER A 1 345 ? 9.837 -1.007 -17.366 1.00 97.06 345 SER A N 1
ATOM 2839 C CA . SER A 1 345 ? 11.163 -1.595 -17.181 1.00 97.06 345 SER A CA 1
ATOM 2840 C C . SER A 1 345 ? 12.255 -0.634 -17.646 1.00 97.06 345 SER A C 1
ATOM 2842 O O . SER A 1 345 ? 11.993 0.283 -18.419 1.00 97.06 345 SER A O 1
ATOM 2844 N N . VAL A 1 346 ? 13.482 -0.852 -17.186 1.00 97.19 346 VAL A N 1
ATOM 2845 C CA . VAL A 1 346 ? 14.699 -0.208 -17.719 1.00 97.19 346 VAL A CA 1
ATOM 2846 C C . VAL A 1 346 ? 15.473 -1.125 -18.670 1.00 97.19 346 VAL A C 1
ATOM 2848 O O . VAL A 1 346 ? 16.412 -0.687 -19.322 1.00 97.19 346 VAL A O 1
ATOM 2851 N N . VAL A 1 347 ? 15.050 -2.385 -18.772 1.00 96.88 347 VAL A N 1
ATOM 2852 C CA . VAL A 1 347 ? 15.596 -3.385 -19.689 1.00 96.88 347 VAL A CA 1
ATOM 2853 C C . VAL A 1 347 ? 14.553 -3.822 -20.709 1.00 96.88 347 VAL A C 1
ATOM 2855 O O . VAL A 1 347 ? 13.351 -3.824 -20.408 1.00 96.88 347 VAL A O 1
ATOM 2858 N N . GLN A 1 348 ? 15.023 -4.202 -21.894 1.00 96.00 348 GLN A N 1
ATOM 2859 C CA . GLN A 1 348 ? 14.198 -4.750 -22.960 1.00 96.00 348 GLN A CA 1
ATOM 2860 C C . GLN A 1 348 ? 13.611 -6.112 -22.573 1.00 96.00 348 GLN A C 1
ATOM 2862 O O . GLN A 1 348 ? 14.207 -6.877 -21.821 1.00 96.00 348 GLN A O 1
ATOM 2867 N N . CYS A 1 349 ? 12.423 -6.423 -23.087 1.00 93.75 349 CYS A N 1
ATOM 2868 C CA . CYS A 1 349 ? 11.836 -7.745 -22.927 1.00 93.75 349 CYS A CA 1
ATOM 2869 C C . CYS A 1 349 ? 12.516 -8.761 -23.852 1.00 93.75 349 CYS A C 1
ATOM 2871 O O . CYS A 1 349 ? 13.122 -8.399 -24.861 1.00 93.75 349 CYS A O 1
ATOM 2873 N N . PHE A 1 350 ? 12.368 -10.043 -23.527 1.00 93.25 350 PHE A N 1
ATOM 2874 C CA . PHE A 1 350 ? 12.864 -11.119 -24.370 1.00 93.25 350 PHE A CA 1
ATOM 2875 C C . PHE A 1 350 ? 12.231 -11.073 -25.774 1.00 93.25 350 PHE A C 1
ATOM 2877 O O . PHE A 1 350 ? 11.012 -10.906 -25.892 1.00 93.25 350 PHE A O 1
ATOM 2884 N N . PRO A 1 351 ? 13.033 -11.256 -26.837 1.00 92.88 351 PRO A N 1
ATOM 2885 C CA . PRO A 1 351 ? 12.552 -11.293 -28.209 1.00 92.88 351 PRO A CA 1
ATOM 2886 C C . PRO A 1 351 ? 11.746 -12.570 -28.479 1.00 92.88 351 PRO A C 1
ATOM 2888 O O . PRO A 1 351 ? 11.818 -13.556 -27.745 1.00 92.88 351 PRO A O 1
ATOM 2891 N N . SER A 1 352 ? 10.983 -12.571 -29.574 1.00 91.19 352 SER A N 1
ATOM 2892 C CA . SER A 1 352 ? 10.091 -13.688 -29.923 1.00 91.19 352 SER A CA 1
ATOM 2893 C C . SER A 1 352 ? 10.799 -15.016 -30.231 1.00 91.19 352 SER A C 1
ATOM 2895 O O . SER A 1 352 ? 10.157 -16.062 -30.165 1.00 91.19 352 SER A O 1
ATOM 2897 N N . ASN A 1 353 ? 12.102 -14.985 -30.534 1.00 91.81 353 ASN A N 1
ATOM 2898 C CA . ASN A 1 353 ? 12.941 -16.168 -30.754 1.00 91.81 353 ASN A CA 1
ATOM 2899 C C . ASN A 1 353 ? 13.557 -16.731 -29.451 1.00 91.81 353 ASN A C 1
ATOM 2901 O O . ASN A 1 353 ? 14.382 -17.637 -29.503 1.00 91.81 353 ASN A O 1
ATOM 2905 N N . SER A 1 354 ? 13.166 -16.216 -28.279 1.00 91.62 354 SER A N 1
ATOM 2906 C CA . SER A 1 354 ? 13.630 -16.706 -26.976 1.00 91.62 354 SER A CA 1
ATOM 2907 C C . SER A 1 354 ? 12.713 -17.802 -26.401 1.00 91.62 354 SER A C 1
ATOM 2909 O O . SER A 1 354 ? 11.504 -17.588 -26.254 1.00 91.62 354 SER A O 1
ATOM 2911 N N . CYS A 1 355 ? 13.283 -18.943 -26.000 1.00 89.06 355 CYS A N 1
ATOM 2912 C CA . CYS A 1 355 ? 12.643 -20.006 -25.205 1.00 89.06 355 CYS A CA 1
ATOM 2913 C C . CYS A 1 355 ? 13.045 -19.927 -23.727 1.00 89.06 355 CYS A C 1
ATOM 2915 O O . CYS A 1 355 ? 14.131 -19.466 -23.390 1.00 89.06 355 CYS A O 1
ATOM 2917 N N . SER A 1 356 ? 12.178 -20.382 -22.818 1.00 84.69 356 SER A N 1
ATOM 2918 C CA . SER A 1 356 ? 12.534 -20.457 -21.395 1.00 84.69 356 SER A CA 1
ATOM 2919 C C . SER A 1 356 ? 13.547 -21.559 -21.114 1.00 84.69 356 SER A C 1
ATOM 2921 O O . SER A 1 356 ? 14.474 -21.324 -20.351 1.00 84.69 356 SER A O 1
ATOM 2923 N N . THR A 1 357 ? 13.354 -22.739 -21.708 1.00 82.69 357 THR A N 1
ATOM 2924 C CA . THR A 1 357 ? 14.235 -23.892 -21.525 1.00 82.69 357 THR A CA 1
ATOM 2925 C C . THR A 1 357 ? 14.347 -24.702 -22.806 1.00 82.69 357 THR A C 1
ATOM 2927 O O . THR A 1 357 ? 13.363 -24.845 -23.534 1.00 82.69 357 THR A O 1
ATOM 2930 N N . ALA A 1 358 ? 15.516 -25.295 -23.058 1.00 80.50 358 ALA A N 1
ATOM 2931 C CA . ALA A 1 358 ? 15.712 -26.192 -24.207 1.00 80.50 358 ALA A CA 1
ATOM 2932 C C . ALA A 1 358 ? 14.836 -27.458 -24.140 1.00 80.50 358 ALA A C 1
ATOM 2934 O O . ALA A 1 358 ? 14.578 -28.107 -25.149 1.00 80.50 358 ALA A O 1
ATOM 2935 N N . ARG A 1 359 ? 14.370 -27.819 -22.936 1.00 74.69 359 ARG A N 1
ATOM 2936 C CA . ARG A 1 359 ? 13.595 -29.043 -22.669 1.00 74.69 359 ARG A CA 1
ATOM 2937 C C . ARG A 1 359 ? 12.103 -28.913 -22.962 1.00 74.69 359 ARG A C 1
ATOM 2939 O O . ARG A 1 359 ? 11.413 -29.928 -23.013 1.00 74.69 359 ARG A O 1
ATOM 2946 N N . LEU A 1 360 ? 11.596 -27.692 -23.103 1.00 66.44 360 LEU A N 1
ATOM 2947 C CA . LEU A 1 360 ? 10.200 -27.432 -23.420 1.00 66.44 360 LEU A CA 1
ATOM 2948 C C . LEU A 1 360 ? 10.146 -26.856 -24.831 1.00 66.44 360 LEU A C 1
ATOM 2950 O O . LEU A 1 360 ? 10.360 -25.664 -25.033 1.00 66.44 360 LEU A O 1
ATOM 2954 N N . GLU A 1 361 ? 9.840 -27.709 -25.811 1.00 56.56 361 GLU A N 1
ATOM 2955 C CA . GLU A 1 361 ? 9.449 -27.287 -27.160 1.00 56.56 361 GLU A CA 1
ATOM 2956 C C . GLU A 1 361 ? 8.077 -26.589 -27.093 1.00 56.56 361 GLU A C 1
ATOM 2958 O O . GLU A 1 361 ? 7.035 -27.121 -27.466 1.00 56.56 361 GLU A O 1
ATOM 2963 N N . GLY A 1 362 ? 8.062 -25.385 -26.531 1.00 57.25 362 GLY A N 1
ATOM 2964 C CA . GLY A 1 362 ? 6.894 -24.539 -26.362 1.00 57.25 362 GLY A CA 1
ATOM 2965 C C . GLY A 1 362 ? 7.341 -23.089 -26.440 1.00 57.25 362 GLY A C 1
ATOM 2966 O O . GLY A 1 362 ? 8.290 -22.682 -25.772 1.00 57.25 362 GLY A O 1
ATOM 2967 N N . LYS A 1 363 ? 6.695 -22.305 -27.309 1.00 56.25 363 LYS A N 1
ATOM 2968 C CA . LYS A 1 363 ? 6.932 -20.858 -27.413 1.00 56.25 363 LYS A CA 1
ATOM 2969 C C . LYS A 1 363 ? 6.830 -20.230 -26.021 1.00 56.25 363 LYS A C 1
ATOM 2971 O O . LYS A 1 363 ? 5.971 -20.639 -25.252 1.00 56.25 363 LYS A O 1
ATOM 2976 N N . SER A 1 364 ? 7.658 -19.221 -25.731 1.00 57.81 364 SER A N 1
ATOM 2977 C CA . SER A 1 364 ? 7.506 -18.365 -24.544 1.00 57.81 364 SER A CA 1
ATOM 2978 C C . SER A 1 364 ? 6.023 -18.044 -24.333 1.00 57.81 364 SER A C 1
ATOM 2980 O O . SER A 1 364 ? 5.432 -17.356 -25.168 1.00 57.81 364 SER A O 1
ATOM 2982 N N . ASP A 1 365 ? 5.431 -18.553 -23.245 1.00 61.75 365 ASP A N 1
ATOM 2983 C CA . ASP A 1 365 ? 3.973 -18.555 -23.011 1.00 61.75 365 ASP A CA 1
ATOM 2984 C C . ASP A 1 365 ? 3.347 -17.151 -22.998 1.00 61.75 365 ASP A C 1
ATOM 2986 O O . ASP A 1 365 ? 2.126 -16.992 -23.047 1.00 61.75 365 ASP A O 1
ATOM 2990 N N . GLN A 1 366 ? 4.172 -16.103 -22.962 1.00 69.31 366 GLN A N 1
ATOM 2991 C CA . GLN A 1 366 ? 3.712 -14.732 -23.048 1.00 69.31 366 GLN A CA 1
ATOM 2992 C C . GLN A 1 366 ? 4.686 -13.869 -23.856 1.00 69.31 366 GLN A C 1
ATOM 2994 O O . GLN A 1 366 ? 5.819 -13.629 -23.442 1.00 69.31 366 GLN A O 1
ATOM 2999 N N . VAL A 1 367 ? 4.229 -13.398 -25.018 1.00 76.50 367 VAL A N 1
ATOM 3000 C CA . VAL A 1 367 ? 4.882 -12.319 -25.767 1.00 76.50 367 VAL A CA 1
ATOM 3001 C C . VAL A 1 367 ? 4.342 -11.005 -25.221 1.00 76.50 367 VAL A C 1
ATOM 3003 O O . VAL A 1 367 ? 3.137 -10.754 -25.269 1.00 76.50 367 VAL A O 1
ATOM 3006 N N . TYR A 1 368 ? 5.227 -10.183 -24.671 1.00 89.88 368 TYR A N 1
ATOM 3007 C CA . TYR A 1 368 ? 4.887 -8.841 -24.222 1.00 89.88 368 TYR A CA 1
ATOM 3008 C C . TYR A 1 368 ? 5.060 -7.868 -25.386 1.00 89.88 368 TYR A C 1
ATOM 3010 O O . TYR A 1 368 ? 6.151 -7.739 -25.935 1.00 89.88 368 TYR A O 1
ATOM 3018 N N . GLU A 1 369 ? 3.990 -7.178 -25.768 1.00 93.12 369 GLU A N 1
ATOM 3019 C CA . GLU A 1 369 ? 4.052 -6.159 -26.816 1.00 93.12 369 GLU A CA 1
ATOM 3020 C C . GLU A 1 369 ? 4.527 -4.834 -26.212 1.00 93.12 369 GLU A C 1
ATOM 3022 O O . GLU A 1 369 ? 3.943 -4.334 -25.248 1.00 93.12 369 GLU A O 1
ATOM 3027 N N . GLU A 1 370 ? 5.598 -4.260 -26.754 1.00 95.69 370 GLU A N 1
ATOM 3028 C CA . GLU A 1 370 ? 6.076 -2.951 -26.320 1.00 95.69 370 GLU A CA 1
ATOM 3029 C C . GLU A 1 370 ? 5.147 -1.841 -26.824 1.00 95.69 370 GLU A C 1
ATOM 3031 O O . GLU A 1 370 ? 4.864 -1.723 -28.017 1.00 95.69 370 GLU A O 1
ATOM 3036 N N . PHE A 1 371 ? 4.707 -0.965 -25.923 1.00 97.06 371 PHE A N 1
ATOM 3037 C CA . PHE A 1 371 ? 4.092 0.292 -26.319 1.00 97.06 371 PHE A CA 1
ATOM 3038 C C . PHE A 1 371 ? 5.168 1.207 -26.896 1.00 97.06 371 PHE A C 1
ATOM 3040 O O . PHE A 1 371 ? 6.086 1.613 -26.187 1.00 97.06 371 PHE A O 1
ATOM 3047 N N . THR A 1 372 ? 5.005 1.617 -28.151 1.00 96.62 372 THR A N 1
ATOM 3048 C CA . THR A 1 372 ? 5.915 2.547 -28.830 1.00 96.62 372 THR A CA 1
ATOM 3049 C C . THR A 1 372 ? 5.184 3.807 -29.306 1.00 96.62 372 THR A C 1
ATOM 3051 O O . THR A 1 372 ? 3.952 3.913 -29.250 1.00 96.62 372 THR A O 1
ATOM 3054 N N . GLY A 1 373 ? 5.951 4.822 -29.719 1.00 96.44 373 GLY A N 1
ATOM 3055 C CA . GLY A 1 373 ? 5.427 6.021 -30.379 1.00 96.44 373 GLY A CA 1
ATOM 3056 C C . GLY A 1 373 ? 4.325 6.758 -29.590 1.00 96.44 373 GLY A C 1
ATOM 3057 O O . GLY A 1 373 ? 4.466 6.978 -28.380 1.00 96.44 373 GLY A O 1
ATOM 3058 N N . PRO A 1 374 ? 3.219 7.165 -30.249 1.00 96.56 374 PRO A N 1
ATOM 3059 C CA . PRO A 1 374 ? 2.116 7.871 -29.594 1.00 96.56 374 PRO A CA 1
ATOM 3060 C C . PRO A 1 374 ? 1.472 7.079 -28.452 1.00 96.56 374 PRO A C 1
ATOM 3062 O O . PRO A 1 374 ? 1.019 7.672 -27.473 1.00 96.56 374 PRO A O 1
ATOM 3065 N N . GLU A 1 375 ? 1.440 5.748 -28.547 1.00 95.50 375 GLU A N 1
ATOM 3066 C CA . GLU A 1 375 ? 0.780 4.907 -27.548 1.00 95.50 375 GLU A CA 1
ATOM 3067 C C . GLU A 1 375 ? 1.539 4.875 -26.224 1.00 95.50 375 GLU A C 1
ATOM 3069 O O . GLU A 1 375 ? 0.927 4.955 -25.150 1.00 95.50 375 GLU A O 1
ATOM 3074 N N . ARG A 1 376 ? 2.874 4.857 -26.306 1.00 96.44 376 ARG A N 1
ATOM 3075 C CA . ARG A 1 376 ? 3.756 5.031 -25.150 1.00 96.44 376 ARG A CA 1
ATOM 3076 C C . ARG A 1 376 ? 3.618 6.423 -24.551 1.00 96.44 376 ARG A C 1
ATOM 3078 O O . ARG A 1 376 ? 3.437 6.541 -23.343 1.00 96.44 376 ARG A O 1
ATOM 3085 N N . ARG A 1 377 ? 3.644 7.471 -25.388 1.00 96.62 377 ARG A N 1
ATOM 3086 C CA . ARG A 1 377 ? 3.537 8.869 -24.935 1.00 96.62 377 ARG A CA 1
ATOM 3087 C C . ARG A 1 377 ? 2.282 9.088 -24.092 1.00 96.62 377 ARG A C 1
ATOM 3089 O O . ARG A 1 377 ? 2.382 9.613 -22.993 1.00 96.62 377 ARG A O 1
ATOM 3096 N N . ARG A 1 378 ? 1.125 8.586 -24.541 1.00 94.38 378 ARG A N 1
ATOM 3097 C CA . ARG A 1 378 ? -0.152 8.676 -23.802 1.00 94.38 378 ARG A CA 1
ATOM 3098 C C . ARG A 1 378 ? -0.132 8.044 -22.405 1.00 94.38 378 ARG A C 1
ATOM 3100 O O . ARG A 1 378 ? -1.010 8.342 -21.603 1.00 94.38 378 ARG A O 1
ATOM 3107 N N . ARG A 1 379 ? 0.834 7.167 -22.119 1.00 93.62 379 ARG A N 1
ATOM 3108 C CA . ARG A 1 379 ? 0.991 6.474 -20.832 1.00 93.62 379 ARG A CA 1
ATOM 3109 C C . ARG A 1 379 ? 2.038 7.104 -19.922 1.00 93.62 379 ARG A C 1
ATOM 3111 O O . ARG A 1 379 ? 2.172 6.657 -18.784 1.00 93.62 379 ARG A O 1
ATOM 3118 N N . LEU A 1 380 ? 2.784 8.097 -20.401 1.00 94.94 380 LEU A N 1
ATOM 3119 C CA . LEU A 1 380 ? 3.716 8.840 -19.564 1.00 94.94 380 LEU A CA 1
ATOM 3120 C C . LEU A 1 380 ? 2.939 9.619 -18.508 1.00 94.94 380 LEU A C 1
ATOM 3122 O O . LEU A 1 380 ? 1.908 10.221 -18.800 1.00 94.94 380 LEU A O 1
ATOM 3126 N N . PHE A 1 381 ? 3.456 9.638 -17.285 1.00 92.56 381 PHE A N 1
ATOM 3127 C CA . PHE A 1 381 ? 2.854 10.339 -16.160 1.00 92.56 381 PHE A CA 1
ATOM 3128 C C . PHE A 1 381 ? 2.701 11.830 -16.471 1.00 92.56 381 PHE A C 1
ATOM 3130 O O . PHE A 1 381 ? 1.655 12.408 -16.195 1.00 92.56 381 PHE A O 1
ATOM 3137 N N . SER A 1 382 ? 3.712 12.430 -17.107 1.00 94.00 382 SER A N 1
ATOM 3138 C CA . SER A 1 382 ? 3.665 13.815 -17.575 1.00 94.00 382 SER A CA 1
ATOM 3139 C C . SER A 1 382 ? 2.493 14.040 -18.524 1.00 94.00 382 SER A C 1
ATOM 3141 O O . SER A 1 382 ? 1.628 14.842 -18.208 1.00 94.00 382 SER A O 1
ATOM 3143 N N . THR A 1 383 ? 2.392 13.275 -19.613 1.00 93.88 383 THR A N 1
ATOM 3144 C CA . THR A 1 383 ? 1.285 13.368 -20.577 1.00 93.88 383 THR A CA 1
ATOM 3145 C C . THR A 1 383 ? -0.074 13.103 -19.925 1.00 93.88 383 THR A C 1
ATOM 3147 O O . THR A 1 383 ? -1.038 13.808 -20.222 1.00 93.88 383 THR A O 1
ATOM 3150 N N . ILE A 1 384 ? -0.175 12.148 -18.992 1.00 88.81 384 ILE A N 1
ATOM 3151 C CA . ILE A 1 384 ? -1.412 11.912 -18.235 1.00 88.81 384 ILE A CA 1
ATOM 3152 C C . ILE A 1 384 ? -1.798 13.165 -17.442 1.00 88.81 384 ILE A C 1
ATOM 3154 O O . ILE A 1 384 ? -2.958 13.554 -17.466 1.00 88.81 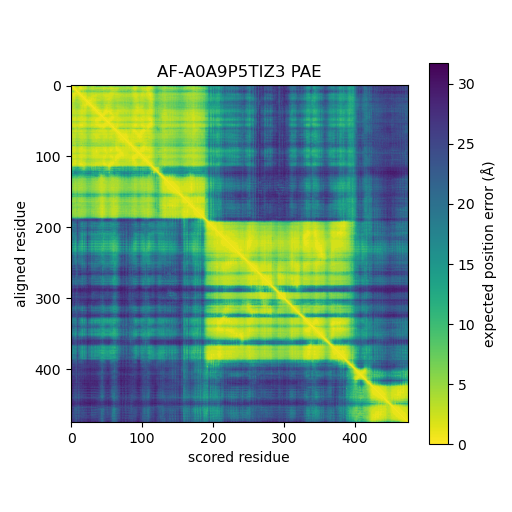384 ILE A O 1
ATOM 3158 N N . VAL A 1 385 ? -0.849 13.816 -16.776 1.00 86.31 385 VAL A N 1
ATOM 3159 C CA . VAL A 1 385 ? -1.113 15.002 -15.951 1.00 86.31 385 VAL A CA 1
ATOM 3160 C C . VAL A 1 385 ? -1.337 16.271 -16.781 1.00 86.31 385 VAL A C 1
ATOM 3162 O O . VAL A 1 385 ? -2.125 17.120 -16.374 1.00 86.31 385 VAL A O 1
ATOM 3165 N N . THR A 1 386 ? -0.639 16.437 -17.907 1.00 89.50 386 THR A N 1
ATOM 3166 C CA . THR A 1 386 ? -0.612 17.698 -18.667 1.00 89.50 386 THR A CA 1
ATOM 3167 C C . THR A 1 386 ? -1.538 17.717 -19.876 1.00 89.50 386 THR A C 1
ATOM 3169 O O . THR A 1 386 ? -2.061 18.769 -20.228 1.00 89.50 386 THR A O 1
ATOM 3172 N N . GLU A 1 387 ? -1.710 16.582 -20.551 1.00 88.00 387 GLU A N 1
ATOM 3173 C CA . GLU A 1 387 ? -2.445 16.493 -21.821 1.00 88.00 387 GLU A CA 1
ATOM 3174 C C . GLU A 1 387 ? -3.752 15.716 -21.673 1.00 88.00 387 GLU A C 1
ATOM 3176 O O . GLU A 1 387 ? -4.720 15.967 -22.395 1.00 88.00 387 GLU A O 1
ATOM 3181 N N . SER A 1 388 ? -3.800 14.771 -20.734 1.00 76.19 388 SER A N 1
ATOM 3182 C CA . SER A 1 388 ? -5.022 14.049 -20.423 1.00 76.19 388 SER A CA 1
ATOM 3183 C C . SER A 1 388 ? -5.781 14.763 -19.301 1.00 76.19 388 SER A C 1
ATOM 3185 O O . SER A 1 388 ? -5.198 15.254 -18.346 1.00 76.19 388 SER A O 1
ATOM 3187 N N . GLN A 1 389 ? -7.113 14.773 -19.372 1.00 61.56 389 GLN A N 1
ATOM 3188 C CA . GLN A 1 389 ? -7.957 15.075 -18.201 1.00 61.56 389 GLN A CA 1
ATOM 3189 C C . GLN A 1 389 ? -8.013 13.873 -17.231 1.00 61.56 389 GLN A C 1
ATOM 3191 O O . GLN A 1 389 ? -8.899 13.776 -16.386 1.00 61.56 389 GLN A O 1
ATOM 3196 N N . GLY A 1 390 ? -7.123 12.893 -17.417 1.00 58.88 390 GLY A N 1
ATOM 3197 C CA . GLY A 1 390 ? -7.007 11.701 -16.602 1.00 58.88 390 GLY A CA 1
ATOM 3198 C C . GLY A 1 390 ? -6.351 12.003 -15.262 1.00 58.88 390 GLY A C 1
ATOM 3199 O O . GLY A 1 390 ? -5.535 12.910 -15.112 1.00 58.88 390 GLY A O 1
ATOM 3200 N N . VAL A 1 391 ? -6.715 11.203 -14.268 1.00 59.44 391 VAL A N 1
ATOM 3201 C CA . VAL A 1 391 ? -6.155 11.285 -12.923 1.00 59.44 391 VAL A CA 1
ATOM 3202 C C . VAL A 1 391 ? -5.110 10.184 -12.796 1.00 59.44 391 VAL A C 1
ATOM 3204 O O . VAL A 1 391 ? -5.442 9.000 -12.862 1.00 59.44 391 VAL A O 1
ATOM 3207 N N . ALA A 1 392 ? -3.842 10.554 -12.628 1.00 58.53 392 ALA A N 1
ATOM 3208 C CA . ALA A 1 392 ? -2.836 9.608 -12.172 1.00 58.53 392 ALA A CA 1
ATOM 3209 C C . ALA A 1 392 ? -3.027 9.443 -10.659 1.00 58.53 392 ALA A C 1
ATOM 3211 O O . ALA A 1 392 ? -2.731 10.360 -9.905 1.00 58.53 392 ALA A O 1
ATOM 3212 N N . ILE A 1 393 ? -3.599 8.318 -10.222 1.00 56.81 393 ILE A N 1
ATOM 3213 C CA . ILE A 1 393 ? -3.917 8.085 -8.806 1.00 56.81 393 ILE A CA 1
ATOM 3214 C C . ILE A 1 393 ? -2.613 7.872 -8.026 1.00 56.81 393 ILE A C 1
ATOM 3216 O O . ILE A 1 393 ? -2.058 6.772 -8.013 1.00 56.81 393 ILE A O 1
ATOM 3220 N N . GLY A 1 394 ? -2.116 8.923 -7.382 1.00 56.12 394 GLY A N 1
ATOM 3221 C CA . GLY A 1 394 ? -1.129 8.864 -6.316 1.00 56.12 394 GLY A CA 1
ATOM 3222 C C . GLY A 1 394 ? -1.796 8.850 -4.931 1.00 56.12 394 GLY A C 1
ATOM 3223 O O . GLY A 1 394 ? -3.016 8.971 -4.807 1.00 56.12 394 GLY A O 1
ATOM 3224 N N . PRO A 1 395 ? -1.012 8.713 -3.846 1.00 46.41 395 PRO A N 1
ATOM 3225 C CA . PRO A 1 395 ? -1.508 8.721 -2.465 1.00 46.41 395 PRO A CA 1
ATOM 3226 C C . PRO A 1 395 ? -2.333 9.964 -2.092 1.00 46.41 395 PRO A C 1
ATOM 3228 O O . PRO A 1 395 ? -3.118 9.907 -1.151 1.00 46.41 395 PRO A O 1
ATOM 3231 N N . LEU A 1 396 ? -2.150 11.075 -2.814 1.00 43.31 396 LEU A N 1
ATOM 3232 C CA . LEU A 1 396 ? -2.864 12.335 -2.600 1.00 43.31 396 LEU A CA 1
ATOM 3233 C C . LEU A 1 396 ? -4.252 12.347 -3.263 1.00 43.31 396 LEU A C 1
ATOM 3235 O O . LEU A 1 396 ? -5.150 13.014 -2.759 1.00 43.31 396 LEU A O 1
ATOM 3239 N N . GLU A 1 397 ? -4.459 11.584 -4.342 1.00 53.38 397 GLU A N 1
ATOM 3240 C CA . GLU A 1 397 ? -5.746 11.475 -5.043 1.00 53.38 397 GLU A CA 1
ATOM 3241 C C . GLU A 1 397 ? -6.668 10.365 -4.501 1.00 53.38 397 GLU A C 1
ATOM 3243 O O . GLU A 1 397 ? -7.837 10.314 -4.881 1.00 53.38 397 GLU A O 1
ATOM 3248 N N . TYR A 1 398 ? -6.209 9.518 -3.565 1.00 48.84 398 TYR A N 1
ATOM 3249 C CA . TYR A 1 398 ? -7.054 8.518 -2.874 1.00 48.84 398 TYR A CA 1
ATOM 3250 C C . TYR A 1 398 ? -8.238 9.126 -2.096 1.00 48.84 398 TYR A C 1
ATOM 3252 O O . TYR A 1 398 ? -9.113 8.392 -1.642 1.00 48.84 398 TYR A O 1
ATOM 3260 N N . CYS A 1 399 ? -8.272 10.451 -1.947 1.00 46.16 399 CYS A N 1
ATOM 3261 C CA . CYS A 1 399 ? -9.307 11.183 -1.224 1.00 46.16 399 CYS A CA 1
ATOM 3262 C C . CYS A 1 399 ? -10.312 11.908 -2.141 1.00 46.16 399 CYS A C 1
ATOM 3264 O O . CYS A 1 399 ? -11.135 12.667 -1.638 1.00 46.16 399 CYS A O 1
ATOM 3266 N N . GLY A 1 400 ? -10.245 11.726 -3.466 1.00 48.53 400 GLY A N 1
ATOM 3267 C CA . GLY A 1 400 ? -11.233 12.285 -4.392 1.00 48.53 400 GLY A CA 1
ATOM 3268 C C . GLY A 1 400 ? -12.438 11.359 -4.563 1.00 48.53 400 GLY A C 1
ATOM 3269 O O . GLY A 1 400 ? -12.286 10.226 -5.021 1.00 48.53 400 GLY A O 1
ATOM 3270 N N . ASN A 1 401 ? -13.646 11.837 -4.251 1.00 44.69 401 ASN A N 1
ATOM 3271 C CA . ASN A 1 401 ? -14.881 11.143 -4.616 1.00 44.69 401 ASN A CA 1
ATOM 3272 C C . ASN A 1 401 ? -15.020 11.167 -6.144 1.00 44.69 401 ASN A C 1
ATOM 3274 O O . ASN A 1 401 ? -15.298 12.208 -6.731 1.00 44.69 401 ASN A O 1
ATOM 3278 N N . GLY A 1 402 ? -14.788 10.026 -6.794 1.00 51.34 402 GLY A N 1
ATOM 3279 C CA . GLY A 1 402 ? -15.081 9.833 -8.209 1.00 51.34 402 GLY A CA 1
ATOM 3280 C C . GLY A 1 402 ? -16.465 9.209 -8.379 1.00 51.34 402 GLY A C 1
ATOM 3281 O O . GLY A 1 402 ? -16.729 8.131 -7.849 1.00 51.34 402 GLY A O 1
ATOM 3282 N N . ARG A 1 403 ? -17.360 9.847 -9.137 1.00 51.94 403 ARG A N 1
ATOM 3283 C CA . ARG A 1 403 ? -18.661 9.271 -9.505 1.00 51.94 403 ARG A CA 1
ATOM 3284 C C . ARG A 1 403 ? -18.505 8.564 -10.833 1.00 51.94 403 ARG A C 1
ATOM 3286 O O . ARG A 1 403 ? -17.993 9.121 -11.803 1.00 51.94 403 ARG A O 1
ATOM 3293 N N . ILE A 1 404 ? -18.960 7.320 -10.881 1.00 59.50 404 ILE A N 1
ATOM 3294 C CA . ILE A 1 404 ? -19.075 6.605 -12.144 1.00 59.50 404 ILE A CA 1
ATOM 3295 C C . ILE A 1 404 ? -20.280 7.187 -12.882 1.00 59.50 404 ILE A C 1
ATOM 3297 O O . ILE A 1 404 ? -21.425 6.900 -12.539 1.00 59.50 404 ILE A O 1
ATOM 3301 N N . LEU A 1 405 ? -20.016 8.009 -13.891 1.00 58.59 405 LEU A N 1
ATOM 3302 C CA . LEU A 1 405 ? -21.011 8.450 -14.851 1.00 58.59 405 LEU A CA 1
ATOM 3303 C C . LEU A 1 405 ? -21.271 7.309 -15.829 1.00 58.59 405 LEU A C 1
ATOM 3305 O O . LEU A 1 405 ? -20.350 6.778 -16.454 1.00 58.59 405 LEU A O 1
ATOM 3309 N N . GLN A 1 406 ? -22.534 6.921 -15.958 1.00 62.59 406 GLN A N 1
ATOM 3310 C CA . GLN A 1 406 ? -22.966 6.065 -17.049 1.00 62.59 406 GLN A CA 1
ATOM 3311 C C . GLN A 1 406 ? -23.321 6.970 -18.224 1.00 62.59 406 GLN A C 1
ATOM 3313 O O . GLN A 1 406 ? -24.310 7.696 -18.185 1.00 62.59 406 GLN A O 1
ATOM 3318 N N . LEU A 1 407 ? -22.468 6.968 -19.244 1.00 61.59 407 LEU A N 1
ATOM 3319 C CA . LEU A 1 407 ? -22.676 7.753 -20.456 1.00 61.59 407 LEU A CA 1
ATOM 3320 C C . LEU A 1 407 ? -23.899 7.221 -21.224 1.00 61.59 407 LEU A C 1
ATOM 3322 O O . LEU A 1 407 ? -24.253 6.049 -21.056 1.00 61.59 407 LEU A O 1
ATOM 3326 N N . PRO A 1 408 ? -24.517 8.010 -22.124 1.00 52.41 408 PRO A N 1
ATOM 3327 C CA . PRO A 1 408 ? -25.662 7.547 -22.917 1.00 52.41 408 PRO A CA 1
ATOM 3328 C C . PRO A 1 408 ? -25.341 6.341 -23.828 1.00 52.41 408 PRO A C 1
ATOM 3330 O O . PRO A 1 408 ? -26.241 5.624 -24.269 1.00 52.41 408 PRO A O 1
ATOM 3333 N N . SER A 1 409 ? -24.053 6.073 -24.068 1.00 59.59 409 SER A N 1
ATOM 3334 C CA . SER A 1 409 ? -23.537 4.864 -24.722 1.00 59.59 409 SER A CA 1
ATOM 3335 C C . SER A 1 409 ? -23.582 3.594 -23.855 1.00 59.59 409 SER A C 1
ATOM 3337 O O . SER A 1 409 ? -23.319 2.503 -24.353 1.00 59.59 409 SER A O 1
ATOM 3339 N N . GLY A 1 410 ? -23.872 3.709 -22.556 1.00 71.06 410 GLY A N 1
ATOM 3340 C CA . GLY A 1 410 ? -23.768 2.634 -21.565 1.00 71.06 410 GLY A CA 1
ATOM 3341 C C . GLY A 1 410 ? -22.358 2.452 -20.987 1.00 71.06 410 GLY A C 1
ATOM 3342 O O . GLY A 1 410 ? -22.189 1.708 -20.018 1.00 71.06 410 GLY A O 1
ATOM 3343 N N . ARG A 1 411 ? -21.346 3.147 -21.528 1.00 65.19 411 ARG A N 1
ATOM 3344 C CA . ARG A 1 411 ? -19.970 3.113 -21.017 1.00 65.19 411 ARG A CA 1
ATOM 3345 C C . ARG A 1 411 ? -19.883 3.857 -19.683 1.00 65.19 411 ARG A C 1
ATOM 3347 O O . ARG A 1 411 ? -20.412 4.952 -19.526 1.00 65.19 411 ARG A O 1
ATOM 3354 N N . LYS A 1 412 ? -19.191 3.252 -18.718 1.00 67.25 412 LYS A N 1
ATOM 3355 C CA . LYS A 1 412 ? -18.915 3.842 -17.404 1.00 67.25 412 LYS A CA 1
ATOM 3356 C C . LYS A 1 412 ? -17.640 4.689 -17.479 1.00 67.25 412 LYS A C 1
ATOM 3358 O O . LYS A 1 412 ? -16.603 4.181 -17.903 1.00 67.25 412 LYS A O 1
ATOM 3363 N N . GLN A 1 413 ? -17.709 5.951 -17.068 1.00 63.25 413 GLN A N 1
ATOM 3364 C CA . GLN A 1 413 ? -16.577 6.876 -16.977 1.00 63.25 413 GLN A CA 1
ATOM 3365 C C . GLN A 1 413 ? -16.504 7.446 -15.558 1.00 63.25 413 GLN A C 1
ATOM 3367 O O . GLN A 1 413 ? -17.507 7.899 -15.023 1.00 63.25 413 GLN A O 1
ATOM 3372 N N . LEU A 1 414 ? -15.327 7.415 -14.934 1.00 56.62 414 LEU A N 1
ATOM 3373 C CA . LEU A 1 414 ? -15.114 8.030 -13.624 1.00 56.62 414 LEU A CA 1
ATOM 3374 C C . LEU A 1 414 ? -14.931 9.545 -13.809 1.00 56.62 414 LEU A C 1
ATOM 3376 O O . LEU A 1 414 ? -14.012 9.957 -14.514 1.00 56.62 414 LEU A O 1
ATOM 3380 N N . SER A 1 415 ? -15.799 10.354 -13.204 1.00 60.22 415 SER A N 1
ATOM 3381 C CA . SER A 1 415 ? -15.679 11.817 -13.147 1.00 60.22 415 SER A CA 1
ATOM 3382 C C . SER A 1 415 ? -15.418 12.255 -11.712 1.00 60.22 415 SER A C 1
ATOM 3384 O O . SER A 1 415 ? -16.020 11.703 -10.792 1.00 60.22 415 SER A O 1
ATOM 3386 N N . LEU A 1 416 ? -14.558 13.257 -11.519 1.00 53.62 416 LEU A N 1
ATOM 3387 C CA . LEU A 1 416 ? -14.473 13.998 -10.256 1.00 53.62 416 LEU A CA 1
ATOM 3388 C C . LEU A 1 416 ? -15.732 14.877 -10.126 1.00 53.62 416 LEU A C 1
ATOM 3390 O O . LEU A 1 416 ? -16.305 15.269 -11.146 1.00 53.62 416 LEU A O 1
ATOM 3394 N N . VAL A 1 417 ? -16.243 15.056 -8.906 1.00 51.88 417 VAL A N 1
ATOM 3395 C CA . VAL A 1 417 ? -17.686 15.300 -8.673 1.00 51.88 417 VAL A CA 1
ATOM 3396 C C . VAL A 1 417 ? -17.978 16.672 -8.070 1.00 51.88 417 VAL A C 1
ATOM 3398 O O . VAL A 1 417 ? -19.144 17.012 -7.892 1.00 51.88 417 VAL A O 1
ATOM 3401 N N . HIS A 1 418 ? -16.984 17.504 -7.761 1.00 50.22 418 HIS A N 1
ATOM 3402 C CA . HIS A 1 418 ? -17.296 18.815 -7.202 1.00 50.22 418 HIS A CA 1
ATOM 3403 C C . HIS A 1 418 ? -17.523 19.873 -8.289 1.00 50.22 418 HIS A C 1
ATOM 3405 O O . HIS A 1 418 ? -16.788 19.938 -9.267 1.00 50.22 418 HIS A O 1
ATOM 3411 N N . LYS A 1 419 ? -18.464 20.805 -8.069 1.00 49.88 419 LYS A N 1
ATOM 3412 C CA . LYS A 1 419 ? -18.665 22.005 -8.920 1.00 49.88 419 LYS A CA 1
ATOM 3413 C C . LYS A 1 419 ? -17.413 22.890 -9.065 1.00 49.88 419 LYS A C 1
ATOM 3415 O O . LYS A 1 419 ? -17.390 23.773 -9.914 1.00 49.88 419 LYS A O 1
ATOM 3420 N N . ALA A 1 420 ? -16.415 22.686 -8.205 1.00 43.47 420 ALA A N 1
ATOM 3421 C CA . ALA A 1 420 ? -15.130 23.386 -8.224 1.00 43.47 420 ALA A CA 1
ATOM 3422 C C . ALA A 1 420 ? -13.995 22.558 -8.856 1.00 43.47 420 ALA A C 1
ATOM 3424 O O . ALA A 1 420 ? -12.903 23.088 -9.053 1.00 43.47 420 ALA A O 1
ATOM 3425 N N . ASP A 1 421 ? -14.237 21.281 -9.165 1.00 46.19 421 ASP A N 1
ATOM 3426 C CA . ASP A 1 421 ? -13.303 20.476 -9.944 1.00 46.19 421 ASP A CA 1
ATOM 3427 C C . ASP A 1 421 ? -13.344 20.925 -11.410 1.00 46.19 421 ASP A C 1
ATOM 3429 O O . ASP A 1 421 ? -14.372 21.433 -11.870 1.00 46.19 421 ASP A O 1
ATOM 3433 N N . PRO A 1 422 ? -12.252 20.753 -12.176 1.00 48.97 422 PRO A N 1
ATOM 3434 C CA . PRO A 1 422 ? -12.270 21.017 -13.607 1.00 48.97 422 PRO A CA 1
ATOM 3435 C C . PRO A 1 422 ? -13.319 20.120 -14.281 1.00 48.97 422 PRO A C 1
ATOM 3437 O O . PRO A 1 422 ? -13.089 18.940 -14.543 1.00 48.97 422 PRO A O 1
ATOM 3440 N N . MET A 1 423 ? -14.498 20.692 -14.535 1.00 56.00 423 MET A N 1
ATOM 3441 C CA . MET A 1 423 ? -15.568 20.048 -15.286 1.00 56.00 423 MET A CA 1
ATOM 3442 C C . MET A 1 423 ? -15.086 19.787 -16.714 1.00 56.00 423 MET A C 1
ATOM 3444 O O . MET A 1 423 ? -14.298 20.557 -17.276 1.00 56.00 423 MET A O 1
ATOM 3448 N N . LEU A 1 424 ? -15.602 18.730 -17.342 1.00 58.50 424 LEU A N 1
ATOM 3449 C CA . LEU A 1 424 ? -15.459 18.584 -18.783 1.00 58.50 424 LEU A CA 1
ATOM 3450 C C . LEU A 1 424 ? -16.065 19.830 -19.430 1.00 58.50 424 LEU A C 1
ATOM 3452 O O . LEU A 1 424 ? -17.218 20.182 -19.182 1.00 58.50 424 LEU A O 1
ATOM 3456 N N . SER A 1 425 ? -15.286 20.514 -20.264 1.00 72.62 425 SER A N 1
ATOM 3457 C CA . SER A 1 425 ? -15.805 21.663 -21.003 1.00 72.62 425 SER A CA 1
ATOM 3458 C C . SER A 1 425 ? -17.012 21.232 -21.845 1.00 72.62 425 SER A C 1
ATOM 3460 O O . SER A 1 425 ? -17.038 20.120 -22.381 1.00 72.62 425 SER A O 1
ATOM 3462 N N . ILE A 1 426 ? -17.986 22.128 -22.052 1.00 76.88 426 ILE A N 1
ATOM 3463 C CA . ILE A 1 426 ? -19.136 21.874 -22.947 1.00 76.88 426 ILE A CA 1
ATOM 3464 C C . ILE A 1 426 ? -18.653 21.370 -24.314 1.00 76.88 426 ILE A C 1
ATOM 3466 O O . ILE A 1 426 ? -19.261 20.485 -24.916 1.00 76.88 426 ILE A O 1
ATOM 3470 N N . ARG A 1 427 ? -17.504 21.877 -24.779 1.00 76.19 427 ARG A N 1
ATOM 3471 C CA . ARG A 1 427 ? -16.847 21.430 -26.008 1.00 76.19 427 ARG A CA 1
ATOM 3472 C C . ARG A 1 427 ? -16.455 19.950 -25.961 1.00 76.19 427 ARG A C 1
ATOM 3474 O O . ARG A 1 427 ? -16.678 19.259 -26.950 1.00 76.19 427 ARG A O 1
ATOM 3481 N N . GLN A 1 428 ? -15.887 19.465 -24.860 1.00 72.50 428 GLN A N 1
ATOM 3482 C CA . GLN A 1 428 ? -15.498 18.059 -24.696 1.00 72.50 428 GLN A CA 1
ATOM 3483 C C . GLN A 1 428 ? -16.716 17.140 -24.628 1.00 72.50 428 GLN A C 1
ATOM 3485 O O . GLN A 1 428 ? -16.753 16.150 -25.353 1.00 72.50 428 GLN A O 1
ATOM 3490 N N . ILE A 1 429 ? -17.741 17.512 -23.855 1.00 78.50 429 ILE A N 1
ATOM 3491 C CA . ILE A 1 429 ? -19.004 16.758 -23.778 1.00 78.50 429 ILE A CA 1
ATOM 3492 C C . ILE A 1 429 ? -19.647 16.680 -25.165 1.00 78.50 429 ILE A C 1
ATOM 3494 O O . ILE A 1 429 ? -20.046 15.611 -25.618 1.00 78.50 429 ILE A O 1
ATOM 3498 N N . THR A 1 430 ? -19.654 17.799 -25.891 1.00 84.31 430 THR A N 1
ATOM 3499 C CA . THR A 1 430 ? -20.168 17.872 -27.262 1.00 84.31 430 THR A CA 1
ATOM 3500 C C . THR A 1 430 ? -19.373 16.985 -28.221 1.00 84.31 430 THR A C 1
ATOM 3502 O O . THR A 1 430 ? -19.964 16.263 -29.019 1.00 84.31 430 THR A O 1
ATOM 3505 N N . GLN A 1 431 ? -18.037 17.024 -28.176 1.00 81.31 431 GLN A N 1
ATOM 3506 C CA . GLN A 1 431 ? -17.166 16.202 -29.028 1.00 81.31 431 GLN A CA 1
ATOM 3507 C C . GLN A 1 431 ? -17.358 14.707 -28.750 1.00 81.31 431 GLN A C 1
ATOM 3509 O O . GLN A 1 431 ? -17.497 13.917 -29.684 1.00 81.31 431 GLN A O 1
ATOM 3514 N N . GLN A 1 432 ? -17.433 14.329 -27.474 1.00 79.81 432 GLN A N 1
ATOM 3515 C CA . GLN A 1 432 ? -17.675 12.955 -27.052 1.00 79.81 432 GLN A CA 1
ATOM 3516 C C . GLN A 1 432 ? -19.061 12.472 -27.493 1.00 79.81 432 GLN A C 1
ATOM 3518 O O . GLN A 1 432 ? -19.158 11.436 -28.144 1.00 79.81 432 GLN A O 1
ATOM 3523 N N . ALA A 1 433 ? -20.115 13.255 -27.245 1.00 84.00 433 ALA A N 1
ATOM 3524 C CA . ALA A 1 433 ? -21.474 12.934 -27.679 1.00 84.00 433 ALA A CA 1
ATOM 3525 C C . ALA A 1 433 ? -21.577 12.799 -29.210 1.00 84.00 433 ALA A C 1
ATOM 3527 O O . ALA A 1 433 ? -22.227 11.879 -29.709 1.00 84.00 433 ALA A O 1
ATOM 3528 N N . LYS A 1 434 ? -20.880 13.657 -29.973 1.00 89.06 434 LYS A N 1
ATOM 3529 C CA . LYS A 1 434 ? -20.776 13.544 -31.439 1.00 89.06 434 LYS A CA 1
ATOM 3530 C C . LYS A 1 434 ? -20.121 12.236 -31.866 1.00 89.06 434 LYS A C 1
ATOM 3532 O O . LYS A 1 434 ? -20.647 11.566 -32.753 1.00 89.06 434 LYS A O 1
ATOM 3537 N N . HIS A 1 435 ? -18.987 11.891 -31.262 1.00 84.69 435 HIS A N 1
ATOM 3538 C CA . HIS A 1 435 ? -18.258 10.669 -31.583 1.00 84.69 435 HIS A CA 1
ATOM 3539 C C . HIS A 1 435 ? -19.085 9.419 -31.253 1.00 84.69 435 HIS A C 1
ATOM 3541 O O . HIS A 1 435 ? -19.248 8.544 -32.099 1.00 84.69 435 HIS A O 1
ATOM 3547 N N . GLU A 1 436 ? -19.699 9.368 -30.072 1.00 80.69 436 GLU A N 1
ATOM 3548 C CA . GLU A 1 436 ? -20.559 8.253 -29.668 1.00 80.69 436 GLU A CA 1
ATOM 3549 C C . GLU A 1 436 ? -21.785 8.096 -30.567 1.00 80.69 436 GLU A C 1
ATOM 3551 O O . GLU A 1 436 ? -22.124 6.976 -30.952 1.00 80.69 436 GLU A O 1
ATOM 3556 N N . PHE A 1 437 ? -22.429 9.204 -30.949 1.00 90.81 437 PHE A N 1
ATOM 3557 C CA . PHE A 1 437 ? -23.535 9.175 -31.900 1.00 90.81 437 PHE A CA 1
ATOM 3558 C C . PHE A 1 437 ? -23.112 8.523 -33.223 1.00 90.81 437 PHE A C 1
ATOM 3560 O O . PHE A 1 437 ? -23.852 7.707 -33.776 1.00 90.81 437 PHE A O 1
ATOM 3567 N N . ARG A 1 438 ? -21.912 8.848 -33.723 1.00 88.50 438 ARG A N 1
ATOM 3568 C CA . ARG A 1 438 ? -21.382 8.265 -34.963 1.00 88.50 438 ARG A CA 1
ATOM 3569 C C . ARG A 1 438 ? -21.119 6.771 -34.829 1.00 88.50 438 ARG A C 1
ATOM 3571 O O . ARG A 1 438 ? -21.533 6.018 -35.710 1.00 88.50 438 ARG A O 1
ATOM 3578 N N . LEU A 1 439 ? -20.528 6.338 -33.715 1.00 83.00 439 LEU A N 1
ATOM 3579 C CA . LEU A 1 439 ? -20.305 4.921 -33.425 1.00 83.00 439 LEU A CA 1
ATOM 3580 C C . LEU A 1 439 ? -21.625 4.144 -33.335 1.00 83.00 439 LEU A C 1
ATOM 3582 O O . LEU A 1 439 ? -21.789 3.135 -34.017 1.00 83.00 439 LEU A O 1
ATOM 3586 N N . LYS A 1 440 ? -22.599 4.642 -32.562 1.00 87.81 440 LYS A N 1
ATOM 3587 C CA . LYS A 1 440 ? -23.904 3.987 -32.353 1.00 87.81 440 LYS A CA 1
ATOM 3588 C C . LYS A 1 440 ? -24.691 3.809 -33.652 1.00 87.81 440 LYS A C 1
ATOM 3590 O O . LYS A 1 440 ? -25.402 2.823 -33.815 1.00 87.81 440 LYS A O 1
ATOM 3595 N N . ASN A 1 441 ? -24.547 4.750 -34.581 1.00 87.69 441 ASN A N 1
ATOM 3596 C CA . ASN A 1 441 ? -25.211 4.713 -35.881 1.00 87.69 441 ASN A CA 1
ATOM 3597 C C . ASN A 1 441 ? -24.346 4.082 -36.985 1.00 87.69 441 ASN A C 1
ATOM 3599 O O . ASN A 1 441 ? -24.710 4.159 -38.159 1.00 87.69 441 ASN A O 1
ATOM 3603 N N . ASN A 1 442 ? -23.215 3.454 -36.633 1.00 89.25 442 ASN A N 1
ATOM 3604 C CA . ASN A 1 442 ? -22.291 2.818 -37.575 1.00 89.25 442 ASN A CA 1
ATOM 3605 C C . ASN A 1 442 ? -21.801 3.765 -38.691 1.00 89.25 442 ASN A C 1
ATOM 3607 O O . ASN A 1 442 ? -21.508 3.327 -39.805 1.00 89.25 442 ASN A O 1
ATOM 3611 N N . LEU A 1 443 ? -21.719 5.070 -38.408 1.00 84.75 443 LEU A N 1
ATOM 3612 C CA . LEU A 1 443 ? -21.308 6.090 -39.380 1.00 84.75 443 LEU A CA 1
ATOM 3613 C C . LEU A 1 443 ? -19.801 6.066 -39.650 1.00 84.75 443 LEU A C 1
ATOM 3615 O O . LEU A 1 443 ? -19.364 6.568 -40.678 1.00 84.75 443 LEU A O 1
ATOM 3619 N N . ASP A 1 444 ? -19.021 5.453 -38.759 1.00 82.38 444 ASP A N 1
ATOM 3620 C CA . ASP A 1 444 ? -17.568 5.313 -38.899 1.00 82.38 444 ASP A CA 1
ATOM 3621 C C . ASP A 1 444 ? -17.148 3.972 -39.540 1.00 82.38 444 ASP A C 1
ATOM 3623 O O . ASP A 1 444 ? -15.956 3.705 -39.681 1.00 82.38 444 ASP A O 1
ATOM 3627 N N . GLN A 1 445 ? -18.096 3.120 -39.965 1.00 84.94 445 GLN A N 1
ATOM 3628 C CA . GLN A 1 445 ? -17.759 1.872 -40.663 1.00 84.94 445 GLN A CA 1
ATOM 3629 C C . GLN A 1 445 ? -17.094 2.149 -42.031 1.00 84.94 445 GLN A C 1
ATOM 3631 O O . GLN A 1 445 ? -17.495 3.092 -42.733 1.00 84.94 445 GLN A O 1
ATOM 3636 N N . PRO A 1 446 ? -16.116 1.319 -42.457 1.00 72.69 446 PRO A N 1
ATOM 3637 C CA . PRO A 1 446 ? -15.502 1.422 -43.780 1.00 72.69 446 PRO A CA 1
ATOM 3638 C C . PRO A 1 446 ? -16.570 1.446 -44.885 1.00 72.69 446 PRO A C 1
ATOM 3640 O O . PRO A 1 446 ? -17.448 0.590 -44.927 1.00 72.69 446 PRO A O 1
ATOM 3643 N N . GLY A 1 447 ? -16.535 2.467 -45.748 1.00 76.50 447 GLY A N 1
ATOM 3644 C CA . GLY A 1 447 ? -17.527 2.692 -46.812 1.00 76.50 447 GLY A CA 1
ATOM 3645 C C . GLY A 1 447 ? -18.658 3.672 -46.463 1.00 76.50 447 GLY A C 1
ATOM 3646 O O . GLY A 1 447 ? -19.179 4.323 -47.364 1.00 76.50 447 GLY A O 1
ATOM 3647 N N . LYS A 1 448 ? -18.984 3.872 -45.178 1.00 68.62 448 LYS A N 1
ATOM 3648 C CA . LYS A 1 448 ? -19.983 4.867 -44.724 1.00 68.62 448 LYS A CA 1
ATOM 3649 C C . LYS A 1 448 ? -19.365 6.164 -44.203 1.00 68.62 448 LYS A C 1
ATOM 3651 O O . LYS A 1 448 ? -19.991 7.214 -44.304 1.00 68.62 448 LYS A O 1
ATOM 3656 N N . ALA A 1 449 ? -18.113 6.113 -43.748 1.00 63.22 449 ALA A N 1
ATOM 3657 C CA . ALA A 1 449 ? -17.400 7.263 -43.185 1.00 63.22 449 ALA A CA 1
ATOM 3658 C C . ALA A 1 449 ? -17.247 8.467 -44.141 1.00 63.22 449 ALA A C 1
ATOM 3660 O O . ALA A 1 449 ? -17.014 9.581 -43.677 1.00 63.22 449 ALA A O 1
ATOM 3661 N N . LYS A 1 450 ? -17.387 8.257 -45.460 1.00 66.19 450 LYS A N 1
ATOM 3662 C CA . LYS A 1 450 ? -17.284 9.306 -46.492 1.00 66.19 450 LYS A CA 1
ATOM 3663 C C . LYS A 1 450 ? -18.627 9.932 -46.894 1.00 66.19 450 LYS A C 1
ATOM 3665 O O . LYS A 1 450 ? -18.631 10.854 -47.702 1.00 66.19 450 LYS A O 1
ATOM 3670 N N . VAL A 1 451 ? -19.754 9.442 -46.374 1.00 73.31 451 VAL A N 1
ATOM 3671 C CA . VAL A 1 451 ? -21.084 9.957 -46.727 1.00 73.31 451 VAL A CA 1
ATOM 3672 C C . VAL A 1 451 ? -21.461 11.079 -45.761 1.00 73.31 451 VAL A C 1
ATOM 3674 O O . VAL A 1 451 ? -21.348 10.921 -44.544 1.00 73.31 451 VAL A O 1
ATOM 3677 N N . ALA A 1 452 ? -21.890 12.223 -46.301 1.00 81.38 452 ALA A N 1
ATOM 3678 C CA . ALA A 1 452 ? -22.398 13.329 -45.496 1.00 81.38 452 ALA A CA 1
ATOM 3679 C C . ALA A 1 452 ? -23.586 12.861 -44.639 1.00 81.38 452 ALA A C 1
ATOM 3681 O O . ALA A 1 452 ? -24.414 12.066 -45.087 1.00 81.38 452 ALA A O 1
ATOM 3682 N N . MET A 1 453 ? -23.665 13.341 -43.397 1.00 89.31 453 MET A N 1
ATOM 3683 C CA . MET A 1 453 ? -24.817 13.051 -42.548 1.00 89.31 453 MET A CA 1
ATOM 3684 C C . MET A 1 453 ? -26.081 13.626 -43.192 1.00 89.31 453 MET A C 1
ATOM 3686 O O . MET A 1 453 ? -26.092 14.753 -43.679 1.00 89.31 453 MET A O 1
ATOM 3690 N N . THR A 1 454 ? -27.158 12.845 -43.183 1.00 91.62 454 THR A N 1
ATOM 3691 C CA . THR A 1 454 ? -28.475 13.339 -43.601 1.00 91.62 454 THR A CA 1
ATOM 3692 C C . THR A 1 454 ? -28.964 14.416 -42.633 1.00 91.62 454 THR A C 1
ATOM 3694 O O . THR A 1 454 ? -28.598 14.418 -41.455 1.00 91.62 454 THR A O 1
ATOM 3697 N N . GLU A 1 455 ? -29.843 15.305 -43.092 1.00 91.69 455 GLU A N 1
ATOM 3698 C CA . GLU A 1 455 ? -30.456 16.341 -42.247 1.00 91.69 455 GLU A CA 1
ATOM 3699 C C . GLU A 1 455 ? -31.124 15.742 -40.998 1.00 91.69 455 GLU A C 1
ATOM 3701 O O . GLU A 1 455 ? -30.905 16.203 -39.878 1.00 91.69 455 GLU A O 1
ATOM 3706 N N . ARG A 1 456 ? -31.827 14.614 -41.162 1.00 91.75 456 ARG A N 1
ATOM 3707 C CA . ARG A 1 456 ? -32.414 13.862 -40.045 1.00 91.75 456 ARG A CA 1
ATOM 3708 C C . ARG A 1 456 ? -31.360 13.419 -39.025 1.00 91.75 456 ARG A C 1
ATOM 3710 O O . ARG A 1 456 ? -31.581 13.552 -37.828 1.00 91.75 456 ARG A O 1
ATOM 3717 N N . GLN A 1 457 ? -30.206 12.926 -39.478 1.00 90.38 457 GLN A N 1
ATOM 3718 C CA . GLN A 1 457 ? -29.110 12.531 -38.587 1.00 90.38 457 GLN A CA 1
ATOM 3719 C C . GLN A 1 457 ? -28.461 13.732 -37.891 1.00 90.38 457 GLN A C 1
ATOM 3721 O O . GLN A 1 457 ? -28.039 13.594 -36.745 1.00 90.38 457 GLN A O 1
ATOM 3726 N N . HIS A 1 458 ? -28.389 14.896 -38.543 1.00 91.25 458 HIS A N 1
ATOM 3727 C CA . HIS A 1 458 ? -27.928 16.131 -37.908 1.00 91.25 458 HIS A CA 1
ATOM 3728 C C . HIS A 1 458 ? -28.855 16.566 -36.770 1.00 91.25 458 HIS A C 1
ATOM 3730 O O . HIS A 1 458 ? -28.366 16.872 -35.682 1.00 91.25 458 HIS A O 1
ATOM 3736 N N . ILE A 1 459 ? -30.172 16.517 -36.989 1.00 93.50 459 ILE A N 1
ATOM 3737 C CA . ILE A 1 459 ? -31.175 16.829 -35.962 1.00 93.50 459 ILE A CA 1
ATOM 3738 C C . ILE A 1 459 ? -31.050 15.854 -34.783 1.00 93.50 459 ILE A C 1
ATOM 3740 O O . ILE A 1 459 ? -30.886 16.288 -33.644 1.00 93.50 459 ILE A O 1
ATOM 3744 N N . THR A 1 460 ? -31.007 14.542 -35.041 1.00 92.44 460 THR A N 1
ATOM 3745 C CA . THR A 1 460 ? -30.874 13.540 -33.966 1.00 92.44 460 THR A CA 1
ATOM 3746 C C . THR A 1 460 ? -29.539 13.655 -33.220 1.00 92.44 460 THR A C 1
ATOM 3748 O O . THR A 1 460 ? -29.488 13.457 -32.008 1.00 92.44 460 THR A O 1
ATOM 3751 N N . GLN A 1 461 ? -28.441 13.997 -33.905 1.00 94.25 461 GLN A N 1
ATOM 3752 C CA . GLN A 1 461 ? -27.156 14.238 -33.244 1.00 94.25 461 GLN A CA 1
ATOM 3753 C C . GLN A 1 461 ? -27.215 15.475 -32.339 1.00 94.25 461 GLN A C 1
ATOM 3755 O O . GLN A 1 461 ? -26.654 15.448 -31.245 1.00 94.25 461 GLN A O 1
ATOM 3760 N N . ALA A 1 462 ? -27.886 16.547 -32.769 1.00 93.88 462 ALA A N 1
ATOM 3761 C CA . ALA A 1 462 ? -28.056 17.756 -31.969 1.00 93.88 462 ALA A CA 1
ATOM 3762 C C . ALA A 1 462 ? -28.872 17.487 -30.694 1.00 93.88 462 ALA A C 1
ATOM 3764 O O . ALA A 1 462 ? -28.461 17.909 -29.614 1.00 93.88 462 ALA A O 1
ATOM 3765 N N . GLU A 1 463 ? -29.964 16.725 -30.796 1.00 92.94 463 GLU A N 1
ATOM 3766 C CA . GLU A 1 463 ? -30.749 16.279 -29.637 1.00 92.94 463 GLU A CA 1
ATOM 3767 C C . GLU A 1 463 ? -29.915 15.410 -28.690 1.00 92.94 463 GLU A C 1
ATOM 3769 O O . GLU A 1 463 ? -29.907 15.646 -27.485 1.00 92.94 463 GLU A O 1
ATOM 3774 N N . TYR A 1 464 ? -29.129 14.472 -29.227 1.00 91.06 464 TYR A N 1
ATOM 3775 C CA . TYR A 1 464 ? -28.247 13.618 -28.428 1.00 91.06 464 TYR A CA 1
ATOM 3776 C C . TYR A 1 464 ? -27.183 14.427 -27.664 1.00 91.06 464 TYR A C 1
ATOM 3778 O O . TYR A 1 464 ? -26.938 14.173 -26.485 1.00 91.06 464 TYR A O 1
ATOM 3786 N N . ILE A 1 465 ? -26.571 15.429 -28.311 1.00 90.94 465 ILE A N 1
ATOM 3787 C CA . ILE A 1 465 ? -25.636 16.364 -27.663 1.00 90.94 465 ILE A CA 1
ATOM 3788 C C . ILE A 1 465 ? -26.350 17.148 -26.563 1.00 90.94 465 ILE A C 1
ATOM 3790 O O . ILE A 1 465 ? -25.819 17.257 -25.460 1.00 90.94 465 ILE A O 1
ATOM 3794 N N . LYS A 1 466 ? -27.545 17.677 -26.850 1.00 91.19 466 LYS A N 1
ATOM 3795 C CA . LYS A 1 466 ? -28.339 18.451 -25.892 1.00 91.19 466 LYS A CA 1
ATOM 3796 C C . LYS A 1 466 ? -28.651 17.622 -24.646 1.00 91.19 466 LYS A C 1
ATOM 3798 O O . LYS A 1 466 ? -28.326 18.062 -23.550 1.00 91.19 466 LYS A O 1
ATOM 3803 N N . THR A 1 467 ? -29.157 16.398 -24.809 1.00 88.25 467 THR A N 1
ATOM 3804 C CA . THR A 1 467 ? -29.429 15.484 -23.690 1.00 88.25 467 THR A CA 1
ATOM 3805 C C . THR A 1 467 ? -28.163 15.146 -22.905 1.00 88.25 467 THR A C 1
ATOM 3807 O O . THR A 1 467 ? -28.204 15.123 -21.678 1.00 88.25 467 THR A O 1
ATOM 3810 N N . ALA A 1 468 ? -27.028 14.908 -23.571 1.00 82.50 468 ALA A N 1
ATOM 3811 C CA . ALA A 1 468 ? -25.764 14.620 -22.891 1.00 82.50 468 ALA A CA 1
ATOM 3812 C C . ALA A 1 468 ? -25.272 15.811 -22.049 1.00 82.50 468 ALA A C 1
ATOM 3814 O O . ALA A 1 468 ? -24.818 15.621 -20.923 1.00 82.50 468 ALA A O 1
ATOM 3815 N N . VAL A 1 469 ? -25.400 17.034 -22.573 1.00 83.56 469 VAL A N 1
ATOM 3816 C CA . VAL A 1 469 ? -25.049 18.269 -21.862 1.00 83.56 469 VAL A CA 1
ATOM 3817 C C . VAL A 1 469 ? -26.006 18.511 -20.693 1.00 83.56 469 VAL A C 1
ATOM 3819 O O . VAL A 1 469 ? -25.543 18.724 -19.579 1.00 83.56 469 VAL A O 1
ATOM 3822 N N . GLU A 1 470 ? -27.320 18.419 -20.902 1.00 84.81 470 GLU A N 1
ATOM 3823 C CA . GLU A 1 470 ? -28.327 18.587 -19.842 1.00 84.81 470 GLU A CA 1
ATOM 3824 C C . GLU A 1 470 ? -28.159 17.553 -18.725 1.00 84.81 470 GLU A C 1
ATOM 3826 O O . GLU A 1 470 ? -28.144 17.918 -17.553 1.00 84.81 470 GLU A O 1
ATOM 3831 N N . THR A 1 471 ? -27.946 16.281 -19.074 1.00 79.00 471 THR A N 1
ATOM 3832 C CA . THR A 1 471 ? -27.699 15.212 -18.094 1.00 79.00 471 THR A CA 1
ATOM 3833 C C . THR A 1 471 ? -26.451 15.500 -17.263 1.00 79.00 471 THR A C 1
ATOM 3835 O O . THR A 1 471 ? -26.475 15.276 -16.061 1.00 79.00 471 THR A O 1
ATOM 3838 N N . TYR A 1 472 ? -25.387 16.023 -17.881 1.00 74.19 472 TYR A N 1
ATOM 3839 C CA . TYR A 1 472 ? -24.146 16.377 -17.188 1.00 74.19 472 TYR A CA 1
ATOM 3840 C C . TYR A 1 472 ? -24.296 17.589 -16.255 1.00 74.19 472 TYR A C 1
ATOM 3842 O O . TYR A 1 472 ? -23.646 17.646 -15.219 1.00 74.19 472 TYR A O 1
ATOM 3850 N N . TRP A 1 473 ? -25.148 18.560 -16.601 1.00 69.88 473 TRP A N 1
ATOM 3851 C CA . TRP A 1 473 ? -25.407 19.737 -15.759 1.00 69.88 473 TRP A CA 1
ATOM 3852 C C . TRP A 1 473 ? -26.399 19.477 -14.624 1.00 69.88 473 TRP A C 1
ATOM 3854 O O . TRP A 1 473 ? -26.348 20.158 -13.600 1.00 69.88 473 TRP A O 1
ATOM 3864 N N . LEU A 1 474 ? -27.321 18.533 -14.818 1.00 68.38 474 LEU A N 1
ATOM 3865 C CA . LEU A 1 474 ? -28.299 18.127 -13.808 1.00 68.38 474 LEU A CA 1
ATOM 3866 C C . LEU A 1 474 ? -27.743 17.080 -12.828 1.00 68.38 474 LEU A C 1
ATOM 3868 O O . LEU A 1 474 ? -28.335 16.883 -11.766 1.00 68.38 474 LEU A O 1
ATOM 3872 N N . SER A 1 475 ? -26.646 16.401 -13.183 1.00 54.50 475 SER A N 1
ATOM 3873 C CA . SER A 1 475 ? -25.950 15.407 -12.350 1.00 54.50 475 SER A CA 1
ATOM 3874 C C . SER A 1 475 ? -24.950 16.027 -11.396 1.00 54.50 475 SER A C 1
ATOM 3876 O O . SER A 1 475 ? -24.823 15.454 -10.285 1.00 54.50 475 SER A O 1
#

Radius of gyration: 31.73 Å; Cα contacts (8 Å, |Δi|>4): 570; chains: 1; bounding box: 68×64×91 Å

Foldseek 3Di:
DQQDWFAPPPATDGQDDDQQDCDPVRNDGDDPVQFDFPDWDDFLFWIWTPRDLKIKIKGLPDFKDKDKDFPVCCVPPPVPDDCVVQADFLDWDDDPGMIITIGGNPRHMHIDMFRHQPPVVNDTPDDDRPHYCVVCVPSLVVLVVVVCVVCVPDDDDDQPLVVLVVPCSNNPNCDPQNSLVVCVVVVNNSFPQPLVSLVVVVVVDAFFQAQKHWDFPLLVVLQVVQQVLLVVQLPDPAFDEPPDPVRLAADRDALVVVVCQQPVDLDHPVCLAQNPVVVVQAVVPPHDCPDCDPVNVVVVVVPPRNPDHHSHRPPSPNYNDDPCRVPGIDIAGWWWWDDVDIDIGSHDDHHQSYHHDPPDPDGPPDDTDIQDDPRSCCSRSSCCSPVNPHDPDDPSCVNFDWDFDLAPLRDTDTDGDDPPPPDQPLVNLLVVLLVSLCVVVVCPPPPNVPDDDDPVSVVVSVVSSVVSSVVSVVD

Solvent-accessible surface area (backbone atoms only — not comparable to full-atom values): 28557 Å² total; per-residue (Å²): 132,80,78,57,64,29,28,54,98,92,57,60,28,47,71,53,56,70,84,52,41,71,41,93,91,34,76,78,39,64,61,77,86,77,54,49,84,75,49,77,52,73,55,70,58,31,43,33,45,28,32,77,70,32,36,39,37,38,33,31,77,87,49,48,44,81,50,76,36,49,41,74,52,32,67,71,62,52,71,78,50,53,52,89,81,70,40,37,75,64,46,74,49,82,52,96,62,34,32,44,32,35,35,14,80,77,50,43,32,37,41,45,66,44,72,64,70,39,73,88,73,75,37,49,100,61,77,86,74,67,70,40,64,86,77,36,49,66,61,40,52,53,42,46,50,53,48,50,55,57,51,69,79,48,90,84,76,79,55,68,64,58,48,44,49,70,41,44,87,53,39,58,60,47,44,78,67,53,43,50,51,54,29,51,77,66,71,42,73,90,64,72,68,47,68,68,58,51,57,54,51,57,76,75,42,76,57,62,44,40,70,53,33,76,36,43,52,68,42,45,53,40,31,52,51,42,40,51,48,51,55,55,57,53,70,46,93,60,72,49,40,72,69,44,84,88,55,94,70,49,59,69,70,58,56,70,85,48,39,64,62,59,68,77,40,101,68,55,67,52,41,80,66,60,37,59,72,53,31,57,63,46,52,74,75,78,72,79,92,83,68,88,48,73,65,60,51,53,32,56,76,65,61,56,69,72,74,50,82,56,55,54,66,82,87,68,72,82,52,68,71,62,97,62,54,93,78,42,64,41,77,41,62,45,44,39,34,52,57,103,56,84,45,58,35,71,53,74,77,83,42,94,49,42,28,67,37,86,86,50,97,53,75,48,95,70,82,67,48,70,49,54,72,72,64,33,48,64,57,21,49,63,39,26,60,75,73,36,97,53,79,79,80,46,89,72,51,76,74,61,68,61,43,74,44,70,41,98,86,69,50,75,42,80,36,78,71,51,96,85,47,92,69,79,49,72,66,53,54,41,52,50,40,52,51,50,50,33,58,77,68,52,39,70,40,93,89,41,60,84,57,78,79,49,71,69,54,51,52,54,47,51,51,50,30,49,52,53,51,52,52,61,74,76,103

Mean predicted aligned error: 15.1 Å

Nearest PDB structures (foldseek):
  3sat-assembly1_A  TM=6.824E-01  e=3.496E-03  Geobacillus stearothermophilus
  3go8-assembly1_A  TM=7.006E-01  e=5.745E-03  Geobacillus stearothermophilus
  3sas-assembly1_A  TM=7.100E-01  e=8.455E-03  Geobacillus stearothermophilus
  4g4n-assembly1_A  TM=7.118E-01  e=1.114E-02  Geobacillus stearothermophilus
  3sau-assembly1_A  TM=5.501E-01  e=3.496E-03  Geobacillus stearothermophilus

pLDDT: mean 83.65, std 13.2, range [43.31, 98.25]

Organism: Gymnopilus junonius (NCBI:txid109634)

=== Feature glossary ===
Key to the feature types in this record:

pLDDT. pLDDT is the predicted lDDT-Cα score: AlphaFold's confidence that the local environment of each residue (all inter-atomic distances within 15 Å) is correctly placed. It is a per-residue number between 0 and 100, with higher meaning m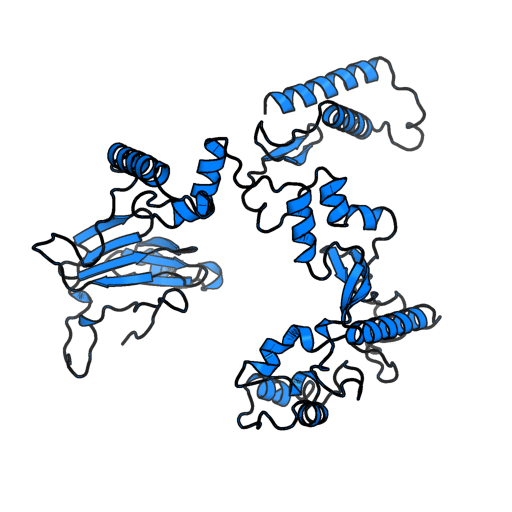ore reliable.

Radius of gyration, Cα contacts, bounding box. The geometric summary reports three shape descriptors. Rg (radius of gyration) measures how spread out the Cα atoms are about their centre of mass; compact globular proteins have small Rg, elongated or unfolded ones large. Cα contacts (<8 Å, |i−j|>4) count long-range residue pairs in spatial proximity — high for tightly packed folds, near zero for rods or random coil. The bounding-box extents give the protein's footprint along x, y, z in Å.

Backbone torsions (φ/ψ). Backbone dihedral angles. Every residue except chain termini has a φ (preceding-C → N → Cα → C) and a ψ (N → Cα → C → next-N). They are reported in degrees following the IUPAC sign convention. Secondary structure is essentially a statement about which (φ, ψ) basin each residue occupies.

Contact-map, Ramachandran, and PAE plots. Plot images: a contact map (which residues are close in 3D, as an N×N binary image), a Ramachandran scatter (backbone torsion angles, revealing secondary-structure composition at a glance), and — for AlphaFold structures — a PAE heatmap (pairwise prediction confidence).

Predicted aligned error. Predicted Aligned Error (PAE) is an AlphaFold confidence matrix: entry (i, j) is the expected error in the position of residue j, in ångströms, when the prediction is superimposed on the true structure at residue i. Low PAE within a block of residues means that block is internally rigid and well-predicted; high PAE between two blocks means their relative placement is uncertain even if each block individually is confident.

Secondary structure (3-state, P-SEA). Three-state secondary structure (P-SEA) collapses the eight DSSP classes into helix (a), strand (b), and coil (c). P-SEA assigns these from Cα geometry alone — distances and angles — without requiring backbone oxygens, so it works on any Cα trace.

Solvent-accessible surface area. Solvent-accessible surface area (SASA) is the area in Å² traced out by the centre of a 1.4 Å probe sphere (a water molecule) rolled over the protein's van der Waals surface (Shrake–Rupley / Lee–Richards construction). Buried residues have near-zero SASA; fully exposed residues can exceed 200 Å². The total SASA scales roughly with the number of surface residues.

Foldseek 3Di. The Foldseek 3Di string encodes local tertiary geometry as a 20-letter alphabet — one character per residue — derived from the relative positions of nearby Cα atoms. Unlike the amino-acid sequence, 3Di is a direct function of the 3D structure, so two proteins with the same fold have similar 3Di strings even at low sequence identity.

B-factor. For experimental (PDB) structures, the B-factor (temperature factor) quantifies the positional spread of each atom in the crystal — a combination of thermal vibration and static disorder — in units of Å². High B-factors mark flexible loops or poorly resolved regions; low B-factors mark the rigid, well-ordered core.

mmCIF coordinates. The mmCIF block holds the 3D Cartesian coordinates of each backbone atom (N, Cα, C, O) in ångströms. mmCIF is the PDB's canonical archive format — a tagged-loop text representation of the atomic model.

InterPro / GO / CATH / organism. Functional annotations link the protein to curated databases. InterPro entries identify conserved domains and families by matching the sequence against member-database signatures (Pfam, PROSITE, CDD, …). Gene Ontology (GO) terms describe molecular function, biological process, and cellular component in a controlled vocabulary. CATH places the structure in a hierarchical fold classification (Class/Architecture/Topology/Homologous-superfamily). The organism is the source species.

Rendered structure images. Structure images are PyMOL renders from six orthogonal camera directions. Cartoon representation draws helices as coils and strands as arrows; sticks shows the backbone as bonds; surface shows the solvent-excluded envelope. Rainbow coloring maps sequence position to hue (blue→red, N→C); chain coloring assigns a distinct color per polypeptide.

Sequence. This is the polypeptide sequence — one letter per residue, N-terminus first. Length ranges from a few dozen residues for small domains to over a thousand for large multi-domain proteins.

Secondary structure (8-state, DSSP). The SS8 string is DSSP's per-residue secondary-structure call. α-helix (H) means an i→i+4 H-bond ladder; β-strand (E) means the residue participates in a β-sheet; 3₁₀ (G) and π (I) are tighter and wider helices; T/S are turns/bends; '-' is loop.

Nearest PDB structures. Structural nearest neighbors (via Foldseek easy-search vs the PDB). Reported per hit: target PDB id, E-value, and alignment TM-score. A TM-score above ~0.5 is the conventional threshold for 'same fold'.